Protein AF-A0A0Q4NGW1-F1 (afdb_monomer)

Radius of gyration: 42.62 Å; Cα contacts (8 Å, |Δi|>4): 500; chains: 1; bounding box: 103×57×122 Å

Sequence (487 aa):
MAIAASIDNIRHERLSLEKHLNLHQDRQALEAEFAAFYRRNGVEDVTPEMIEKAVAAYKKDRFTYKGWSGGNFSRSLASAYLWLRPQWKKLSLMAASGVLGVMVLSIGATKLSGVLDSMGRESAAASIQQDVENFDQSLAKLGKDITERQQWLNTLTKKGASTALLLHQQLAAVSDQLTVLIQLRDEISAWGKTGMVVDKALVEKDPVAAQAAWEAKTHTHVAAFSKELAAARSEMAKRVAVVESLKSTSEQLAQVRASALYASYANEPDVAFKLSRAEMDFSQGRVEEARVGVEQLNQLLQGRQNAKQLIANVQALQNQVEPIFKDAEGKARLNKLMAQAQLAAQQGNKDSYTRITDQVSALADYVATPLHMEITTSSAGKSGIEREYHENGQSASTPGPKRWYLVVRAVDATGKARAMDITNIETKKVERVSLWAQEVSKKGYNAVKKDKIADGILDNTNVGDKPSGFYEFNYTMPMLNGTLTRW

Nearest PDB structures (foldseek):
  6a94-assembly2_B  TM=1.719E-01  e=8.493E-01  Homo sapiens
  7sqc-assembly1_1J  TM=2.015E-01  e=2.459E+00  Chlamydomonas reinhardtii
  4nc3-assembly1_A  TM=1.625E-01  e=9.647E+00  Homo sapiens

Solvent-accessible surface area (backbone atoms only — not comparable to full-atom values): 26855 Å² total; per-residue (Å²): 129,74,65,63,59,53,55,50,50,54,49,50,53,49,51,57,51,47,67,76,67,42,76,66,60,60,47,56,53,51,48,52,52,51,55,54,51,39,59,73,69,74,48,84,85,74,50,74,68,56,53,50,52,50,56,50,53,63,55,55,69,74,72,63,86,74,82,86,84,75,59,75,69,54,56,51,52,52,52,59,54,65,69,68,50,87,90,47,63,75,57,50,63,40,56,65,32,70,37,50,30,58,51,56,50,55,66,53,50,62,70,72,55,84,81,69,83,92,64,57,59,66,52,42,56,49,48,53,52,50,48,52,51,48,48,52,56,30,51,51,49,54,53,49,56,52,51,54,51,51,50,53,53,52,56,50,66,71,68,63,68,62,80,46,71,66,56,47,54,48,51,49,55,43,52,54,49,49,50,53,52,52,51,52,52,50,51,52,52,60,43,45,76,62,64,69,60,73,61,64,71,44,39,76,74,40,30,66,63,36,46,55,55,48,48,63,63,38,50,61,54,48,54,50,51,29,52,52,50,32,52,53,50,52,53,45,51,53,47,50,50,52,50,51,48,48,51,52,43,52,52,49,54,51,50,47,68,72,28,71,63,41,67,74,42,52,86,39,69,66,51,43,47,35,49,52,48,18,51,51,29,43,78,67,69,38,49,67,60,13,44,53,28,49,52,53,40,52,52,49,49,51,44,51,53,48,12,53,51,38,41,54,50,48,53,52,50,46,70,66,49,55,81,45,47,74,38,69,68,38,42,53,53,50,52,54,44,51,53,51,27,42,53,23,13,70,67,46,37,59,70,59,23,51,58,36,49,53,51,50,52,55,50,49,52,55,19,52,45,41,32,44,28,31,50,49,77,57,94,89,58,73,44,59,45,82,44,70,48,71,60,94,87,60,56,93,87,54,91,45,63,72,47,32,26,37,25,30,30,38,20,37,94,86,66,50,64,46,69,40,83,44,55,18,63,89,77,71,45,74,43,79,38,44,54,34,29,42,23,33,45,68,68,60,49,50,53,55,52,52,43,32,68,73,79,71,48,71,90,76,39,73,45,26,40,20,54,62,17,27,63,63,68,52,58,77,55,76,75,47,97,46,30,35,73,73,134

pLDDT: mean 75.53, std 20.95, range [30.91, 98.38]

Foldseek 3Di:
DVVVVVVVVVVVVVVVVVVVVCPPVVLVVQLVVVVVVCVVVPNPPDDSVNSVVVVVVVVVVVPDDDDDDDDPVVVVVVVVVVLPDDPCVVVCLLCLLVQLSVLLVLLVVVVVPPPDDDVQLVVLVVSLVVSLVSNVVSLVVLVVVLVVLVVVLVVCVVVVVPPQPVLVVLSVVLVVLSVVSVVLSVVSVVCSVPLSDFDPVCSVVPSVVSSVVSCVSCVVVSSVSSNSNSVSVVVSVVSVVLSVLLSVLVVLLVPCCPDPLCVVCVPPPVLVVLSVQLVVCSSVSVSVSNSVSSVVSVVVSVLVVLLVVQLVVLVVLCVVQVVQADDDVLNVVLVVLSVQLNVCSNRSPVVSNVVSSVVNVVSSVLQQFKKFKFQDLPPVDDQKDWDFDDDPPDDPPDTHDIWIWGKMFIATPVRDTAWDFDQAPVPRHTDTGRIKTWTADPVVRVVQVVCCVVPNDRPDGTQFIRDGNYPDTDGPHDTDPHMHPDD

Secondary structure (DSSP, 8-state):
-HHHHHHHHHHHHHHHHHHTT-TTHHHHHHHHHHHHHHHHTT-----HHHHHHHHHHHHHGGG--PPP---HHHHHHHHHHHTT-TT-HHHHHHHTTTTHHHHHHHHHHTTT-TT--SSHHHHHHHHHHHHHHHHHHHHHHHHHHHHHHHHHHHHHHHTT-TTSHHHHHHHHHHHHHHHHHHHHHHHHHHHHHHHS---HHHHHH-HHHHHHHHHHHHHHHHHHHHHHHHHHHHHHHHHHHHHHHHHHHHHHHHHHHTSHHHHHHTTSHHHHHHHHHHHHHHHTT-HHHHHHHHHHHHHHHHHHHHHHHHHHHHHHHHHHHGGG--SHHHHHHHHHHHHHHHHHHHTT-HHHHHHHHHHHHHHHHHHHS-EEEEE---TTS-SEEEEE-PPTT--TTSPPPEEEEEEEEEE-TTSPBPPEEEE-TTT--EEEES-EEEEE-HHHHHHHHHHHHHHSS-S--EEEEE-TT-SS-EESS-EEEEEES--

Structure (mmCIF, N/CA/C/O backbone):
data_AF-A0A0Q4NGW1-F1
#
_entry.id   AF-A0A0Q4NGW1-F1
#
loop_
_atom_site.group_PDB
_atom_site.id
_atom_site.type_symbol
_atom_site.label_atom_id
_atom_site.label_alt_id
_atom_site.label_comp_id
_atom_site.label_asym_id
_atom_site.label_entity_id
_atom_site.label_seq_id
_atom_site.pdbx_PDB_ins_code
_atom_site.Cartn_x
_atom_site.Cartn_y
_atom_site.Cartn_z
_atom_site.occupancy
_atom_site.B_iso_or_equiv
_atom_site.auth_seq_id
_atom_site.auth_comp_id
_atom_site.auth_asym_id
_atom_site.auth_atom_id
_atom_site.pdbx_PDB_model_num
ATOM 1 N N . MET A 1 1 ? 47.479 -20.960 -23.044 1.00 39.00 1 MET A N 1
ATOM 2 C CA . MET A 1 1 ? 46.729 -20.227 -21.996 1.00 39.00 1 MET A CA 1
ATOM 3 C C . MET A 1 1 ? 45.266 -19.911 -22.351 1.00 39.00 1 MET A C 1
ATOM 5 O O . MET A 1 1 ? 44.581 -19.363 -21.506 1.00 39.00 1 MET A O 1
ATOM 9 N N . ALA A 1 2 ? 44.733 -20.300 -23.521 1.00 38.03 2 ALA A N 1
ATOM 10 C CA . ALA A 1 2 ? 43.331 -20.025 -23.889 1.00 38.03 2 ALA A CA 1
ATOM 11 C C . ALA A 1 2 ? 42.331 -21.162 -23.560 1.00 38.03 2 ALA A C 1
ATOM 13 O O . ALA A 1 2 ? 41.126 -20.952 -23.607 1.00 38.03 2 ALA A O 1
ATOM 14 N N . ILE A 1 3 ? 42.811 -22.357 -23.187 1.00 32.62 3 ILE A N 1
ATOM 15 C CA . ILE A 1 3 ? 41.951 -23.516 -22.864 1.00 32.62 3 ILE A CA 1
ATOM 16 C C . ILE A 1 3 ? 41.502 -23.499 -21.387 1.00 32.62 3 ILE A C 1
ATOM 18 O O . ILE A 1 3 ? 40.375 -23.873 -21.084 1.00 32.62 3 ILE A O 1
ATOM 22 N N . ALA A 1 4 ? 42.324 -22.972 -20.470 1.00 32.12 4 ALA A N 1
ATOM 23 C CA . ALA A 1 4 ? 41.979 -22.853 -19.047 1.00 32.12 4 ALA A CA 1
ATOM 24 C C . ALA A 1 4 ? 40.839 -21.845 -18.789 1.00 32.12 4 ALA A C 1
ATOM 26 O O . ALA A 1 4 ? 39.944 -22.124 -18.002 1.00 32.12 4 ALA A O 1
ATOM 27 N N . ALA A 1 5 ? 40.806 -20.729 -19.529 1.00 37.59 5 ALA A N 1
ATOM 28 C CA . ALA A 1 5 ? 39.756 -19.714 -19.406 1.00 37.59 5 ALA A CA 1
ATOM 29 C C . ALA A 1 5 ? 38.381 -20.198 -19.910 1.00 37.59 5 ALA A C 1
ATOM 31 O O . ALA A 1 5 ? 37.349 -19.785 -19.390 1.00 37.59 5 ALA A O 1
ATOM 32 N N . SER A 1 6 ? 38.348 -21.110 -20.890 1.00 32.78 6 SER A N 1
ATOM 33 C CA . SER A 1 6 ? 37.098 -21.710 -21.379 1.00 32.78 6 SER A CA 1
ATOM 34 C C . SER A 1 6 ? 36.562 -22.782 -20.419 1.00 32.78 6 SER A C 1
ATOM 36 O O . SER A 1 6 ? 35.352 -22.877 -20.222 1.00 32.78 6 SER A O 1
ATOM 38 N N . ILE A 1 7 ? 37.452 -23.521 -19.744 1.00 35.75 7 ILE A N 1
ATOM 39 C CA . ILE A 1 7 ? 37.088 -24.466 -18.676 1.00 35.75 7 ILE A CA 1
ATOM 40 C C . ILE A 1 7 ? 36.581 -23.724 -17.430 1.00 35.75 7 ILE A C 1
ATOM 42 O O . ILE A 1 7 ? 35.609 -24.174 -16.826 1.00 35.75 7 ILE A O 1
ATOM 46 N N . ASP A 1 8 ? 37.165 -22.573 -17.082 1.00 37.97 8 ASP A N 1
ATOM 47 C CA . ASP A 1 8 ? 36.680 -21.740 -15.974 1.00 37.97 8 ASP A CA 1
ATOM 48 C C . ASP A 1 8 ? 35.343 -21.061 -16.283 1.00 37.97 8 ASP A C 1
ATOM 50 O O . ASP A 1 8 ? 34.493 -20.988 -15.399 1.00 37.97 8 ASP A O 1
ATOM 54 N N . ASN A 1 9 ? 35.091 -20.663 -17.534 1.00 38.16 9 ASN A N 1
ATOM 55 C CA . ASN A 1 9 ? 33.798 -20.096 -17.923 1.00 38.16 9 ASN A CA 1
ATOM 56 C C . ASN A 1 9 ? 32.679 -21.159 -17.914 1.00 38.16 9 ASN A C 1
ATOM 58 O O . ASN A 1 9 ? 31.588 -20.905 -17.412 1.00 38.16 9 ASN A O 1
ATOM 62 N N . ILE A 1 10 ? 32.974 -22.394 -18.347 1.00 41.75 10 ILE A N 1
ATOM 63 C CA . ILE A 1 10 ? 32.038 -23.531 -18.243 1.00 41.75 10 ILE A CA 1
ATOM 64 C C . ILE A 1 10 ? 31.855 -23.972 -16.777 1.00 41.75 10 ILE A C 1
ATOM 66 O O . ILE A 1 10 ? 30.760 -24.384 -16.391 1.00 41.75 10 ILE A O 1
ATOM 70 N N . ARG A 1 11 ? 32.881 -23.845 -15.920 1.00 38.53 11 ARG A N 1
ATOM 71 C CA . ARG A 1 11 ? 32.742 -24.010 -14.460 1.00 38.53 11 ARG A CA 1
ATOM 72 C C . ARG A 1 11 ? 31.853 -22.933 -13.849 1.00 38.53 11 ARG A C 1
ATOM 74 O O . ARG A 1 11 ? 31.047 -23.259 -12.985 1.00 38.53 11 ARG A O 1
ATOM 81 N N . HIS A 1 12 ? 31.973 -21.682 -14.289 1.00 37.69 12 HIS A N 1
ATOM 82 C CA . HIS A 1 12 ? 31.173 -20.568 -13.784 1.00 37.69 12 HIS A CA 1
ATOM 83 C C . HIS A 1 12 ? 29.710 -20.637 -14.235 1.00 37.69 12 HIS A C 1
ATOM 85 O O . HIS A 1 12 ? 28.816 -20.383 -13.430 1.00 37.69 12 HIS A O 1
ATOM 91 N N . GLU A 1 13 ? 29.449 -21.066 -15.471 1.00 35.00 13 GLU A N 1
ATOM 92 C CA . GLU A 1 13 ? 28.089 -21.331 -15.954 1.00 35.00 13 GLU A CA 1
ATOM 93 C C . GLU A 1 13 ? 27.463 -22.561 -15.282 1.00 35.00 13 GLU A C 1
ATOM 95 O O . GLU A 1 13 ? 26.278 -22.542 -14.954 1.00 35.00 13 GLU A O 1
ATOM 100 N N . ARG A 1 14 ? 28.241 -23.611 -14.976 1.00 33.22 14 ARG A N 1
ATOM 101 C CA . ARG A 1 14 ? 27.742 -24.736 -14.163 1.00 33.22 14 ARG A CA 1
ATOM 102 C C . ARG A 1 14 ? 27.484 -24.344 -12.708 1.00 33.22 14 ARG A C 1
ATOM 104 O O . ARG A 1 14 ? 26.469 -24.762 -12.166 1.00 33.22 14 ARG A O 1
ATOM 111 N N . LEU A 1 15 ? 28.324 -23.495 -12.113 1.00 39.19 15 LEU A N 1
ATOM 112 C CA . LEU A 1 15 ? 28.117 -22.950 -10.766 1.00 39.19 15 LEU A CA 1
ATOM 113 C C . LEU A 1 15 ? 26.891 -22.029 -10.695 1.00 39.19 15 LEU A C 1
ATOM 115 O O . LEU A 1 15 ? 26.202 -22.030 -9.680 1.00 39.19 15 LEU A O 1
ATOM 119 N N . SER A 1 16 ? 26.580 -21.266 -11.751 1.00 41.72 16 SER A N 1
ATOM 120 C CA . SER A 1 16 ? 25.384 -20.411 -11.795 1.00 41.72 16 SER A CA 1
ATOM 121 C C . SER A 1 16 ? 24.097 -21.200 -12.072 1.00 41.72 16 SER A C 1
ATOM 123 O O . SER A 1 16 ? 23.050 -20.841 -11.528 1.00 41.72 16 SER A O 1
ATOM 125 N N . LEU A 1 17 ? 24.170 -22.308 -12.823 1.00 35.16 17 LEU A N 1
ATOM 126 C CA . LEU A 1 17 ? 23.065 -23.260 -12.984 1.00 35.16 17 LEU A CA 1
ATOM 127 C C . LEU A 1 17 ? 22.823 -24.109 -11.723 1.00 35.16 17 LEU A C 1
ATOM 129 O O . LEU A 1 17 ? 21.667 -24.296 -11.347 1.00 35.16 17 LEU A O 1
ATOM 133 N N . GLU A 1 18 ? 23.865 -24.557 -11.014 1.00 36.88 18 GLU A N 1
ATOM 134 C CA . GLU A 1 18 ? 23.723 -25.255 -9.721 1.00 36.88 18 GLU A CA 1
ATOM 135 C C . GLU A 1 18 ? 23.136 -24.347 -8.634 1.00 36.88 18 GLU A C 1
ATOM 137 O O . GLU A 1 18 ? 22.300 -24.796 -7.846 1.00 36.88 18 GLU A O 1
ATOM 142 N N . LYS A 1 19 ? 23.482 -23.050 -8.644 1.00 41.78 19 LYS A N 1
ATOM 143 C CA . LYS A 1 19 ? 22.931 -22.047 -7.715 1.00 41.78 19 LYS A CA 1
ATOM 144 C C . LYS A 1 19 ? 21.416 -21.863 -7.851 1.00 41.78 19 LYS A C 1
ATOM 146 O O . LYS A 1 19 ? 20.764 -21.474 -6.894 1.00 41.78 19 LYS A O 1
ATOM 151 N N . HIS A 1 20 ? 20.844 -22.185 -9.013 1.00 41.91 20 HIS A N 1
ATOM 152 C CA . HIS A 1 20 ? 19.397 -22.129 -9.250 1.00 41.91 20 HIS A CA 1
ATOM 153 C C . HIS A 1 20 ? 18.702 -23.501 -9.151 1.00 41.91 20 HIS A C 1
ATOM 155 O O . HIS A 1 20 ? 17.474 -23.558 -9.220 1.00 41.91 20 HIS A O 1
ATOM 161 N N . LEU A 1 21 ? 19.453 -24.594 -8.957 1.00 41.47 21 LEU A N 1
ATOM 162 C CA . LEU A 1 21 ? 18.926 -25.963 -8.842 1.00 41.47 21 LEU A CA 1
ATOM 163 C C . LEU A 1 21 ? 18.981 -26.533 -7.412 1.00 41.47 21 LEU A C 1
ATOM 165 O O . LEU A 1 21 ? 18.240 -27.468 -7.118 1.00 41.47 21 LEU A O 1
ATOM 169 N N . ASN A 1 22 ? 19.757 -25.946 -6.491 1.00 43.91 22 ASN A N 1
ATOM 170 C CA . ASN A 1 22 ? 19.836 -26.385 -5.090 1.00 43.91 22 ASN A CA 1
ATOM 171 C C . ASN A 1 22 ? 19.101 -25.446 -4.113 1.00 43.91 22 ASN A C 1
ATOM 173 O O . ASN A 1 22 ? 19.693 -24.747 -3.292 1.00 43.91 22 ASN A O 1
ATOM 177 N N . LEU A 1 23 ? 17.765 -25.519 -4.141 1.00 49.34 23 LEU A N 1
ATOM 178 C CA . LEU A 1 23 ? 16.832 -24.815 -3.238 1.00 49.34 23 LEU A CA 1
ATOM 179 C C . LEU A 1 23 ? 17.104 -25.011 -1.729 1.00 49.34 23 LEU A C 1
ATOM 181 O O . LEU A 1 23 ? 16.589 -24.235 -0.919 1.00 49.34 23 LEU A O 1
ATOM 185 N N . HIS A 1 24 ? 17.879 -26.033 -1.350 1.00 48.62 24 HIS A N 1
ATOM 186 C CA . HIS A 1 24 ? 18.231 -26.343 0.038 1.00 48.62 24 HIS A CA 1
ATOM 187 C C . HIS A 1 24 ? 19.458 -25.575 0.564 1.00 48.62 24 HIS A C 1
ATOM 189 O O . HIS A 1 24 ? 19.474 -25.242 1.747 1.00 48.62 24 HIS A O 1
ATOM 195 N N . GLN A 1 25 ? 20.448 -25.240 -0.276 1.00 48.62 25 GLN A N 1
ATOM 196 C CA . GLN A 1 25 ? 21.650 -24.510 0.169 1.00 48.62 25 GLN A CA 1
ATOM 197 C C . GLN A 1 25 ? 21.391 -23.006 0.347 1.00 48.62 25 GLN A C 1
ATOM 199 O O . GLN A 1 25 ? 21.829 -22.426 1.339 1.00 48.62 25 GLN A O 1
ATOM 204 N N . ASP A 1 26 ? 20.585 -22.395 -0.529 1.00 54.66 26 ASP A N 1
ATOM 205 C CA . ASP A 1 26 ? 20.158 -20.992 -0.387 1.00 54.66 26 ASP A CA 1
ATOM 206 C C . ASP A 1 26 ? 19.350 -20.753 0.896 1.00 54.66 26 ASP A C 1
ATOM 208 O O . ASP A 1 26 ? 19.409 -19.679 1.490 1.00 54.66 26 ASP A O 1
ATOM 212 N N . ARG A 1 27 ? 18.606 -21.772 1.347 1.00 54.44 27 ARG A N 1
ATOM 213 C CA . ARG A 1 27 ? 17.819 -21.718 2.582 1.00 54.44 27 ARG A CA 1
ATOM 214 C C . ARG A 1 27 ? 18.721 -21.597 3.810 1.00 54.44 27 ARG A C 1
ATOM 216 O O . ARG A 1 27 ? 18.495 -20.714 4.627 1.00 54.44 27 ARG A O 1
ATOM 223 N N . GLN A 1 28 ? 19.758 -22.428 3.901 1.00 55.78 28 GLN A N 1
ATOM 224 C CA . GLN A 1 28 ? 20.692 -22.411 5.031 1.00 55.78 28 GLN A CA 1
ATOM 225 C C . GLN A 1 28 ? 21.517 -21.117 5.073 1.00 55.78 28 GLN A C 1
ATOM 227 O O . GLN A 1 28 ? 21.776 -20.589 6.153 1.00 55.78 28 GLN A O 1
ATOM 232 N N . ALA A 1 29 ? 21.880 -20.569 3.907 1.00 57.59 29 ALA A N 1
ATOM 233 C CA . ALA A 1 29 ? 22.572 -19.285 3.812 1.00 57.59 29 ALA A CA 1
ATOM 234 C C . ALA A 1 29 ? 21.686 -18.112 4.274 1.00 57.59 29 ALA A C 1
ATOM 236 O O . ALA A 1 29 ? 22.135 -17.294 5.078 1.00 57.59 29 ALA A O 1
ATOM 237 N N . LEU A 1 30 ? 20.418 -18.063 3.837 1.00 54.16 30 LEU A N 1
ATOM 238 C CA . LEU A 1 30 ? 19.466 -17.038 4.285 1.00 54.16 30 LEU A CA 1
ATOM 239 C C . LEU A 1 30 ? 19.159 -17.158 5.783 1.00 54.16 30 LEU A C 1
ATOM 241 O O . LEU A 1 30 ? 19.108 -16.148 6.478 1.00 54.16 30 LEU A O 1
ATOM 245 N N . GLU A 1 31 ? 18.968 -18.378 6.292 1.00 56.88 31 GLU A N 1
ATOM 246 C CA . GLU A 1 31 ? 18.707 -18.636 7.713 1.00 56.88 31 GLU A CA 1
ATOM 247 C C . GLU A 1 31 ? 19.892 -18.199 8.589 1.00 56.88 31 GLU A C 1
ATOM 249 O O . GLU A 1 31 ? 19.687 -17.556 9.620 1.00 56.88 31 GLU A O 1
ATOM 254 N N . ALA A 1 32 ? 21.130 -18.468 8.157 1.00 63.28 32 ALA A N 1
ATOM 255 C CA . ALA A 1 32 ? 22.340 -18.039 8.857 1.00 63.28 32 ALA A CA 1
ATOM 256 C C . ALA A 1 32 ? 22.505 -16.508 8.863 1.00 63.28 32 ALA A C 1
ATOM 258 O O . ALA A 1 32 ? 22.883 -15.930 9.886 1.00 63.28 32 ALA A O 1
ATOM 259 N N . GLU A 1 33 ? 22.188 -15.842 7.749 1.00 57.88 33 GLU A N 1
ATOM 260 C CA . GLU A 1 33 ? 22.259 -14.384 7.623 1.00 57.88 33 GLU A CA 1
ATOM 261 C C . GLU A 1 33 ? 21.174 -13.685 8.463 1.00 57.88 33 GLU A C 1
ATOM 263 O O . GLU A 1 33 ? 21.474 -12.742 9.202 1.00 57.88 33 GLU A O 1
ATOM 268 N N . PHE A 1 34 ? 19.942 -14.210 8.453 1.00 54.19 34 PHE A N 1
ATOM 269 C CA . PHE A 1 34 ? 18.843 -13.751 9.309 1.00 54.19 34 PHE A CA 1
ATOM 270 C C . PHE A 1 34 ? 19.156 -13.964 10.799 1.00 54.19 34 PHE A C 1
ATOM 272 O O . PHE A 1 34 ? 18.999 -13.042 11.601 1.00 54.19 34 PHE A O 1
ATOM 279 N N . ALA A 1 35 ? 19.671 -15.134 11.185 1.00 62.84 35 ALA A N 1
ATOM 280 C CA . ALA A 1 35 ? 20.056 -15.420 12.569 1.00 62.84 35 ALA A CA 1
ATOM 281 C C . ALA A 1 35 ? 21.221 -14.539 13.055 1.00 62.84 35 ALA A C 1
ATOM 283 O O . ALA A 1 35 ? 21.300 -14.194 14.235 1.00 62.84 35 ALA A O 1
ATOM 284 N N . ALA A 1 36 ? 22.151 -14.168 12.171 1.00 58.44 36 ALA A N 1
ATOM 285 C CA . ALA A 1 36 ? 23.217 -13.218 12.489 1.00 58.44 36 ALA A CA 1
ATOM 286 C C . ALA A 1 36 ? 22.693 -11.776 12.608 1.00 58.44 36 ALA A C 1
ATOM 288 O O . ALA A 1 36 ? 23.189 -11.008 13.431 1.00 58.44 36 ALA A O 1
ATOM 289 N N . PHE A 1 37 ? 21.683 -11.404 11.818 1.00 59.19 37 PHE A N 1
ATOM 290 C CA . PHE A 1 37 ? 21.046 -10.089 11.870 1.00 59.19 37 PHE A CA 1
ATOM 291 C C . PHE A 1 37 ? 20.295 -9.854 13.189 1.00 59.19 37 PHE A C 1
ATOM 293 O O . PHE A 1 37 ? 20.543 -8.848 13.847 1.00 59.19 37 PHE A O 1
ATOM 300 N N . TYR A 1 38 ? 19.445 -10.787 13.628 1.00 55.91 38 TYR A N 1
ATOM 301 C CA . TYR A 1 38 ? 18.664 -10.606 14.862 1.00 55.91 38 TYR A CA 1
ATOM 302 C C . TYR A 1 38 ? 19.508 -10.688 16.142 1.00 55.91 38 TYR A C 1
ATOM 304 O O . TYR A 1 38 ? 19.290 -9.891 17.054 1.00 55.91 38 TYR A O 1
ATOM 312 N N . ARG A 1 39 ? 20.548 -11.539 16.168 1.00 60.00 39 ARG A N 1
ATOM 313 C CA . ARG A 1 39 ? 21.526 -11.576 17.274 1.00 60.00 39 ARG A CA 1
ATOM 314 C C . ARG A 1 39 ? 22.303 -10.267 17.422 1.00 60.00 39 ARG A C 1
ATOM 316 O O . ARG A 1 39 ? 22.573 -9.845 18.539 1.00 60.00 39 ARG A O 1
ATOM 323 N N . ARG A 1 40 ? 22.638 -9.596 16.312 1.00 53.25 40 ARG A N 1
ATOM 324 C CA . ARG A 1 40 ? 23.292 -8.273 16.347 1.00 53.25 40 ARG A CA 1
ATOM 325 C C . ARG A 1 40 ? 22.371 -7.151 16.828 1.00 53.25 40 ARG A C 1
ATOM 327 O O . ARG A 1 40 ? 22.872 -6.147 17.316 1.00 53.25 40 ARG A O 1
ATOM 334 N N . ASN A 1 41 ? 21.058 -7.326 16.707 1.00 46.06 41 ASN A N 1
ATOM 335 C CA . ASN A 1 41 ? 20.057 -6.320 17.065 1.00 46.06 41 ASN A CA 1
ATOM 336 C C . ASN A 1 41 ? 19.427 -6.551 18.452 1.00 46.06 41 ASN A C 1
ATOM 338 O O . ASN A 1 41 ? 18.402 -5.950 18.757 1.00 46.06 41 ASN A O 1
ATOM 342 N N . GLY A 1 42 ? 20.027 -7.406 19.290 1.00 41.44 42 GLY A N 1
ATOM 343 C CA . GLY A 1 42 ? 19.631 -7.579 20.694 1.00 41.44 42 GLY A CA 1
ATOM 344 C C . GLY A 1 42 ? 18.300 -8.305 20.913 1.00 41.44 42 GLY A C 1
ATOM 345 O O . GLY A 1 42 ? 17.715 -8.178 21.983 1.00 41.44 42 GLY A O 1
ATOM 346 N N . VAL A 1 43 ? 17.806 -9.048 19.917 1.00 46.00 43 VAL A N 1
ATOM 347 C CA . VAL A 1 43 ? 16.600 -9.880 20.042 1.00 46.00 43 VAL A CA 1
ATOM 348 C C . VAL A 1 43 ? 17.042 -11.328 20.257 1.00 46.00 43 VAL A C 1
ATOM 350 O O . VAL A 1 43 ? 17.426 -12.006 19.304 1.00 46.00 43 VAL A O 1
ATOM 353 N N . GLU A 1 44 ? 17.025 -11.797 21.506 1.00 52.72 44 GLU A N 1
ATOM 354 C CA . GLU A 1 44 ? 17.480 -13.152 21.871 1.00 52.72 44 GLU A CA 1
ATOM 355 C C . GLU A 1 44 ? 16.391 -14.234 21.707 1.00 52.72 44 GLU A C 1
ATOM 357 O O . GLU A 1 44 ? 16.709 -15.418 21.628 1.00 52.72 44 GLU A O 1
ATOM 362 N N . ASP A 1 45 ? 15.124 -13.844 21.520 1.00 53.91 45 ASP A N 1
ATOM 363 C CA . ASP A 1 45 ? 13.966 -14.760 21.484 1.00 53.91 45 ASP A CA 1
ATOM 364 C C . ASP A 1 45 ? 13.643 -15.343 20.088 1.00 53.91 45 ASP A C 1
ATOM 366 O O . ASP A 1 45 ? 12.535 -15.826 19.831 1.00 53.91 45 ASP A O 1
ATOM 370 N N . VAL A 1 46 ? 14.587 -15.301 19.142 1.00 55.44 46 VAL A N 1
ATOM 371 C CA . VAL A 1 46 ? 14.362 -15.817 17.780 1.00 55.44 46 VAL A CA 1
ATOM 372 C C . VAL A 1 46 ? 14.675 -17.312 17.720 1.00 55.44 46 VAL A C 1
ATOM 374 O O . VAL A 1 46 ? 15.821 -17.726 17.552 1.00 55.44 46 VAL A O 1
ATOM 377 N N . THR A 1 47 ? 13.635 -18.140 17.826 1.00 64.62 47 THR A N 1
ATOM 378 C CA . THR A 1 47 ? 13.764 -19.597 17.663 1.00 64.62 47 THR A CA 1
ATOM 379 C C . THR A 1 47 ? 13.964 -19.989 16.186 1.00 64.62 47 THR A C 1
ATOM 381 O O . THR A 1 47 ? 13.438 -19.313 15.294 1.00 64.62 47 THR A O 1
ATOM 384 N N . PRO A 1 48 ? 14.675 -21.097 15.883 1.00 61.41 48 PRO A N 1
ATOM 385 C CA . PRO A 1 48 ? 14.895 -21.566 14.506 1.00 61.41 48 PRO A CA 1
ATOM 386 C C . PRO A 1 48 ? 13.601 -21.751 13.690 1.00 61.41 48 PRO A C 1
ATOM 388 O O . PRO A 1 48 ? 13.565 -21.458 12.496 1.00 61.41 48 PRO A O 1
ATOM 391 N N . GLU A 1 49 ? 12.508 -22.146 14.347 1.00 61.47 49 GLU A N 1
ATOM 392 C CA . GLU A 1 49 ? 11.188 -22.330 13.726 1.00 61.47 49 GLU A CA 1
ATOM 393 C C . GLU A 1 49 ? 10.545 -21.010 13.255 1.00 61.47 49 GLU A C 1
ATOM 395 O O . GLU A 1 49 ? 9.793 -20.994 12.275 1.00 61.47 49 GLU A O 1
ATOM 400 N N . MET A 1 50 ? 10.834 -19.879 13.915 1.00 53.09 50 MET A N 1
ATOM 401 C CA . MET A 1 50 ? 10.352 -18.560 13.477 1.00 53.09 50 MET A CA 1
ATOM 402 C C . MET A 1 50 ? 11.053 -18.103 12.196 1.00 53.09 50 MET A C 1
ATOM 404 O O . MET A 1 50 ? 10.410 -17.526 11.317 1.00 53.09 50 MET A O 1
ATOM 408 N N . ILE A 1 51 ? 12.351 -18.399 12.068 1.00 56.88 51 ILE A N 1
ATOM 409 C CA . ILE A 1 51 ? 13.145 -18.085 10.872 1.00 56.88 51 ILE A CA 1
ATOM 410 C C . ILE A 1 51 ? 12.642 -18.917 9.687 1.00 56.88 51 ILE A C 1
ATOM 412 O O . ILE A 1 51 ? 12.410 -18.371 8.609 1.00 56.88 51 ILE A O 1
ATOM 416 N N . GLU A 1 52 ? 12.357 -20.205 9.901 1.00 60.78 52 GLU A N 1
ATOM 417 C CA . GLU A 1 52 ? 11.753 -21.068 8.882 1.00 60.78 52 GLU A CA 1
ATOM 418 C C . GLU A 1 52 ? 10.392 -20.533 8.404 1.00 60.78 52 GLU A C 1
ATOM 420 O O . GLU A 1 52 ? 10.156 -20.427 7.196 1.00 60.78 52 GLU A O 1
ATOM 425 N N . LYS A 1 53 ? 9.506 -20.129 9.327 1.00 53.16 53 LYS A N 1
ATOM 426 C CA . LYS A 1 53 ? 8.200 -19.546 8.972 1.00 53.16 53 LYS A CA 1
ATOM 427 C C . LYS A 1 53 ? 8.333 -18.219 8.222 1.00 53.16 53 LYS A C 1
ATOM 429 O O . LYS A 1 53 ? 7.569 -17.988 7.284 1.00 53.16 53 LYS A O 1
ATOM 434 N N . ALA A 1 54 ? 9.298 -17.373 8.583 1.00 49.88 54 ALA A N 1
ATOM 435 C CA . ALA A 1 54 ? 9.559 -16.107 7.898 1.00 49.88 54 ALA A CA 1
ATOM 436 C C . ALA A 1 54 ? 10.089 -16.320 6.468 1.00 49.88 54 ALA A C 1
ATOM 438 O O . ALA A 1 54 ? 9.596 -15.698 5.525 1.00 49.88 54 ALA A O 1
ATOM 439 N N . VAL A 1 55 ? 11.026 -17.255 6.280 1.00 54.44 55 VAL A N 1
ATOM 440 C CA . VAL A 1 55 ? 11.564 -17.623 4.957 1.00 54.44 55 VAL A CA 1
ATOM 441 C C . VAL A 1 55 ? 10.489 -18.292 4.088 1.00 54.44 55 VAL A C 1
ATOM 443 O O . VAL A 1 55 ? 10.406 -18.031 2.883 1.00 54.44 55 VAL A O 1
ATOM 446 N N . ALA A 1 56 ? 9.613 -19.107 4.683 1.00 56.94 56 ALA A N 1
ATOM 447 C CA . ALA A 1 56 ? 8.476 -19.711 3.991 1.00 56.94 56 ALA A CA 1
ATOM 448 C C . ALA A 1 56 ? 7.419 -18.671 3.572 1.00 56.94 56 ALA A C 1
ATOM 450 O O . ALA A 1 56 ? 6.922 -18.727 2.444 1.00 56.94 56 ALA A O 1
ATOM 451 N N . ALA A 1 57 ? 7.108 -17.694 4.432 1.00 49.44 57 ALA A N 1
ATOM 452 C CA . ALA A 1 57 ? 6.204 -16.587 4.110 1.00 49.44 57 ALA A CA 1
ATOM 453 C C . ALA A 1 57 ? 6.766 -15.707 2.980 1.00 49.44 57 ALA A C 1
ATOM 455 O O . ALA A 1 57 ? 6.055 -15.412 2.020 1.00 49.44 57 ALA A O 1
ATOM 456 N N . TYR A 1 58 ? 8.067 -15.401 3.028 1.00 47.25 58 TYR A N 1
ATOM 457 C CA . TYR A 1 58 ? 8.783 -14.677 1.974 1.00 47.25 58 TYR A CA 1
ATOM 458 C C . TYR A 1 58 ? 8.733 -15.398 0.613 1.00 47.25 58 TYR A C 1
ATOM 460 O O . TYR A 1 58 ? 8.602 -14.761 -0.431 1.00 47.25 58 TYR A O 1
ATOM 468 N N . LYS A 1 59 ? 8.781 -16.739 0.594 1.00 45.78 59 LYS A N 1
ATOM 469 C CA . LYS A 1 59 ? 8.623 -17.527 -0.644 1.00 45.78 59 LYS A CA 1
ATOM 470 C C . LYS A 1 59 ? 7.180 -17.565 -1.160 1.00 45.78 59 LYS A C 1
ATOM 472 O O . LYS A 1 59 ? 6.987 -17.617 -2.374 1.00 45.78 59 LYS A O 1
ATOM 477 N N . LYS A 1 60 ? 6.176 -17.539 -0.278 1.00 40.84 60 LYS A N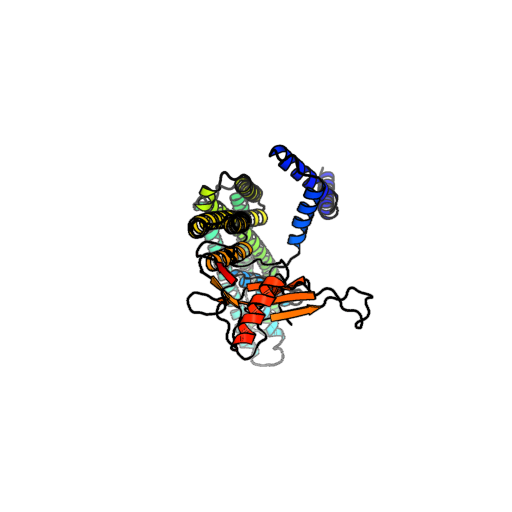 1
ATOM 478 C CA . LYS A 1 60 ? 4.753 -17.658 -0.647 1.00 40.84 60 LYS A CA 1
ATOM 479 C C . LYS A 1 60 ? 4.246 -16.445 -1.437 1.00 40.84 60 LYS A C 1
ATOM 481 O O . LYS A 1 60 ? 3.508 -16.625 -2.403 1.00 40.84 60 LYS A O 1
ATOM 486 N N . ASP A 1 61 ? 4.722 -15.242 -1.117 1.00 38.19 61 ASP A N 1
ATOM 487 C CA . ASP A 1 61 ? 4.366 -14.013 -1.847 1.00 38.19 61 ASP A CA 1
ATOM 488 C C . ASP A 1 61 ? 4.980 -13.924 -3.256 1.00 38.19 61 ASP A C 1
ATOM 490 O O . ASP A 1 61 ? 4.551 -13.107 -4.071 1.00 38.19 61 ASP A O 1
ATOM 494 N N . ARG A 1 62 ? 5.932 -14.805 -3.593 1.00 38.66 62 ARG A N 1
ATOM 495 C CA . ARG A 1 62 ? 6.602 -14.829 -4.903 1.00 38.66 62 ARG A CA 1
ATOM 496 C C . ARG A 1 62 ? 5.770 -15.484 -6.017 1.00 38.66 62 ARG A C 1
ATOM 498 O O . ARG A 1 62 ? 6.143 -15.362 -7.180 1.00 38.66 62 ARG A O 1
ATOM 505 N N . PHE A 1 63 ? 4.660 -16.155 -5.685 1.00 34.41 63 PHE A N 1
ATOM 506 C CA . PHE A 1 63 ? 3.839 -16.911 -6.648 1.00 34.41 63 PHE A CA 1
ATOM 507 C C . PHE A 1 63 ? 2.386 -16.433 -6.781 1.00 34.41 63 PHE A C 1
ATOM 509 O O . PHE A 1 63 ? 1.613 -17.035 -7.526 1.00 34.41 63 PHE A O 1
ATOM 516 N N . THR A 1 64 ? 2.000 -15.340 -6.120 1.00 32.09 64 THR A N 1
ATOM 517 C CA . THR A 1 64 ? 0.635 -14.804 -6.235 1.00 32.09 64 THR A CA 1
ATOM 518 C C . THR A 1 64 ? 0.591 -13.678 -7.264 1.00 32.09 64 THR A C 1
ATOM 520 O O . THR A 1 64 ? 1.062 -12.569 -7.022 1.00 32.09 64 THR A O 1
ATOM 523 N N . TYR A 1 65 ? 0.012 -13.965 -8.431 1.00 33.75 65 TYR A N 1
ATOM 524 C CA . TYR A 1 65 ? -0.216 -12.984 -9.491 1.00 33.75 65 TYR A CA 1
ATOM 525 C C . TYR A 1 65 ? -1.246 -11.940 -9.032 1.00 33.75 65 TYR A C 1
ATOM 527 O O . TYR A 1 65 ? -2.450 -12.200 -9.027 1.00 33.75 65 TYR A O 1
ATOM 535 N N . LYS A 1 66 ? -0.786 -10.747 -8.637 1.00 33.72 66 LYS A N 1
ATOM 536 C CA . LYS A 1 66 ? -1.658 -9.573 -8.494 1.00 33.72 66 LYS A CA 1
ATOM 537 C C . LYS A 1 66 ? -1.895 -8.983 -9.885 1.00 33.72 66 LYS A C 1
ATOM 539 O O . LYS A 1 66 ? -0.945 -8.611 -10.570 1.00 33.72 66 LYS A O 1
ATOM 544 N N . GLY A 1 67 ? -3.161 -8.954 -10.304 1.00 30.91 67 GLY A N 1
ATOM 545 C CA . GLY A 1 67 ? -3.590 -8.467 -11.615 1.00 30.91 67 GLY A CA 1
ATOM 546 C C . GLY A 1 67 ? -3.085 -7.057 -11.939 1.00 30.91 67 GLY A C 1
ATOM 547 O O . GLY A 1 67 ? -2.912 -6.212 -11.064 1.00 30.91 67 GLY A O 1
ATOM 548 N N . TRP A 1 68 ? -2.823 -6.835 -13.223 1.00 31.28 68 TRP A N 1
ATOM 549 C CA . TRP A 1 68 ? -2.121 -5.674 -13.765 1.00 31.28 68 TRP A CA 1
ATOM 550 C C . TRP A 1 68 ? -3.004 -4.418 -13.866 1.00 31.28 68 TRP A C 1
ATOM 552 O O . TRP A 1 68 ? -4.080 -4.462 -14.458 1.00 31.28 68 TRP A O 1
ATOM 562 N N . SER A 1 69 ? -2.507 -3.277 -13.371 1.00 39.59 69 SER A N 1
ATOM 563 C CA . SER A 1 69 ? -3.110 -1.940 -13.534 1.00 39.59 69 SER A CA 1
ATOM 564 C C . SER A 1 69 ? -2.133 -0.933 -14.174 1.00 39.59 69 SER A C 1
ATOM 566 O O . SER A 1 69 ? -1.929 0.168 -13.663 1.00 39.59 69 SER A O 1
ATOM 568 N N . GLY A 1 70 ? -1.456 -1.321 -15.261 1.00 35.56 70 GLY A N 1
ATOM 569 C CA . GLY A 1 70 ? -0.451 -0.481 -15.928 1.00 35.56 70 GLY A CA 1
ATOM 570 C C . GLY A 1 70 ? -1.034 0.593 -16.854 1.00 35.56 70 GLY A C 1
ATOM 571 O O . GLY A 1 70 ? -1.967 0.337 -17.614 1.00 35.56 70 GLY A O 1
ATOM 572 N N . GLY A 1 71 ? -0.438 1.790 -16.814 1.00 40.53 71 GLY A N 1
ATOM 573 C CA . GLY A 1 71 ? -0.735 2.913 -17.709 1.00 40.53 71 GLY A CA 1
ATOM 574 C C . GLY A 1 71 ? -0.269 2.706 -19.161 1.00 40.53 71 GLY A C 1
ATOM 575 O O . GLY A 1 71 ? 0.321 1.689 -19.526 1.00 40.53 71 GLY A O 1
ATOM 576 N N . ASN A 1 72 ? -0.528 3.702 -20.015 1.00 36.16 72 ASN A N 1
ATOM 577 C CA . ASN A 1 72 ? -0.435 3.614 -21.484 1.00 36.16 72 ASN A CA 1
ATOM 578 C C . ASN A 1 72 ? 0.930 3.146 -22.041 1.00 36.16 72 ASN A C 1
ATOM 580 O O . ASN A 1 72 ? 0.973 2.500 -23.087 1.00 36.16 72 ASN A O 1
ATOM 584 N N . PHE A 1 73 ? 2.037 3.394 -21.335 1.00 38.69 73 PHE A N 1
ATOM 585 C CA . PHE A 1 73 ? 3.379 2.936 -21.725 1.00 38.69 73 PHE A CA 1
ATOM 586 C C . PHE A 1 73 ? 3.542 1.408 -21.623 1.00 38.69 73 PHE A C 1
ATOM 588 O O . PHE A 1 73 ? 4.183 0.771 -22.456 1.00 38.69 73 PHE A O 1
ATOM 595 N N . SER A 1 74 ? 2.871 0.783 -20.658 1.00 40.97 74 SER A N 1
ATOM 596 C CA . SER A 1 74 ? 2.873 -0.667 -20.469 1.00 40.97 74 SER A CA 1
ATOM 597 C C . SER A 1 74 ? 2.039 -1.381 -21.547 1.00 40.97 74 SER A C 1
ATOM 599 O O . SER A 1 74 ? 2.369 -2.497 -21.941 1.00 40.97 74 SER A O 1
ATOM 601 N N . ARG A 1 75 ? 1.004 -0.720 -22.093 1.00 42.09 75 ARG A N 1
ATOM 602 C CA . ARG A 1 75 ? 0.272 -1.185 -23.291 1.00 42.09 75 ARG A CA 1
ATOM 603 C C . ARG A 1 75 ? 1.122 -1.096 -24.565 1.00 42.09 75 ARG A C 1
ATOM 605 O O . ARG A 1 75 ? 0.995 -1.959 -25.430 1.00 42.09 75 ARG A O 1
ATOM 612 N N . SER A 1 76 ? 2.018 -0.112 -24.656 1.00 40.97 76 SER A N 1
ATOM 613 C CA . SER A 1 76 ? 3.006 0.014 -25.742 1.00 40.97 76 SER A CA 1
ATOM 614 C C . SER A 1 76 ? 4.066 -1.102 -25.693 1.00 40.97 76 SER A C 1
ATOM 616 O O . SER A 1 76 ? 4.322 -1.772 -26.691 1.00 40.97 76 SER A O 1
ATOM 618 N N . LEU A 1 77 ? 4.597 -1.421 -24.507 1.00 43.03 77 LEU A N 1
ATOM 619 C CA . LEU A 1 77 ? 5.510 -2.561 -24.337 1.00 43.03 77 LEU A CA 1
ATOM 620 C C . LEU A 1 77 ? 4.821 -3.917 -24.554 1.00 43.03 77 LEU A C 1
ATOM 622 O O . LEU A 1 77 ? 5.402 -4.813 -25.162 1.00 43.03 77 LEU A O 1
ATOM 626 N N . ALA A 1 78 ? 3.570 -4.068 -24.110 1.00 38.25 78 ALA A N 1
ATOM 627 C CA . ALA A 1 78 ? 2.790 -5.278 -24.353 1.00 38.25 78 ALA A CA 1
ATOM 628 C C . ALA A 1 78 ? 2.467 -5.471 -25.847 1.00 38.25 78 ALA A C 1
ATOM 630 O O . ALA A 1 78 ? 2.476 -6.601 -26.330 1.00 38.25 78 ALA A O 1
ATOM 631 N N . SER A 1 79 ? 2.246 -4.391 -26.604 1.00 42.25 79 SER A N 1
ATOM 632 C CA . SER A 1 79 ? 2.064 -4.456 -28.063 1.00 42.25 79 SER A CA 1
ATOM 633 C C . SER A 1 79 ? 3.375 -4.729 -28.810 1.00 42.25 79 SER A C 1
ATOM 635 O O . SER A 1 79 ? 3.368 -5.517 -29.754 1.00 42.25 79 SER A O 1
ATOM 637 N N . ALA A 1 80 ? 4.511 -4.209 -28.333 1.00 43.38 80 ALA A N 1
ATOM 638 C CA . ALA A 1 80 ? 5.840 -4.576 -28.834 1.00 43.38 80 ALA A CA 1
ATOM 639 C C . ALA A 1 80 ? 6.201 -6.049 -28.543 1.00 43.38 80 ALA A C 1
ATOM 641 O O . ALA A 1 80 ? 6.825 -6.714 -29.367 1.00 43.38 80 ALA A O 1
ATOM 642 N N . TYR A 1 81 ? 5.761 -6.589 -27.402 1.00 40.53 81 TYR A N 1
ATOM 643 C CA . TYR A 1 81 ? 5.967 -7.989 -27.018 1.00 40.53 81 TYR A CA 1
ATOM 644 C C . TYR A 1 81 ? 5.046 -8.965 -27.773 1.00 40.53 81 TYR A C 1
ATOM 646 O O . TYR A 1 81 ? 5.487 -10.032 -28.201 1.00 40.53 81 TYR A O 1
ATOM 654 N N . LEU A 1 82 ? 3.783 -8.597 -28.023 1.00 40.41 82 LEU A N 1
ATOM 655 C CA . LEU A 1 82 ? 2.860 -9.387 -28.855 1.00 40.41 82 LEU A CA 1
ATOM 656 C C . LEU A 1 82 ? 3.322 -9.495 -30.319 1.00 40.41 82 LEU A C 1
ATOM 658 O O . LEU A 1 82 ? 2.996 -10.470 -30.997 1.00 40.41 82 LEU A O 1
ATOM 662 N N . TRP A 1 83 ? 4.146 -8.551 -30.781 1.00 38.25 83 TRP A N 1
ATOM 663 C CA . TRP A 1 83 ? 4.777 -8.564 -32.103 1.00 38.25 83 TRP A CA 1
ATOM 664 C C . TRP A 1 83 ? 5.842 -9.671 -32.277 1.00 38.25 83 TRP A C 1
ATOM 666 O O . TRP A 1 83 ? 6.224 -10.001 -33.398 1.00 38.25 83 TRP A O 1
ATOM 676 N N . LEU A 1 84 ? 6.297 -10.302 -31.185 1.00 39.41 84 LEU A N 1
ATOM 677 C CA . LEU A 1 84 ? 7.394 -11.284 -31.158 1.00 39.41 84 LEU A CA 1
ATOM 678 C C . LEU A 1 84 ? 6.935 -12.765 -31.127 1.00 39.41 84 LEU A C 1
ATOM 680 O O . LEU A 1 84 ? 7.741 -13.661 -30.863 1.00 39.41 84 LEU A O 1
ATOM 684 N N . ARG A 1 85 ? 5.661 -13.075 -31.425 1.00 36.47 85 ARG A N 1
ATOM 685 C CA . ARG A 1 85 ? 5.134 -14.463 -31.439 1.00 36.47 85 ARG A CA 1
ATOM 686 C C . ARG A 1 85 ? 5.612 -15.282 -32.667 1.00 36.47 85 ARG A C 1
ATOM 688 O O . ARG A 1 85 ? 5.723 -14.752 -33.773 1.00 36.47 85 ARG A O 1
ATOM 695 N N . PRO A 1 86 ? 5.844 -16.608 -32.540 1.00 34.72 86 PRO A N 1
ATOM 696 C CA . PRO A 1 86 ? 6.740 -17.345 -33.436 1.00 34.72 86 PRO A CA 1
ATOM 697 C C . PRO A 1 86 ? 6.156 -17.761 -34.798 1.00 34.72 86 PRO A C 1
ATOM 699 O O . PRO A 1 86 ? 6.907 -18.293 -35.610 1.00 34.72 86 PRO A O 1
ATOM 702 N N . GLN A 1 87 ? 4.879 -17.490 -35.094 1.00 37.00 87 GLN A N 1
ATOM 703 C CA . GLN A 1 87 ? 4.280 -17.796 -36.407 1.00 37.00 87 GLN A CA 1
ATOM 704 C C . GLN A 1 87 ? 4.235 -16.602 -37.378 1.00 37.00 87 GLN A C 1
ATOM 706 O O . GLN A 1 87 ? 3.865 -16.769 -38.533 1.00 37.00 87 GLN A O 1
ATOM 711 N N . TRP A 1 88 ? 4.697 -15.420 -36.949 1.00 35.31 88 TRP A N 1
ATOM 712 C CA . TRP A 1 88 ? 4.754 -14.198 -37.770 1.00 35.31 88 TRP A CA 1
ATOM 713 C C . TRP A 1 88 ? 6.189 -13.782 -38.139 1.00 35.31 88 TRP A C 1
ATOM 715 O O . TRP A 1 88 ? 6.413 -12.710 -38.701 1.00 35.31 88 TRP A O 1
ATOM 725 N N . LYS A 1 89 ? 7.171 -14.664 -37.894 1.00 34.47 89 LYS A N 1
ATOM 726 C CA . LYS A 1 89 ? 8.608 -14.426 -38.132 1.00 34.47 89 LYS A CA 1
ATOM 727 C C . LYS A 1 89 ? 8.960 -14.048 -39.581 1.00 34.47 89 LYS A C 1
ATOM 729 O O . LYS A 1 89 ? 10.019 -13.476 -39.799 1.00 34.47 89 LYS A O 1
ATOM 734 N N . LYS A 1 90 ? 8.093 -14.331 -40.563 1.00 34.19 90 LYS A N 1
ATOM 735 C CA . LYS A 1 90 ? 8.296 -13.924 -41.966 1.00 34.19 90 LYS A CA 1
ATOM 736 C C . LYS A 1 90 ? 7.837 -12.484 -42.253 1.00 34.19 90 LYS A C 1
ATOM 738 O O . LYS A 1 90 ? 8.446 -11.831 -43.088 1.00 34.19 90 LYS A O 1
ATOM 743 N N . LEU A 1 91 ? 6.835 -11.966 -41.530 1.00 31.83 91 LEU A N 1
ATOM 744 C CA . LEU A 1 91 ? 6.334 -10.593 -41.703 1.00 31.83 91 LEU A CA 1
ATOM 745 C C . LEU A 1 91 ? 7.108 -9.563 -40.857 1.00 31.83 91 LEU A C 1
ATOM 747 O O . LEU A 1 91 ? 7.319 -8.438 -41.305 1.00 31.83 91 LEU A O 1
ATOM 751 N N . SER A 1 92 ? 7.574 -9.925 -39.653 1.00 33.19 92 SER A N 1
ATOM 752 C CA . SER A 1 92 ? 8.293 -8.981 -38.775 1.00 33.19 92 SER A CA 1
ATOM 753 C C . SER A 1 92 ? 9.713 -8.654 -39.257 1.00 33.19 92 SER A C 1
ATOM 755 O O . SER A 1 92 ? 10.162 -7.519 -39.109 1.00 33.19 92 SER A O 1
ATOM 757 N N . LEU A 1 93 ? 10.391 -9.600 -39.921 1.00 36.47 93 LEU A N 1
ATOM 758 C CA . LEU A 1 93 ? 11.681 -9.371 -40.592 1.00 36.47 93 LEU A CA 1
ATOM 759 C C . LEU A 1 93 ? 11.567 -8.349 -41.742 1.00 36.47 93 LEU A C 1
ATOM 761 O O . LEU A 1 93 ? 12.492 -7.572 -41.967 1.00 36.47 93 LEU A O 1
ATOM 765 N N . MET A 1 94 ? 10.415 -8.294 -42.419 1.00 35.88 94 MET A N 1
ATOM 766 C CA . MET A 1 94 ? 10.155 -7.363 -43.525 1.00 35.88 94 MET A CA 1
ATOM 767 C C . MET A 1 94 ? 9.754 -5.961 -43.040 1.00 35.88 94 MET A C 1
ATOM 769 O O . MET A 1 94 ? 10.197 -4.969 -43.611 1.00 35.88 94 MET A O 1
ATOM 773 N N . ALA A 1 95 ? 9.011 -5.854 -41.936 1.00 34.62 95 ALA A N 1
ATOM 774 C CA . ALA A 1 95 ? 8.606 -4.570 -41.356 1.00 34.62 95 ALA A CA 1
ATOM 775 C C . ALA A 1 95 ? 9.695 -3.896 -40.488 1.00 34.62 95 ALA A C 1
ATOM 777 O O . ALA A 1 95 ? 9.778 -2.670 -40.467 1.00 34.62 95 ALA A O 1
ATOM 778 N N . ALA A 1 96 ? 10.579 -4.658 -39.823 1.00 38.88 96 ALA A N 1
ATOM 779 C CA . ALA A 1 96 ? 11.676 -4.103 -39.011 1.00 38.88 96 ALA A CA 1
ATOM 780 C C . ALA A 1 96 ? 12.757 -3.384 -39.845 1.00 38.88 96 ALA A C 1
ATOM 782 O O . ALA A 1 96 ? 13.474 -2.520 -39.334 1.00 38.88 96 ALA A O 1
ATOM 783 N N . SER A 1 97 ? 12.866 -3.710 -41.137 1.00 45.59 97 SER A N 1
ATOM 784 C CA . SER A 1 97 ? 13.737 -2.985 -42.064 1.00 45.59 97 SER A CA 1
ATOM 785 C C . SER A 1 97 ? 13.101 -1.682 -42.564 1.00 45.59 97 SER A C 1
ATOM 787 O O . SER A 1 97 ? 13.850 -0.777 -42.910 1.00 45.59 97 SER A O 1
ATOM 789 N N . GLY A 1 98 ? 11.761 -1.557 -42.548 1.00 43.41 98 GLY A N 1
ATOM 790 C CA . GLY A 1 98 ? 10.924 -0.351 -42.735 1.00 43.41 98 GLY A CA 1
ATOM 791 C C . GLY A 1 98 ? 11.076 0.459 -44.033 1.00 43.41 98 GLY A C 1
ATOM 792 O O . GLY A 1 98 ? 10.262 1.330 -44.307 1.00 43.41 98 GLY A O 1
ATOM 793 N N . VAL A 1 99 ? 12.141 0.211 -44.786 1.00 46.91 99 VAL A N 1
ATOM 794 C CA . VAL A 1 99 ? 12.788 1.143 -45.716 1.00 46.91 99 VAL A CA 1
ATOM 795 C C . VAL A 1 99 ? 13.259 0.324 -46.927 1.00 46.91 99 VAL A C 1
ATOM 797 O O . VAL A 1 99 ? 12.697 0.436 -48.008 1.00 46.91 99 VAL A O 1
ATOM 800 N N . LEU A 1 100 ? 14.132 -0.667 -46.710 1.00 50.31 100 LEU A N 1
ATOM 801 C CA . LEU A 1 100 ? 14.489 -1.663 -47.736 1.00 50.31 100 LEU A CA 1
ATOM 802 C C . LEU A 1 100 ? 13.438 -2.782 -47.885 1.00 50.31 100 LEU A C 1
ATOM 804 O O . LEU A 1 100 ? 13.335 -3.402 -48.937 1.00 50.31 100 LEU A O 1
ATOM 808 N N . GLY A 1 101 ? 12.618 -3.029 -46.858 1.00 46.06 101 GLY A N 1
ATOM 809 C CA . GLY A 1 101 ? 11.555 -4.039 -46.902 1.00 46.06 101 GLY A CA 1
ATOM 810 C C . GLY A 1 101 ? 10.405 -3.696 -47.852 1.00 46.06 101 GLY A C 1
ATOM 811 O O . GLY A 1 101 ? 9.811 -4.604 -48.421 1.00 46.06 101 GLY A O 1
ATOM 812 N N . VAL A 1 102 ? 10.127 -2.404 -48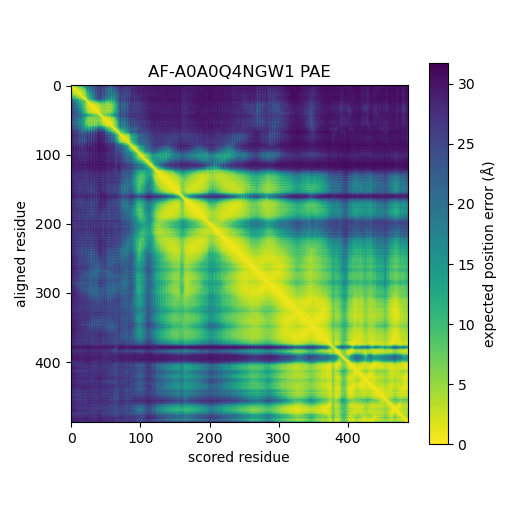.073 1.00 49.22 102 VAL A N 1
ATOM 813 C CA . VAL A 1 102 ? 9.130 -1.938 -49.059 1.00 49.22 102 VAL A CA 1
ATOM 814 C C . VAL A 1 102 ? 9.595 -2.259 -50.482 1.00 49.22 102 VAL A C 1
ATOM 816 O O . VAL A 1 102 ? 8.801 -2.724 -51.290 1.00 49.22 102 VAL A O 1
ATOM 819 N N . MET A 1 103 ? 10.895 -2.115 -50.747 1.00 48.41 103 MET A N 1
ATOM 820 C CA . MET A 1 103 ? 11.519 -2.448 -52.028 1.00 48.41 103 MET A CA 1
ATOM 821 C C . MET A 1 103 ? 11.557 -3.964 -52.298 1.00 48.41 103 MET A C 1
ATOM 823 O O . MET A 1 103 ? 11.332 -4.419 -53.412 1.00 48.41 103 MET A O 1
ATOM 827 N N . VAL A 1 104 ? 11.779 -4.787 -51.266 1.00 49.62 104 VAL A N 1
ATOM 828 C CA . VAL A 1 104 ? 11.677 -6.255 -51.401 1.00 49.62 104 VAL A CA 1
ATOM 829 C C . VAL A 1 104 ? 10.234 -6.687 -51.711 1.00 49.62 104 VAL A C 1
ATOM 831 O O . VAL A 1 104 ? 10.025 -7.663 -52.431 1.00 49.62 104 VAL A O 1
ATOM 834 N N . LEU A 1 105 ? 9.232 -5.963 -51.197 1.00 43.28 105 LEU A N 1
ATOM 835 C CA . LEU A 1 105 ? 7.815 -6.222 -51.473 1.00 43.28 105 LEU A CA 1
ATOM 836 C C . LEU A 1 105 ? 7.391 -5.775 -52.881 1.00 43.28 105 LEU A C 1
ATOM 838 O O . LEU A 1 105 ? 6.613 -6.494 -53.507 1.00 43.28 105 LEU A O 1
ATOM 842 N N . SER A 1 106 ? 7.905 -4.653 -53.402 1.00 46.53 106 SER A N 1
ATOM 843 C CA . SER A 1 106 ? 7.629 -4.210 -54.779 1.00 46.53 106 SER A CA 1
ATOM 844 C C . SER A 1 106 ? 8.228 -5.166 -55.815 1.00 46.53 106 SER A C 1
ATOM 846 O O . SER A 1 106 ? 7.503 -5.620 -56.699 1.00 46.53 106 SER A O 1
ATOM 848 N N . ILE A 1 107 ? 9.478 -5.600 -55.616 1.00 48.03 107 ILE A N 1
ATOM 849 C CA . ILE A 1 107 ? 10.145 -6.633 -56.436 1.00 48.03 107 ILE A CA 1
ATOM 850 C C . ILE A 1 107 ? 9.417 -7.996 -56.353 1.00 48.03 107 ILE A C 1
ATOM 852 O O . ILE A 1 107 ? 9.441 -8.801 -57.282 1.00 48.03 107 ILE A O 1
ATOM 856 N N . GLY A 1 108 ? 8.750 -8.297 -55.233 1.00 37.97 108 GLY A N 1
ATOM 857 C CA . GLY A 1 108 ? 7.947 -9.515 -55.077 1.00 37.97 108 GLY A CA 1
ATOM 858 C C . GLY A 1 108 ? 6.580 -9.462 -55.775 1.00 37.97 108 GLY A C 1
ATOM 859 O O . GLY A 1 108 ? 6.088 -10.492 -56.238 1.00 37.97 108 GLY A O 1
ATOM 860 N N . ALA A 1 109 ? 5.966 -8.279 -55.862 1.00 37.72 109 ALA A N 1
ATOM 861 C CA . ALA A 1 109 ? 4.641 -8.078 -56.451 1.00 37.72 109 ALA A CA 1
ATOM 862 C C . ALA A 1 109 ? 4.652 -8.148 -57.990 1.00 37.72 109 ALA A C 1
ATOM 864 O O . ALA A 1 109 ? 3.693 -8.645 -58.581 1.00 37.72 109 ALA A O 1
ATOM 865 N N . THR A 1 110 ? 5.751 -7.742 -58.635 1.00 45.56 110 THR A N 1
ATOM 866 C CA . THR A 1 110 ? 5.940 -7.801 -60.099 1.00 45.56 110 THR A CA 1
ATOM 867 C C . THR A 1 110 ? 6.002 -9.233 -60.637 1.00 45.56 110 THR A C 1
ATOM 869 O O . THR A 1 110 ? 5.591 -9.491 -61.768 1.00 45.56 110 THR A O 1
ATOM 872 N N . LYS A 1 111 ? 6.409 -10.208 -59.812 1.00 42.47 111 LYS A N 1
ATOM 873 C CA . LYS A 1 111 ? 6.337 -11.639 -60.162 1.00 42.47 111 LYS A CA 1
ATOM 874 C C . LYS A 1 111 ? 4.916 -12.208 -60.143 1.00 42.47 111 LYS A C 1
ATOM 876 O O . LYS A 1 111 ? 4.672 -13.225 -60.788 1.00 42.47 111 LYS A O 1
ATOM 881 N N . LEU A 1 112 ? 3.983 -11.581 -59.420 1.00 31.67 112 LEU A N 1
ATOM 882 C CA . LEU A 1 112 ? 2.589 -12.031 -59.326 1.00 31.67 112 LEU A CA 1
ATOM 883 C C . LEU A 1 112 ? 1.715 -11.496 -60.479 1.00 31.67 112 LEU A C 1
ATOM 885 O O . LEU A 1 112 ? 0.645 -12.039 -60.733 1.00 31.67 112 LEU A O 1
ATOM 889 N N . SER A 1 113 ? 2.161 -10.455 -61.190 1.00 37.28 113 SER A N 1
ATOM 890 C CA . SER A 1 113 ? 1.404 -9.780 -62.255 1.00 37.28 113 SER A CA 1
ATOM 891 C C . SER A 1 113 ? 1.713 -10.269 -63.674 1.00 37.28 113 SER A C 1
ATOM 893 O O . SER A 1 113 ? 1.291 -9.630 -64.635 1.00 37.28 113 SER A O 1
ATOM 895 N N . GLY A 1 114 ? 2.409 -11.400 -63.836 1.00 43.25 114 GLY A N 1
ATOM 896 C CA . GLY A 1 114 ? 2.764 -11.994 -65.136 1.00 43.25 114 GLY A CA 1
ATOM 897 C C . GLY A 1 114 ? 1.589 -12.496 -65.998 1.00 43.25 114 GLY A C 1
ATOM 898 O O . GLY A 1 114 ? 1.773 -13.431 -66.766 1.00 43.25 114 GLY A O 1
ATOM 899 N N . VAL A 1 115 ? 0.384 -11.929 -65.860 1.00 37.81 115 VAL A N 1
ATOM 900 C CA . VAL A 1 115 ? -0.852 -12.375 -66.536 1.00 37.81 115 VAL A CA 1
ATOM 901 C C . VAL A 1 115 ? -1.538 -11.272 -67.368 1.00 37.81 115 VAL A C 1
ATOM 903 O O . VAL A 1 115 ? -2.516 -11.565 -68.044 1.00 37.81 115 VAL A O 1
ATOM 906 N N . LEU A 1 116 ? -1.042 -10.028 -67.428 1.00 35.06 116 LEU A N 1
ATOM 907 C CA . LEU A 1 116 ? -1.639 -8.992 -68.295 1.00 35.06 116 LEU A CA 1
ATOM 908 C C . LEU A 1 116 ? -0.593 -8.296 -69.171 1.00 35.06 116 LEU A C 1
ATOM 910 O O . LEU A 1 116 ? 0.168 -7.436 -68.734 1.00 35.06 116 LEU A O 1
ATOM 914 N N . ASP A 1 117 ? -0.576 -8.742 -70.423 1.00 52.50 117 ASP A N 1
ATOM 915 C CA . ASP A 1 117 ? 0.334 -8.357 -71.493 1.00 52.50 117 ASP A CA 1
ATOM 916 C C . ASP A 1 117 ? -0.052 -7.001 -72.134 1.00 52.50 117 ASP A C 1
ATOM 918 O O . ASP A 1 117 ? -1.187 -6.540 -72.027 1.00 52.50 117 ASP A O 1
ATOM 922 N N . SER A 1 118 ? 0.919 -6.379 -72.811 1.00 44.00 118 SER A N 1
ATOM 923 C CA . SER A 1 118 ? 0.868 -5.154 -73.643 1.00 44.00 118 SER A CA 1
ATOM 924 C C . SER A 1 118 ? 0.852 -3.743 -73.017 1.00 44.00 118 SER A C 1
ATOM 926 O O . SER A 1 118 ? 0.970 -2.781 -73.774 1.00 44.00 118 SER A O 1
ATOM 928 N N . MET A 1 119 ? 0.837 -3.566 -71.689 1.00 43.19 119 MET A N 1
ATOM 929 C CA . MET A 1 119 ? 1.154 -2.264 -71.035 1.00 43.19 119 MET A CA 1
ATOM 930 C C . MET A 1 119 ? 2.572 -2.213 -70.417 1.00 43.19 119 MET A C 1
ATOM 932 O O . MET A 1 119 ? 2.986 -1.202 -69.854 1.00 43.19 119 MET A O 1
ATOM 936 N N . GLY A 1 120 ? 3.343 -3.300 -70.555 1.00 49.91 120 GLY A N 1
ATOM 937 C CA . GLY A 1 120 ? 4.540 -3.598 -69.757 1.00 49.91 120 GLY A CA 1
ATOM 938 C C . GLY A 1 120 ? 5.780 -2.710 -69.948 1.00 49.91 120 GLY A C 1
ATOM 939 O O . GLY A 1 120 ? 6.685 -2.769 -69.122 1.00 49.91 120 GLY A O 1
ATOM 940 N N . ARG A 1 121 ? 5.867 -1.893 -71.010 1.00 48.28 121 ARG A N 1
ATOM 941 C CA . ARG A 1 121 ? 7.089 -1.107 -71.302 1.00 48.28 121 ARG A CA 1
ATOM 942 C C . ARG A 1 121 ? 7.169 0.186 -70.494 1.00 48.28 121 ARG A C 1
ATOM 944 O O . ARG A 1 121 ? 8.213 0.479 -69.920 1.00 48.28 121 ARG A O 1
ATOM 951 N N . GLU A 1 122 ? 6.064 0.928 -70.419 1.00 49.66 122 GLU A N 1
ATOM 952 C CA . GLU A 1 122 ? 5.979 2.140 -69.593 1.00 49.66 122 GLU A CA 1
ATOM 953 C C . GLU A 1 122 ? 5.929 1.787 -68.102 1.00 49.66 122 GLU A C 1
ATOM 955 O O . GLU A 1 122 ? 6.544 2.475 -67.290 1.00 49.66 122 GLU A O 1
ATOM 960 N N . SER A 1 123 ? 5.281 0.674 -67.737 1.00 57.84 123 SER A N 1
ATOM 961 C CA . SER A 1 123 ? 5.160 0.260 -66.337 1.00 57.84 123 SER A CA 1
ATOM 962 C C . SER A 1 123 ? 6.472 -0.248 -65.730 1.00 57.84 123 SER A C 1
ATOM 964 O O . SER A 1 123 ? 6.720 0.035 -64.564 1.00 57.84 123 SER A O 1
ATOM 966 N N . ALA A 1 124 ? 7.314 -0.967 -66.488 1.00 56.59 124 ALA A N 1
ATOM 967 C CA . ALA A 1 124 ? 8.574 -1.529 -65.981 1.00 56.59 124 ALA A CA 1
ATOM 968 C C . ALA A 1 124 ? 9.657 -0.457 -65.758 1.00 56.59 124 ALA A C 1
ATOM 970 O O . ALA A 1 124 ? 10.351 -0.456 -64.743 1.00 56.59 124 ALA A O 1
ATOM 971 N N . ALA A 1 125 ? 9.789 0.502 -66.680 1.00 59.81 125 ALA A N 1
ATOM 972 C CA . ALA A 1 125 ? 10.709 1.625 -66.497 1.00 59.81 125 ALA A CA 1
ATOM 973 C C . ALA A 1 125 ? 10.252 2.541 -65.345 1.00 59.81 125 ALA A C 1
ATOM 975 O O . ALA A 1 125 ? 11.070 2.945 -64.516 1.00 59.81 125 ALA A O 1
ATOM 976 N N . ALA A 1 126 ? 8.942 2.806 -65.250 1.00 65.06 126 ALA A N 1
ATOM 977 C CA . ALA A 1 126 ? 8.360 3.576 -64.155 1.00 65.06 126 ALA A CA 1
ATOM 978 C C . ALA A 1 126 ? 8.504 2.869 -62.797 1.00 65.06 126 ALA A C 1
ATOM 980 O O . ALA A 1 126 ? 8.802 3.531 -61.805 1.00 65.06 126 ALA A O 1
ATOM 981 N N . SER A 1 127 ? 8.355 1.540 -62.733 1.00 65.69 127 SER A N 1
ATOM 982 C CA . SER A 1 127 ? 8.522 0.788 -61.482 1.00 65.69 127 SER A CA 1
ATOM 983 C C . SER A 1 127 ? 9.967 0.796 -60.992 1.00 65.69 127 SER A C 1
ATOM 985 O O . SER A 1 127 ? 10.200 1.025 -59.809 1.00 65.69 127 SER A O 1
ATOM 987 N N . ILE A 1 128 ? 10.947 0.635 -61.891 1.00 64.62 128 ILE A N 1
ATOM 988 C CA . ILE A 1 128 ? 12.368 0.720 -61.524 1.00 64.62 128 ILE A CA 1
ATOM 989 C C . ILE A 1 128 ? 12.704 2.132 -61.023 1.00 64.62 128 ILE A C 1
ATOM 991 O O . ILE A 1 128 ? 13.388 2.281 -60.012 1.00 64.62 128 ILE A O 1
ATOM 995 N N . GLN A 1 129 ? 12.207 3.178 -61.692 1.00 69.12 129 GLN A N 1
ATOM 996 C CA . GLN A 1 129 ? 12.430 4.560 -61.261 1.00 69.12 129 GLN A CA 1
ATOM 997 C C . GLN A 1 129 ? 11.789 4.848 -59.895 1.00 69.12 129 GLN A C 1
ATOM 999 O O . GLN A 1 129 ? 12.427 5.466 -59.043 1.00 69.12 129 GLN A O 1
ATOM 1004 N N . GLN A 1 130 ? 10.577 4.339 -59.659 1.00 70.38 130 GLN A N 1
ATOM 1005 C CA . GLN A 1 130 ? 9.905 4.426 -58.365 1.00 70.38 130 GLN A CA 1
ATOM 1006 C C . GLN A 1 130 ? 10.688 3.695 -57.266 1.00 70.38 130 GLN A C 1
ATOM 1008 O O . GLN A 1 130 ? 10.804 4.207 -56.156 1.00 70.38 130 GLN A O 1
ATOM 1013 N N . ASP A 1 131 ? 11.249 2.518 -57.549 1.00 66.06 131 ASP A N 1
ATOM 1014 C CA . ASP A 1 131 ? 12.054 1.780 -56.576 1.00 66.06 131 ASP A CA 1
ATOM 1015 C C . ASP A 1 131 ? 13.378 2.497 -56.259 1.00 66.06 131 ASP A C 1
ATOM 1017 O O . ASP A 1 131 ? 13.794 2.529 -55.098 1.00 66.06 131 ASP A O 1
ATOM 1021 N N . VAL A 1 132 ? 14.020 3.127 -57.251 1.00 69.62 132 VAL A N 1
ATOM 1022 C CA . VAL A 1 132 ? 15.203 3.984 -57.039 1.00 69.62 132 VAL A CA 1
ATOM 1023 C C . VAL A 1 132 ? 14.865 5.174 -56.142 1.00 69.62 132 VAL A C 1
ATOM 1025 O O . VAL A 1 132 ? 15.571 5.424 -55.166 1.00 69.62 132 VAL A O 1
ATOM 1028 N N . GLU A 1 133 ? 13.753 5.859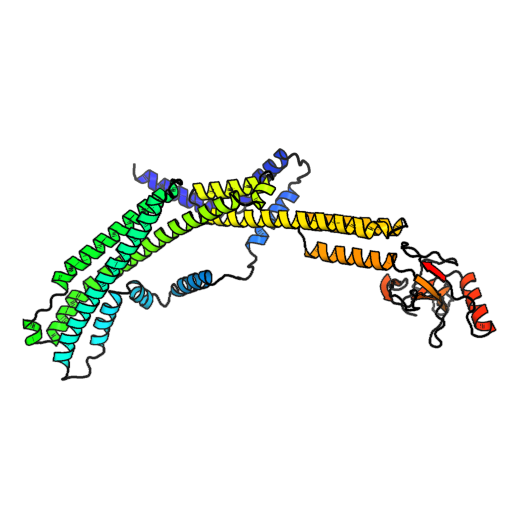 -56.401 1.00 71.50 133 GLU A N 1
ATOM 1029 C CA . GLU A 1 133 ? 13.311 6.973 -55.562 1.00 71.50 133 GLU A CA 1
ATOM 1030 C C . GLU A 1 133 ? 12.973 6.513 -54.134 1.00 71.50 133 GLU A C 1
ATOM 1032 O O . GLU A 1 133 ? 13.404 7.123 -53.150 1.00 71.50 133 GLU A O 1
ATOM 1037 N N . ASN A 1 134 ? 12.269 5.386 -54.000 1.00 71.62 134 ASN A N 1
ATOM 1038 C CA . ASN A 1 134 ? 11.946 4.786 -52.708 1.00 71.62 134 ASN A CA 1
ATOM 1039 C C . ASN A 1 134 ? 13.211 4.431 -51.912 1.00 71.62 134 ASN A C 1
ATOM 1041 O O . ASN A 1 134 ? 13.207 4.563 -50.686 1.00 71.62 134 ASN A O 1
ATOM 1045 N N . PHE A 1 135 ? 14.283 3.993 -52.580 1.00 70.00 135 PHE A N 1
ATOM 1046 C CA . PHE A 1 135 ? 15.585 3.699 -51.974 1.00 70.00 135 PHE A CA 1
ATOM 1047 C C . PHE A 1 135 ? 16.314 4.960 -51.491 1.00 70.00 135 PHE A C 1
ATOM 1049 O O . PHE A 1 135 ? 16.848 4.970 -50.378 1.00 70.00 135 PHE A O 1
ATOM 1056 N N . ASP A 1 136 ? 16.284 6.043 -52.265 1.00 72.69 136 ASP A N 1
ATOM 1057 C CA . ASP A 1 136 ? 16.900 7.314 -51.871 1.00 72.69 136 ASP A CA 1
ATOM 1058 C C . ASP A 1 136 ? 16.171 7.953 -50.678 1.00 72.69 136 ASP A C 1
ATOM 1060 O O . ASP A 1 136 ? 16.802 8.342 -49.688 1.00 72.69 136 ASP A O 1
ATOM 1064 N N . GLN A 1 137 ? 14.833 7.985 -50.705 1.00 74.25 137 GLN A N 1
ATOM 1065 C CA . GLN A 1 137 ? 14.010 8.441 -49.572 1.00 74.25 137 GLN A CA 1
ATOM 1066 C C . GLN A 1 137 ? 14.293 7.616 -48.308 1.00 74.25 137 GLN A C 1
ATOM 1068 O O . GLN A 1 137 ? 14.398 8.125 -47.186 1.00 74.25 137 GLN A O 1
ATOM 1073 N N . SER A 1 138 ? 14.453 6.316 -48.511 1.00 71.50 138 SER A N 1
ATOM 1074 C CA . SER A 1 138 ? 14.794 5.334 -47.502 1.00 71.50 138 SER A CA 1
ATOM 1075 C C . SER A 1 138 ? 16.148 5.599 -46.830 1.00 71.50 138 SER A C 1
ATOM 1077 O O . SER A 1 138 ? 16.245 5.625 -45.594 1.00 71.50 138 SER A O 1
ATOM 1079 N N . LEU A 1 139 ? 17.190 5.851 -47.623 1.00 72.50 139 LEU A N 1
ATOM 1080 C CA . LEU A 1 139 ? 18.512 6.224 -47.121 1.00 72.50 139 LEU A CA 1
ATOM 1081 C C . LEU A 1 139 ? 18.495 7.570 -46.393 1.00 72.50 139 LEU A C 1
ATOM 1083 O O . LEU A 1 139 ? 19.116 7.700 -45.334 1.00 72.50 139 LEU A O 1
ATOM 1087 N N . ALA A 1 140 ? 17.751 8.552 -46.906 1.00 74.38 140 ALA A N 1
ATOM 1088 C CA . ALA A 1 140 ? 17.597 9.852 -46.258 1.00 74.38 140 ALA A CA 1
ATOM 1089 C C . ALA A 1 140 ? 16.966 9.720 -44.861 1.00 74.38 140 ALA A C 1
ATOM 1091 O O . ALA A 1 140 ? 17.448 10.322 -43.897 1.00 74.38 140 ALA A O 1
ATOM 1092 N N . LYS A 1 141 ? 15.938 8.871 -44.718 1.00 77.06 141 LYS A N 1
ATOM 1093 C CA . LYS A 1 141 ? 15.311 8.576 -43.422 1.00 77.06 141 LYS A CA 1
ATOM 1094 C C . LYS A 1 141 ? 16.287 7.917 -42.446 1.00 77.06 141 LYS A C 1
ATOM 1096 O O . LYS A 1 141 ? 16.366 8.340 -41.296 1.00 77.06 141 LYS A O 1
ATOM 1101 N N . LEU A 1 142 ? 17.073 6.937 -42.904 1.00 74.50 142 LEU A N 1
ATOM 1102 C CA . LEU A 1 142 ? 18.125 6.326 -42.083 1.00 74.50 142 LEU A CA 1
ATOM 1103 C C . LEU A 1 142 ? 19.159 7.366 -41.618 1.00 74.50 142 LEU A C 1
ATOM 1105 O O . LEU A 1 142 ? 19.539 7.376 -40.448 1.00 74.50 142 LEU A O 1
ATOM 1109 N N . GLY A 1 143 ? 19.585 8.263 -42.512 1.00 74.38 143 GLY A N 1
ATOM 1110 C CA . GLY A 1 143 ? 20.493 9.360 -42.176 1.00 74.38 143 GLY A CA 1
ATOM 1111 C C . GLY A 1 143 ? 19.920 10.303 -41.115 1.00 74.38 143 GLY A C 1
ATOM 1112 O O . GLY A 1 143 ? 20.629 10.677 -40.180 1.00 74.38 143 GLY A O 1
ATOM 1113 N N . LYS A 1 144 ? 18.629 10.640 -41.212 1.00 81.44 144 LYS A N 1
ATOM 1114 C CA . LYS A 1 144 ? 17.928 11.456 -40.212 1.00 81.44 144 LYS A CA 1
ATOM 1115 C C . LYS A 1 144 ? 17.881 10.770 -38.843 1.00 81.44 144 LYS A C 1
ATOM 1117 O O . LYS A 1 144 ? 18.280 11.391 -37.860 1.00 81.44 144 LYS A O 1
ATOM 1122 N N . ASP A 1 145 ? 17.486 9.495 -38.788 1.00 76.12 145 ASP A N 1
ATOM 1123 C CA . ASP A 1 145 ? 17.431 8.715 -37.541 1.00 76.12 145 ASP A CA 1
ATOM 1124 C C . ASP A 1 145 ? 18.802 8.677 -36.837 1.00 76.12 145 ASP A C 1
ATOM 1126 O O . ASP A 1 145 ? 18.892 8.805 -35.614 1.00 76.12 145 ASP A O 1
ATOM 1130 N N . ILE A 1 146 ? 19.885 8.499 -37.605 1.00 79.38 146 ILE A N 1
ATOM 1131 C CA . ILE A 1 146 ? 21.264 8.504 -37.092 1.00 79.38 146 ILE A CA 1
ATOM 1132 C C . ILE A 1 146 ? 21.615 9.875 -36.500 1.00 79.38 146 ILE A C 1
ATOM 1134 O O . ILE A 1 146 ? 22.142 9.943 -35.389 1.00 79.38 146 ILE A O 1
ATOM 1138 N N . THR A 1 147 ? 21.292 10.966 -37.200 1.00 82.81 147 THR A N 1
ATOM 1139 C CA . THR A 1 147 ? 21.549 12.334 -36.723 1.00 82.81 147 THR A CA 1
ATOM 1140 C C . THR A 1 147 ? 20.785 12.649 -35.438 1.00 82.81 147 THR A C 1
ATOM 1142 O O . THR A 1 147 ? 21.373 13.181 -34.497 1.00 82.81 147 THR A O 1
ATOM 1145 N N . GLU A 1 148 ? 19.502 12.293 -35.354 1.00 83.75 148 GLU A N 1
ATOM 1146 C CA . GLU A 1 148 ? 18.694 12.482 -34.140 1.00 83.75 148 GLU A CA 1
ATOM 1147 C C . GLU A 1 148 ? 19.295 11.723 -32.946 1.00 83.75 148 GLU A C 1
ATOM 1149 O O . GLU A 1 148 ? 19.419 12.265 -31.846 1.00 83.75 148 GLU A O 1
ATOM 1154 N N . ARG A 1 149 ? 19.758 10.487 -33.169 1.00 81.56 149 ARG A N 1
ATOM 1155 C CA . ARG A 1 149 ? 20.418 9.669 -32.136 1.00 81.56 149 ARG A CA 1
ATOM 1156 C C . ARG A 1 149 ? 21.770 10.238 -31.712 1.00 81.56 149 ARG A C 1
ATOM 1158 O O . ARG A 1 149 ? 22.082 10.231 -30.521 1.00 81.56 149 ARG A O 1
ATOM 1165 N N . GLN A 1 150 ? 22.547 10.781 -32.648 1.00 84.75 150 GLN A N 1
ATOM 1166 C CA . GLN A 1 150 ? 23.795 11.483 -32.340 1.00 84.75 150 GLN A CA 1
ATOM 1167 C C . GLN A 1 150 ? 23.534 12.723 -31.476 1.00 84.75 150 GLN A C 1
ATOM 1169 O O . GLN A 1 150 ? 24.252 12.978 -30.508 1.00 84.75 150 GLN A O 1
ATOM 1174 N N . GLN A 1 151 ? 22.494 13.495 -31.802 1.00 85.38 151 GLN A N 1
ATOM 1175 C CA . GLN A 1 151 ? 22.092 14.655 -31.010 1.00 85.38 151 GLN A CA 1
ATOM 1176 C C . GLN A 1 151 ? 21.667 14.240 -29.600 1.00 85.38 151 GLN A C 1
ATOM 1178 O O . GLN A 1 151 ? 22.159 14.821 -28.633 1.00 85.38 151 GLN A O 1
ATOM 1183 N N . TRP A 1 152 ? 20.829 13.208 -29.470 1.00 83.94 152 TRP A N 1
ATOM 1184 C CA . TRP A 1 152 ? 20.431 12.641 -28.178 1.00 83.94 152 TRP A CA 1
ATOM 1185 C C . TRP A 1 152 ? 21.649 12.257 -27.326 1.00 83.94 152 TRP A C 1
ATOM 1187 O O . TRP A 1 152 ? 21.760 12.716 -26.187 1.00 83.94 152 TRP A O 1
ATOM 1197 N N . LEU A 1 153 ? 22.617 11.533 -27.897 1.00 82.06 153 LEU A N 1
ATOM 1198 C CA . LEU A 1 153 ? 23.853 11.148 -27.209 1.00 82.06 153 LEU A CA 1
ATOM 1199 C C . LEU A 1 153 ? 24.634 12.381 -26.720 1.00 82.06 153 LEU A C 1
ATOM 1201 O O . LEU A 1 153 ? 25.031 12.450 -25.556 1.00 82.06 153 LEU A O 1
ATOM 1205 N N . ASN A 1 154 ? 24.772 13.397 -27.575 1.00 81.69 154 ASN A N 1
ATOM 1206 C CA . ASN A 1 154 ? 25.443 14.654 -27.238 1.00 81.69 154 ASN A CA 1
ATOM 1207 C C . ASN A 1 154 ? 24.738 15.425 -26.108 1.00 81.69 154 ASN A C 1
ATOM 1209 O O . ASN A 1 154 ? 25.395 16.121 -25.331 1.00 81.69 154 ASN A O 1
ATOM 1213 N N . THR A 1 155 ? 23.407 15.337 -25.995 1.00 81.69 155 THR A N 1
ATOM 1214 C CA . THR A 1 155 ? 22.691 15.987 -24.884 1.00 81.69 155 THR A CA 1
ATOM 1215 C C . THR A 1 155 ? 22.992 15.335 -23.536 1.00 81.69 155 THR A C 1
ATOM 1217 O O . THR A 1 155 ? 23.080 16.036 -22.526 1.00 81.69 155 THR A O 1
ATOM 1220 N N . LEU A 1 156 ? 23.187 14.014 -23.518 1.00 73.00 156 LEU A N 1
ATOM 1221 C CA . LEU A 1 156 ? 23.468 13.252 -22.304 1.00 73.00 156 LEU A CA 1
ATOM 1222 C C . LEU A 1 156 ? 24.911 13.449 -21.828 1.00 73.00 156 LEU A C 1
ATOM 1224 O O . LEU A 1 156 ? 25.145 13.550 -20.625 1.00 73.00 156 LEU A O 1
ATOM 1228 N N . THR A 1 157 ? 25.865 13.581 -22.751 1.00 69.19 157 THR A N 1
ATOM 1229 C CA . THR A 1 157 ? 27.279 13.809 -22.415 1.00 69.19 157 THR A CA 1
ATOM 1230 C C . THR A 1 157 ? 27.555 15.239 -21.940 1.00 69.19 157 THR A C 1
ATOM 1232 O O . THR A 1 157 ? 28.348 15.432 -21.023 1.00 69.19 157 THR A O 1
ATOM 1235 N N . LYS A 1 158 ? 26.871 16.254 -22.492 1.00 64.56 158 LYS A N 1
ATOM 1236 C CA . LYS A 1 158 ? 27.067 17.670 -22.110 1.00 64.56 158 LYS A CA 1
ATOM 1237 C C . LYS A 1 158 ? 26.484 18.054 -20.748 1.00 64.56 158 LYS A C 1
ATOM 1239 O O . LYS A 1 158 ? 27.000 18.963 -20.110 1.00 64.56 158 LYS A O 1
ATOM 1244 N N . LYS A 1 159 ? 25.404 17.406 -20.298 1.00 56.94 159 LYS A N 1
ATOM 1245 C CA . LYS A 1 159 ? 24.684 17.785 -19.063 1.00 56.94 159 LYS A CA 1
ATOM 1246 C C . LYS A 1 159 ? 25.331 17.294 -17.761 1.00 56.94 159 LYS A C 1
ATOM 1248 O O . LYS A 1 159 ? 24.697 17.375 -16.716 1.00 56.94 159 LYS A O 1
ATOM 1253 N N . GLY A 1 160 ? 26.554 16.761 -17.796 1.00 49.34 160 GLY A N 1
ATOM 1254 C CA . GLY A 1 160 ? 27.193 16.212 -16.595 1.00 49.34 160 GLY A CA 1
ATOM 1255 C C . GLY A 1 160 ? 26.426 15.031 -15.985 1.00 49.34 160 GLY A C 1
ATOM 1256 O O . GLY A 1 160 ? 26.653 14.691 -14.830 1.00 49.34 160 GLY A O 1
ATOM 1257 N N . ALA A 1 161 ? 25.539 14.381 -16.756 1.00 48.28 161 ALA A N 1
ATOM 1258 C CA . ALA A 1 161 ? 24.798 13.190 -16.326 1.00 48.28 161 ALA A CA 1
ATOM 1259 C C . ALA A 1 161 ? 25.735 12.005 -16.002 1.00 48.28 161 ALA A C 1
ATOM 1261 O O . ALA A 1 161 ? 25.335 11.026 -15.380 1.00 48.28 161 ALA A O 1
ATOM 1262 N N . SER A 1 162 ? 27.001 12.102 -16.413 1.00 46.72 162 SER A N 1
ATOM 1263 C CA . SER A 1 162 ? 28.069 11.123 -16.252 1.00 46.72 162 SER A CA 1
ATOM 1264 C C . SER A 1 162 ? 28.862 11.292 -14.949 1.00 46.72 162 SER A C 1
ATOM 1266 O O . SER A 1 162 ? 30.084 11.414 -14.987 1.00 46.72 162 SER A O 1
ATOM 1268 N N . THR A 1 163 ? 28.206 11.292 -13.791 1.00 46.41 163 THR A N 1
ATOM 1269 C CA . THR A 1 163 ? 28.905 11.043 -12.511 1.00 46.41 163 THR A CA 1
ATOM 1270 C C . THR A 1 163 ? 28.930 9.558 -12.146 1.00 46.41 163 THR A C 1
ATOM 1272 O O . THR A 1 163 ? 29.771 9.134 -11.359 1.00 46.41 163 THR A O 1
ATOM 1275 N N . ALA A 1 164 ? 28.086 8.730 -12.771 1.00 57.44 164 ALA A N 1
ATOM 1276 C CA . ALA A 1 164 ? 28.143 7.278 -12.639 1.00 57.44 164 ALA A CA 1
ATOM 1277 C C . ALA A 1 164 ? 29.014 6.662 -13.749 1.00 57.44 164 ALA A C 1
ATOM 1279 O O . ALA A 1 164 ? 28.660 6.723 -14.929 1.00 57.44 164 ALA A O 1
ATOM 1280 N N . LEU A 1 165 ? 30.122 6.017 -13.365 1.00 65.62 165 LEU A N 1
ATOM 1281 C CA . LEU A 1 165 ? 31.034 5.268 -14.249 1.00 65.62 165 LEU A CA 1
ATOM 1282 C C . LEU A 1 165 ? 30.286 4.335 -15.226 1.00 65.62 165 LEU A C 1
ATOM 1284 O O . LEU A 1 165 ? 30.618 4.260 -16.408 1.00 65.62 165 LEU A O 1
ATOM 1288 N N . LEU A 1 166 ? 29.219 3.689 -14.744 1.00 69.38 166 LEU A N 1
ATOM 1289 C CA . LEU A 1 166 ? 28.340 2.824 -15.534 1.00 69.38 166 LEU A CA 1
ATOM 1290 C C . LEU A 1 166 ? 27.643 3.548 -16.686 1.00 69.38 166 LEU A C 1
ATOM 1292 O O . LEU A 1 166 ? 27.589 3.020 -17.794 1.00 69.38 166 LEU A O 1
ATOM 1296 N N . LEU A 1 167 ? 27.122 4.756 -16.455 1.00 72.25 167 LEU A N 1
ATOM 1297 C CA . LEU A 1 167 ? 26.439 5.505 -17.508 1.00 72.25 167 LEU A CA 1
ATOM 1298 C C . LEU A 1 167 ? 27.431 5.902 -18.604 1.00 72.25 167 LEU A C 1
ATOM 1300 O O . LEU A 1 167 ? 27.109 5.804 -19.783 1.00 72.25 167 LEU A O 1
ATOM 1304 N N . HIS A 1 168 ? 28.658 6.271 -18.229 1.00 74.00 168 HIS A N 1
ATOM 1305 C CA . HIS A 1 168 ? 29.710 6.582 -19.194 1.00 74.00 168 HIS A CA 1
ATOM 1306 C C . HIS A 1 168 ? 30.052 5.378 -20.088 1.00 74.00 168 HIS A C 1
ATOM 1308 O O . HIS A 1 168 ? 30.090 5.515 -21.310 1.00 74.00 168 HIS A O 1
ATOM 1314 N N . GLN A 1 169 ? 30.210 4.185 -19.501 1.00 81.31 169 GLN A N 1
ATOM 1315 C CA . GLN A 1 169 ? 30.477 2.956 -20.256 1.00 81.31 169 GLN A CA 1
ATOM 1316 C C . GLN A 1 169 ? 29.345 2.617 -21.239 1.00 81.31 169 GLN A C 1
ATOM 1318 O O . GLN A 1 169 ? 29.603 2.246 -22.383 1.00 81.31 169 GLN A O 1
ATOM 1323 N N . GLN A 1 170 ? 28.085 2.766 -20.820 1.00 83.94 170 GLN A N 1
ATOM 1324 C CA . GLN A 1 170 ? 26.940 2.481 -21.690 1.00 83.94 170 GLN A CA 1
ATOM 1325 C C . GLN A 1 170 ? 26.780 3.525 -22.804 1.00 83.94 170 GLN A C 1
ATOM 1327 O O . GLN A 1 170 ? 26.449 3.164 -23.931 1.00 83.94 170 GLN A O 1
ATOM 1332 N N . LEU A 1 171 ? 27.075 4.802 -22.533 1.00 83.94 171 LEU A N 1
ATOM 1333 C CA . LEU A 1 171 ? 27.088 5.852 -23.558 1.00 83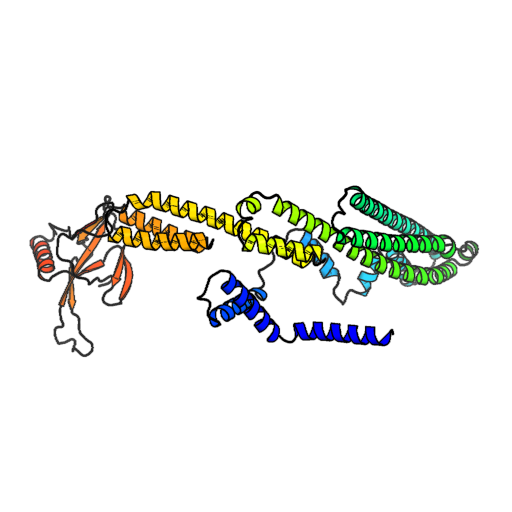.94 171 LEU A CA 1
ATOM 1334 C C . LEU A 1 171 ? 28.177 5.604 -24.613 1.00 83.94 171 LEU A C 1
ATOM 1336 O O . LEU A 1 171 ? 27.912 5.789 -25.801 1.00 83.94 171 LEU A O 1
ATOM 1340 N N . ALA A 1 172 ? 29.361 5.129 -24.210 1.00 86.44 172 ALA A N 1
ATOM 1341 C CA . ALA A 1 172 ? 30.413 4.725 -25.146 1.00 86.44 172 ALA A CA 1
ATOM 1342 C C . ALA A 1 172 ? 29.948 3.566 -26.042 1.00 86.44 172 ALA A C 1
ATOM 1344 O O . ALA A 1 172 ? 30.034 3.652 -27.262 1.00 86.44 172 ALA A O 1
ATOM 1345 N N . ALA A 1 173 ? 29.324 2.543 -25.457 1.00 88.00 173 ALA A N 1
ATOM 1346 C CA . ALA A 1 173 ? 28.806 1.411 -26.218 1.00 88.00 173 ALA A CA 1
ATOM 1347 C C . ALA A 1 173 ? 27.683 1.803 -27.204 1.00 88.00 173 ALA A C 1
ATOM 1349 O O . ALA A 1 173 ? 27.530 1.191 -28.263 1.00 88.00 173 ALA A O 1
ATOM 1350 N N . VAL A 1 174 ? 26.888 2.827 -26.876 1.00 86.94 174 VAL A N 1
ATOM 1351 C CA . VAL A 1 174 ? 25.924 3.423 -27.813 1.00 86.94 174 VAL A CA 1
ATOM 1352 C C . VAL A 1 174 ? 26.637 4.176 -28.942 1.00 86.94 174 VAL A C 1
ATOM 1354 O O . VAL A 1 174 ? 26.232 4.051 -30.096 1.00 86.94 174 VAL A O 1
ATOM 1357 N N . SER A 1 175 ? 27.700 4.922 -28.632 1.00 89.75 175 SER A N 1
ATOM 1358 C CA . SER A 1 175 ? 28.533 5.607 -29.629 1.00 89.75 175 SER A CA 1
ATOM 1359 C C . SER A 1 175 ? 29.157 4.628 -30.631 1.00 89.75 175 SER A C 1
ATOM 1361 O O . SER A 1 175 ? 29.117 4.864 -31.841 1.00 89.75 175 SER A O 1
ATOM 1363 N N . ASP A 1 176 ? 29.674 3.497 -30.150 1.00 92.06 176 ASP A N 1
ATOM 1364 C CA . ASP A 1 176 ? 30.252 2.449 -30.997 1.00 92.06 176 ASP A CA 1
ATOM 1365 C C . ASP A 1 176 ? 29.193 1.858 -31.938 1.00 92.06 176 ASP A C 1
ATOM 1367 O O . ASP A 1 176 ? 29.398 1.763 -33.149 1.00 92.06 176 ASP A O 1
ATOM 1371 N N . GLN A 1 177 ? 28.005 1.541 -31.412 1.00 91.62 177 GLN A N 1
ATOM 1372 C CA . GLN A 1 177 ? 26.903 1.012 -32.220 1.00 91.62 177 GLN A CA 1
ATOM 1373 C C . GLN A 1 177 ? 26.382 2.031 -33.247 1.00 91.62 177 GLN A C 1
ATOM 1375 O O . GLN A 1 177 ? 25.952 1.659 -34.342 1.00 91.62 177 GLN A O 1
ATOM 1380 N N . LEU A 1 178 ? 26.418 3.321 -32.912 1.00 89.38 178 LEU A N 1
ATOM 1381 C CA . LEU A 1 178 ? 26.069 4.391 -33.839 1.00 89.38 178 LEU A CA 1
ATOM 1382 C C . LEU A 1 178 ? 27.090 4.491 -34.979 1.00 89.38 178 LEU A C 1
ATOM 1384 O O . LEU A 1 178 ? 26.695 4.693 -36.125 1.00 89.38 178 LEU A O 1
ATOM 1388 N N . THR A 1 179 ? 28.372 4.253 -34.692 1.00 93.12 179 THR A N 1
ATOM 1389 C CA . THR A 1 179 ? 29.433 4.171 -35.707 1.00 93.12 179 THR A CA 1
ATOM 1390 C C . THR A 1 179 ? 29.185 3.019 -36.684 1.00 93.12 179 THR A C 1
ATOM 1392 O O . THR A 1 179 ? 29.289 3.221 -37.891 1.00 93.12 179 THR A O 1
ATOM 1395 N N . VAL A 1 180 ? 28.747 1.851 -36.196 1.00 92.69 180 VAL A N 1
ATOM 1396 C CA . VAL A 1 180 ? 28.340 0.721 -37.057 1.00 92.69 180 VAL A CA 1
ATOM 1397 C C . VAL A 1 180 ? 27.173 1.104 -37.976 1.00 92.69 180 VAL A C 1
ATOM 1399 O O . VAL A 1 180 ? 27.188 0.796 -39.164 1.00 92.69 180 VAL A O 1
ATOM 1402 N N . LEU A 1 181 ? 26.163 1.815 -37.459 1.00 87.75 181 LEU A N 1
ATOM 1403 C CA . LEU A 1 181 ? 25.028 2.279 -38.272 1.00 87.75 181 LEU A CA 1
ATOM 1404 C C . LEU A 1 181 ? 25.438 3.314 -39.332 1.00 87.75 181 LEU A C 1
ATOM 1406 O O . LEU A 1 181 ? 24.887 3.305 -40.431 1.00 87.75 181 LEU A O 1
ATOM 1410 N N . ILE A 1 182 ? 26.387 4.196 -39.009 1.00 89.25 182 ILE A N 1
ATOM 1411 C CA . ILE A 1 182 ? 26.973 5.174 -39.939 1.00 89.25 182 ILE A CA 1
ATOM 1412 C C . ILE A 1 182 ? 27.719 4.447 -41.061 1.00 89.25 182 ILE A C 1
ATOM 1414 O O . ILE A 1 182 ? 27.455 4.729 -42.227 1.00 89.25 182 ILE A O 1
ATOM 1418 N N . GLN A 1 183 ? 28.583 3.486 -40.721 1.00 93.62 183 GLN A N 1
ATOM 1419 C CA . GLN A 1 183 ? 29.324 2.686 -41.700 1.00 93.62 183 GLN A CA 1
ATOM 1420 C C . GLN A 1 183 ? 28.376 1.933 -42.635 1.00 93.62 183 GLN A C 1
ATOM 1422 O O . GLN A 1 183 ? 28.489 2.063 -43.849 1.00 93.62 183 GLN A O 1
ATOM 1427 N N . LEU A 1 184 ? 27.369 1.247 -42.085 1.00 89.06 184 LEU A N 1
ATOM 1428 C CA . LEU A 1 184 ? 26.394 0.51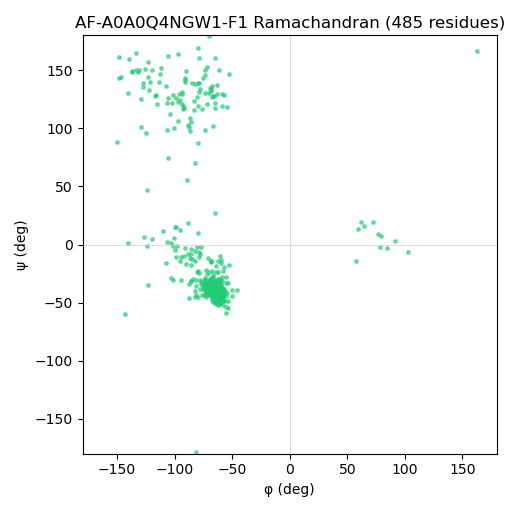0 -42.887 1.00 89.06 184 LEU A CA 1
ATOM 1429 C C . LEU A 1 184 ? 25.583 1.437 -43.808 1.00 89.06 184 LEU A C 1
ATOM 1431 O O . LEU A 1 184 ? 25.346 1.113 -44.968 1.00 89.06 184 LEU A O 1
ATOM 1435 N N . ARG A 1 185 ? 25.176 2.620 -43.327 1.00 89.50 185 ARG A N 1
ATOM 1436 C CA . ARG A 1 185 ? 24.536 3.646 -44.171 1.00 89.50 185 ARG A CA 1
ATOM 1437 C C . ARG A 1 185 ? 25.452 4.052 -45.330 1.00 89.50 185 ARG A C 1
ATOM 1439 O O . ARG A 1 185 ? 24.971 4.189 -46.455 1.00 89.50 185 ARG A O 1
ATOM 1446 N N . ASP A 1 186 ? 26.735 4.271 -45.058 1.00 91.12 186 ASP A N 1
ATOM 1447 C CA . ASP A 1 186 ? 27.706 4.712 -46.061 1.00 91.12 186 ASP A CA 1
ATOM 1448 C C . ASP A 1 186 ? 27.987 3.620 -47.098 1.00 91.12 186 ASP A C 1
ATOM 1450 O O . ASP A 1 186 ? 28.039 3.920 -48.290 1.00 91.12 186 ASP A O 1
ATOM 1454 N N . GLU A 1 187 ? 28.056 2.356 -46.678 1.00 91.81 187 GLU A N 1
ATOM 1455 C CA . GLU A 1 187 ? 28.150 1.193 -47.565 1.00 91.81 187 GLU A CA 1
ATOM 1456 C C . GLU A 1 187 ? 26.911 1.049 -48.457 1.00 91.81 187 GLU A C 1
ATOM 1458 O O . GLU A 1 187 ? 27.045 0.895 -49.673 1.00 91.81 187 GLU A O 1
ATOM 1463 N N . ILE A 1 188 ? 25.704 1.177 -47.889 1.00 87.00 188 ILE A N 1
ATOM 1464 C CA . ILE A 1 188 ? 24.452 1.134 -48.660 1.00 87.00 188 ILE A CA 1
ATOM 1465 C C . ILE A 1 188 ? 24.404 2.288 -49.669 1.00 87.00 188 ILE A C 1
ATOM 1467 O O . ILE A 1 188 ? 24.014 2.084 -50.816 1.00 87.00 188 ILE A O 1
ATOM 1471 N N . SER A 1 189 ? 24.827 3.493 -49.275 1.00 86.81 189 SER A N 1
ATOM 1472 C CA . SER A 1 189 ? 24.896 4.663 -50.160 1.00 86.81 189 SER A CA 1
ATOM 1473 C C . SER A 1 189 ? 25.917 4.473 -51.288 1.00 86.81 189 SER A C 1
ATOM 1475 O O . SER A 1 189 ? 25.623 4.747 -52.454 1.00 86.81 189 SER A O 1
ATOM 1477 N N . ALA A 1 190 ? 27.109 3.959 -50.970 1.00 91.00 190 ALA A N 1
ATOM 1478 C CA . ALA A 1 190 ? 28.154 3.677 -51.948 1.00 91.00 190 ALA A CA 1
ATOM 1479 C C . ALA A 1 190 ? 27.718 2.601 -52.952 1.00 91.00 190 ALA A C 1
ATOM 1481 O O . ALA A 1 190 ? 27.876 2.788 -54.162 1.00 91.00 190 ALA A O 1
ATOM 1482 N N . TRP A 1 191 ? 27.111 1.514 -52.467 1.00 90.31 191 TRP A N 1
ATOM 1483 C CA . TRP A 1 191 ? 26.519 0.499 -53.329 1.00 90.31 191 TRP A CA 1
ATOM 1484 C C . TRP A 1 191 ? 25.377 1.085 -54.156 1.00 90.31 191 TRP A C 1
ATOM 1486 O O . TRP A 1 191 ? 25.366 0.891 -55.364 1.00 90.31 191 TRP A O 1
ATOM 1496 N N . GLY A 1 192 ? 24.476 1.872 -53.566 1.00 83.31 192 GLY A N 1
ATOM 1497 C CA . GLY A 1 192 ? 23.350 2.506 -54.255 1.00 83.31 192 GLY A CA 1
ATOM 1498 C C . GLY A 1 192 ? 23.765 3.252 -55.525 1.00 83.31 192 GLY A C 1
ATOM 1499 O O . GLY A 1 192 ? 23.188 3.028 -56.583 1.00 83.31 192 GLY A O 1
ATOM 1500 N N . LYS A 1 193 ? 24.858 4.023 -55.476 1.00 86.19 193 LYS A N 1
ATOM 1501 C CA . LYS A 1 193 ? 25.389 4.777 -56.633 1.00 86.19 193 LYS A CA 1
ATOM 1502 C C . LYS A 1 193 ? 25.740 3.924 -57.859 1.00 86.19 193 LYS A C 1
ATOM 1504 O O . LYS A 1 193 ? 25.814 4.461 -58.958 1.00 86.19 193 LYS A O 1
ATOM 1509 N N . THR A 1 194 ? 25.998 2.627 -57.689 1.00 85.00 194 THR A N 1
ATOM 1510 C CA . THR A 1 194 ? 26.470 1.721 -58.759 1.00 85.00 194 THR A CA 1
ATOM 1511 C C . THR A 1 194 ? 25.552 0.510 -58.966 1.00 85.00 194 THR A C 1
ATOM 1513 O O . THR A 1 194 ? 25.342 0.033 -60.085 1.00 85.00 194 THR A O 1
ATOM 1516 N N . GLY A 1 195 ? 24.970 0.010 -57.883 1.00 80.19 195 GLY A N 1
ATOM 1517 C CA . GLY A 1 195 ? 24.042 -1.107 -57.808 1.00 80.19 195 GLY A CA 1
ATOM 1518 C C . GLY A 1 195 ? 22.675 -0.771 -58.386 1.00 80.19 195 GLY A C 1
ATOM 1519 O O . GLY A 1 195 ? 22.139 -1.585 -59.135 1.00 80.19 195 GLY A O 1
ATOM 1520 N N . MET A 1 196 ? 22.185 0.446 -58.125 1.00 74.88 196 MET A N 1
ATOM 1521 C CA . MET A 1 196 ? 20.857 0.920 -58.534 1.00 74.88 196 MET A CA 1
ATOM 1522 C C . MET A 1 196 ? 20.808 1.508 -59.947 1.00 74.88 196 MET A C 1
ATOM 1524 O O . MET A 1 196 ? 19.733 1.859 -60.430 1.00 74.88 196 MET A O 1
ATOM 1528 N N . VAL A 1 197 ? 21.955 1.610 -60.624 1.00 78.62 197 VAL A N 1
ATOM 1529 C CA . VAL A 1 197 ? 22.036 2.138 -61.990 1.00 78.62 197 VAL A CA 1
ATOM 1530 C C . VAL A 1 197 ? 21.313 1.204 -62.955 1.00 78.62 197 VAL A C 1
ATOM 1532 O O . VAL A 1 197 ? 21.586 0.003 -63.006 1.00 78.62 197 VAL A O 1
ATOM 1535 N N . VAL A 1 198 ? 20.415 1.791 -63.740 1.00 75.94 198 VAL A N 1
ATOM 1536 C CA . VAL A 1 198 ? 19.624 1.112 -64.765 1.00 75.94 198 VAL A CA 1
ATOM 1537 C C . VAL A 1 198 ? 20.333 1.224 -66.112 1.00 75.94 198 VAL A C 1
ATOM 1539 O O . VAL A 1 198 ? 20.731 2.321 -66.514 1.00 75.94 198 VAL A O 1
ATOM 1542 N N . ASP A 1 199 ? 20.477 0.109 -66.828 1.00 80.38 199 ASP A N 1
ATOM 1543 C CA . ASP A 1 199 ? 20.992 0.118 -68.199 1.00 80.38 199 ASP A CA 1
ATOM 1544 C C . ASP A 1 199 ? 19.924 0.679 -69.148 1.00 80.38 199 ASP A C 1
ATOM 1546 O O . ASP A 1 199 ? 18.996 -0.016 -69.560 1.00 80.38 199 ASP A O 1
ATOM 1550 N N . LYS A 1 200 ? 20.056 1.964 -69.487 1.00 78.69 200 LYS A N 1
ATOM 1551 C CA . LYS A 1 200 ? 19.102 2.680 -70.345 1.00 78.69 200 LYS A CA 1
ATOM 1552 C C . LYS A 1 200 ? 18.992 2.070 -71.744 1.00 78.69 200 LYS A C 1
ATOM 1554 O O . LYS A 1 200 ? 17.905 2.070 -72.310 1.00 78.69 200 LYS A O 1
ATOM 1559 N N . ALA A 1 201 ? 20.087 1.528 -72.280 1.00 79.62 201 ALA A N 1
ATOM 1560 C CA . ALA A 1 201 ? 20.093 0.914 -73.604 1.00 79.62 201 ALA A CA 1
ATOM 1561 C C . ALA A 1 201 ? 19.390 -0.450 -73.590 1.00 79.62 201 ALA A C 1
ATOM 1563 O O . ALA A 1 201 ? 18.743 -0.817 -74.571 1.00 79.62 201 ALA A O 1
ATOM 1564 N N . LEU A 1 202 ? 19.499 -1.194 -72.484 1.00 75.00 202 LEU A N 1
ATOM 1565 C CA . LEU A 1 202 ? 18.759 -2.440 -72.292 1.00 75.00 202 LEU A CA 1
ATOM 1566 C C . LEU A 1 202 ? 17.269 -2.180 -72.040 1.00 75.00 202 LEU A C 1
ATOM 1568 O O . LEU A 1 202 ? 16.439 -2.891 -72.593 1.00 75.00 202 LEU A O 1
ATOM 1572 N N . VAL A 1 203 ? 16.925 -1.132 -71.283 1.00 73.25 203 VAL A N 1
ATOM 1573 C CA . VAL A 1 203 ? 15.529 -0.723 -71.043 1.00 73.25 203 VAL A CA 1
ATOM 1574 C C . VAL A 1 203 ? 14.817 -0.321 -72.334 1.00 73.25 203 VAL A C 1
ATOM 1576 O O . VAL A 1 203 ? 13.659 -0.672 -72.515 1.00 73.25 203 VAL A O 1
ATOM 1579 N N . GLU A 1 204 ? 15.488 0.378 -73.251 1.00 75.44 204 GLU A N 1
ATOM 1580 C CA . GLU A 1 204 ? 14.894 0.781 -74.533 1.00 75.44 204 GLU A CA 1
ATOM 1581 C C . GLU A 1 204 ? 14.674 -0.411 -75.486 1.00 75.44 204 GLU A C 1
ATOM 1583 O O . GLU A 1 204 ? 13.727 -0.415 -76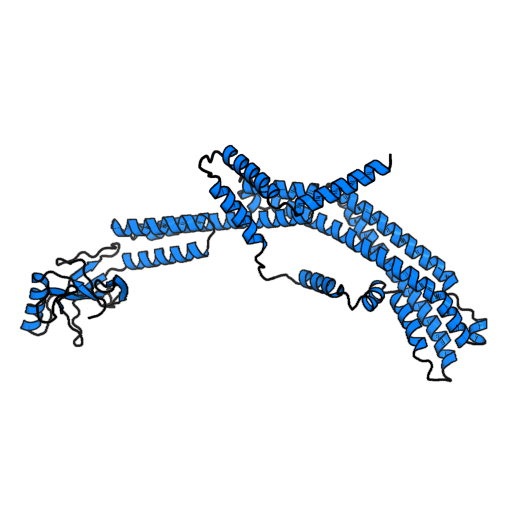.274 1.00 75.44 204 GLU A O 1
ATOM 1588 N N . LYS A 1 205 ? 15.524 -1.445 -75.392 1.00 79.50 205 LYS A N 1
ATOM 1589 C CA . LYS A 1 205 ? 15.481 -2.641 -76.251 1.00 79.50 205 LYS A CA 1
ATOM 1590 C C . LYS A 1 205 ? 14.555 -3.743 -75.731 1.00 79.50 205 LYS A C 1
ATOM 1592 O O . LYS A 1 205 ? 13.800 -4.307 -76.517 1.00 79.50 205 LYS A O 1
ATOM 1597 N N . ASP A 1 206 ? 14.635 -4.066 -74.441 1.00 78.81 206 ASP A N 1
ATOM 1598 C CA . ASP A 1 206 ? 13.850 -5.113 -73.775 1.00 78.81 206 ASP A CA 1
ATOM 1599 C C . ASP A 1 206 ? 13.611 -4.749 -72.289 1.00 78.81 206 ASP A C 1
ATOM 1601 O O . ASP A 1 206 ? 14.393 -5.128 -71.408 1.00 78.81 206 ASP A O 1
ATOM 1605 N N . PRO A 1 207 ? 12.528 -4.005 -71.987 1.00 67.88 207 PRO A N 1
ATOM 1606 C CA . PRO A 1 207 ? 12.214 -3.544 -70.633 1.00 67.88 207 PRO A CA 1
ATOM 1607 C C . PRO A 1 207 ? 12.023 -4.673 -69.613 1.00 67.88 207 PRO A C 1
ATOM 1609 O O . PRO A 1 207 ? 12.356 -4.505 -68.442 1.00 67.88 207 PRO A O 1
ATOM 1612 N N . VAL A 1 208 ? 11.498 -5.826 -70.044 1.00 70.31 208 VAL A N 1
ATOM 1613 C CA . VAL A 1 208 ? 11.197 -6.959 -69.154 1.00 70.31 208 VAL A CA 1
ATOM 1614 C C . VAL A 1 208 ? 12.487 -7.682 -68.777 1.00 70.31 208 VAL A C 1
ATOM 1616 O O . VAL A 1 208 ? 12.711 -7.977 -67.600 1.00 70.31 208 VAL A O 1
ATOM 1619 N N . ALA A 1 209 ? 13.380 -7.909 -69.745 1.00 75.81 209 ALA A N 1
ATOM 1620 C CA . ALA A 1 209 ? 14.705 -8.453 -69.462 1.00 75.81 209 ALA A CA 1
ATOM 1621 C C . ALA A 1 209 ? 15.555 -7.483 -68.624 1.00 75.81 209 ALA A C 1
ATOM 1623 O O . ALA A 1 209 ? 16.254 -7.919 -67.705 1.00 75.81 209 ALA A O 1
ATOM 1624 N N . ALA A 1 210 ? 15.457 -6.174 -68.886 1.00 71.69 210 ALA A N 1
ATOM 1625 C CA . ALA A 1 210 ? 16.119 -5.142 -68.090 1.00 71.69 210 ALA A CA 1
ATOM 1626 C C . ALA A 1 210 ? 15.645 -5.155 -66.628 1.00 71.69 210 ALA A C 1
ATOM 1628 O O . ALA A 1 210 ? 16.471 -5.108 -65.715 1.00 71.69 210 ALA A O 1
ATOM 1629 N N . GLN A 1 211 ? 14.333 -5.281 -66.404 1.00 71.06 211 GLN A N 1
ATOM 1630 C CA . GLN A 1 211 ? 13.752 -5.395 -65.070 1.00 71.06 211 GLN A CA 1
ATOM 1631 C C . GLN A 1 211 ? 14.231 -6.657 -64.349 1.00 71.06 211 GLN A C 1
ATOM 1633 O O . GLN A 1 211 ? 14.728 -6.559 -63.233 1.00 71.06 211 GLN A O 1
ATOM 1638 N N . ALA A 1 212 ? 14.159 -7.831 -64.981 1.00 72.81 212 ALA A N 1
ATOM 1639 C CA . ALA A 1 212 ? 14.591 -9.083 -64.357 1.00 72.81 212 ALA A CA 1
ATOM 1640 C C . ALA A 1 212 ? 16.093 -9.080 -64.006 1.00 72.81 212 ALA A C 1
ATOM 1642 O O . ALA A 1 212 ? 16.488 -9.562 -62.940 1.00 72.81 212 ALA A O 1
ATOM 1643 N N . ALA A 1 213 ? 16.936 -8.510 -64.874 1.00 77.94 213 ALA A N 1
ATOM 1644 C CA . ALA A 1 213 ? 18.368 -8.360 -64.622 1.00 77.94 213 ALA A CA 1
ATOM 1645 C C . ALA A 1 213 ? 18.655 -7.371 -63.480 1.00 77.94 213 ALA A C 1
ATOM 1647 O O . ALA A 1 213 ? 19.510 -7.634 -62.628 1.00 77.94 213 ALA A O 1
ATOM 1648 N N . TRP A 1 214 ? 17.920 -6.255 -63.435 1.00 77.00 214 TRP A N 1
ATOM 1649 C CA . TRP A 1 214 ? 18.010 -5.277 -62.355 1.00 77.00 214 TRP A CA 1
ATOM 1650 C C . TRP A 1 214 ? 17.555 -5.883 -61.021 1.00 77.00 214 TRP A C 1
ATOM 1652 O O . TRP A 1 214 ? 18.316 -5.838 -60.058 1.00 77.00 214 TRP A O 1
ATOM 1662 N N . GLU A 1 215 ? 16.398 -6.551 -60.978 1.00 72.94 215 GLU A N 1
ATOM 1663 C CA . GLU A 1 215 ? 15.872 -7.241 -59.792 1.00 72.94 215 GLU A CA 1
ATOM 1664 C C . GLU A 1 215 ? 16.849 -8.305 -59.270 1.00 72.94 215 GLU A C 1
ATOM 1666 O O . GLU A 1 215 ? 17.101 -8.383 -58.068 1.00 72.94 215 GLU A O 1
ATOM 1671 N N . ALA A 1 216 ? 17.454 -9.109 -60.151 1.00 77.56 216 ALA A N 1
ATOM 1672 C CA . ALA A 1 216 ? 18.430 -10.123 -59.748 1.00 77.56 216 ALA A CA 1
ATOM 1673 C C . ALA A 1 216 ? 19.680 -9.506 -59.087 1.00 77.56 216 ALA A C 1
ATOM 1675 O O . ALA A 1 216 ? 20.194 -10.038 -58.095 1.00 77.56 216 ALA A O 1
ATOM 1676 N N . LYS A 1 217 ? 20.149 -8.364 -59.608 1.00 79.38 217 LYS A N 1
ATOM 1677 C CA . LYS A 1 217 ? 21.293 -7.614 -59.071 1.00 79.38 217 LYS A CA 1
ATOM 1678 C C . LYS A 1 217 ? 20.953 -6.926 -57.744 1.00 79.38 217 LYS A C 1
ATOM 1680 O O . LYS A 1 217 ? 21.766 -6.964 -56.814 1.00 79.38 217 LYS A O 1
ATOM 1685 N N . THR A 1 218 ? 19.779 -6.302 -57.638 1.00 75.06 218 THR A N 1
ATOM 1686 C CA . THR A 1 218 ? 19.389 -5.488 -56.478 1.00 75.06 218 THR A CA 1
ATOM 1687 C C . THR A 1 218 ? 18.872 -6.326 -55.318 1.00 75.06 218 THR A C 1
ATOM 1689 O O . THR A 1 218 ? 19.307 -6.112 -54.187 1.00 75.06 218 THR A O 1
ATOM 1692 N N . HIS A 1 219 ? 18.027 -7.328 -55.573 1.00 74.25 219 HIS A N 1
ATOM 1693 C CA . HIS A 1 219 ? 17.340 -8.095 -54.532 1.00 74.25 219 HIS A CA 1
ATOM 1694 C C . HIS A 1 219 ? 18.307 -8.724 -53.520 1.00 74.25 219 HIS A C 1
ATOM 1696 O O . HIS A 1 219 ? 18.092 -8.627 -52.315 1.00 74.25 219 HIS A O 1
ATOM 1702 N N . THR A 1 220 ? 19.401 -9.332 -53.985 1.00 77.25 220 THR A N 1
ATOM 1703 C CA . THR A 1 220 ? 20.373 -10.007 -53.105 1.00 77.25 220 THR A CA 1
ATOM 1704 C C . THR A 1 220 ? 21.060 -9.029 -52.147 1.00 77.25 220 THR A C 1
ATOM 1706 O O . THR A 1 220 ? 21.169 -9.305 -50.952 1.00 77.25 220 THR A O 1
ATOM 1709 N N . HIS A 1 221 ? 21.474 -7.865 -52.649 1.00 79.69 221 HIS A N 1
ATOM 1710 C CA . HIS A 1 221 ? 22.152 -6.840 -51.853 1.00 79.69 221 HIS A CA 1
ATOM 1711 C C . HIS A 1 221 ? 21.181 -6.133 -50.906 1.00 79.69 221 HIS A C 1
ATOM 1713 O O . HIS A 1 221 ? 21.461 -5.999 -49.719 1.00 79.69 221 HIS A O 1
ATOM 1719 N N . VAL A 1 222 ? 20.002 -5.751 -51.403 1.00 75.31 222 VAL A N 1
ATOM 1720 C CA . VAL A 1 222 ? 18.937 -5.127 -50.606 1.00 75.31 222 VAL A CA 1
ATOM 1721 C C . VAL A 1 222 ? 18.503 -6.057 -49.468 1.00 75.31 222 VAL A C 1
ATOM 1723 O O . VAL A 1 222 ? 18.369 -5.617 -48.324 1.00 75.31 222 VAL A O 1
ATOM 1726 N N . ALA A 1 223 ? 18.356 -7.358 -49.737 1.00 74.88 223 ALA A N 1
ATOM 1727 C CA . ALA A 1 223 ? 18.056 -8.359 -48.717 1.00 74.88 223 ALA A CA 1
ATOM 1728 C C . ALA A 1 223 ? 19.176 -8.483 -47.667 1.00 74.88 223 ALA A C 1
ATOM 1730 O O . ALA A 1 223 ? 18.878 -8.512 -46.472 1.00 74.88 223 ALA A O 1
ATOM 1731 N N . ALA A 1 224 ? 20.449 -8.503 -48.075 1.00 80.69 224 ALA A N 1
ATOM 1732 C CA . ALA A 1 224 ? 21.579 -8.541 -47.144 1.00 80.69 224 ALA A CA 1
ATOM 1733 C C . ALA A 1 224 ? 21.633 -7.285 -46.253 1.00 80.69 224 ALA A C 1
ATOM 1735 O O . ALA A 1 224 ? 21.586 -7.400 -45.025 1.00 80.69 224 ALA A O 1
ATOM 1736 N N . PHE A 1 225 ? 21.594 -6.094 -46.856 1.00 82.00 225 PHE A N 1
ATOM 1737 C CA . PHE A 1 225 ? 21.604 -4.822 -46.132 1.00 82.00 225 PHE A CA 1
ATOM 1738 C C . PHE A 1 225 ? 20.410 -4.673 -45.193 1.00 82.00 225 PHE A C 1
ATOM 1740 O O . PHE A 1 225 ? 20.560 -4.215 -44.064 1.00 82.00 225 PHE A O 1
ATOM 1747 N N . SER A 1 226 ? 19.214 -5.092 -45.617 1.00 75.06 226 SER A N 1
ATOM 1748 C CA . SER A 1 226 ? 18.025 -5.041 -44.760 1.00 75.06 226 SER A CA 1
ATOM 1749 C C . SER A 1 226 ? 18.175 -5.899 -43.500 1.00 75.06 226 SER A C 1
ATOM 1751 O O . SER A 1 226 ? 17.771 -5.468 -42.417 1.00 75.06 226 SER A O 1
ATOM 1753 N N . LYS A 1 227 ? 18.793 -7.081 -43.616 1.00 82.50 227 LYS A N 1
ATOM 1754 C CA . LYS A 1 227 ? 19.057 -7.983 -42.491 1.00 82.50 227 LYS A CA 1
ATOM 1755 C C . LYS A 1 227 ? 20.075 -7.381 -41.524 1.00 82.50 227 LYS A C 1
ATOM 1757 O O . LYS A 1 227 ? 19.836 -7.381 -40.315 1.00 82.50 227 LYS A O 1
ATOM 1762 N N . GLU A 1 228 ? 21.182 -6.859 -42.042 1.00 85.38 228 GLU A N 1
ATOM 1763 C CA . GLU A 1 228 ? 22.230 -6.222 -41.237 1.00 85.38 228 GLU A CA 1
ATOM 1764 C C . GLU A 1 228 ? 21.717 -4.960 -40.543 1.00 85.38 228 GLU A C 1
ATOM 1766 O O . GLU A 1 228 ? 21.911 -4.785 -39.338 1.00 85.38 228 GLU A O 1
ATOM 1771 N N . LEU A 1 229 ? 20.953 -4.134 -41.260 1.00 81.06 229 LEU A N 1
ATOM 1772 C CA . LEU A 1 229 ? 20.355 -2.922 -40.716 1.00 81.06 229 LEU A CA 1
ATOM 1773 C C . LEU A 1 229 ? 19.334 -3.241 -39.621 1.00 81.06 229 LEU A C 1
ATOM 1775 O O . LEU A 1 229 ? 19.303 -2.562 -38.594 1.00 81.06 229 LEU A O 1
ATOM 1779 N N . ALA A 1 230 ? 18.514 -4.280 -39.803 1.00 79.19 230 ALA A N 1
ATOM 1780 C CA . ALA A 1 230 ? 17.577 -4.732 -38.778 1.00 79.19 230 ALA A CA 1
ATOM 1781 C C . ALA A 1 230 ? 18.310 -5.201 -37.509 1.00 79.19 230 ALA A C 1
ATOM 1783 O O . ALA A 1 230 ? 17.912 -4.831 -36.400 1.00 79.19 230 ALA A O 1
ATOM 1784 N N . ALA A 1 231 ? 19.403 -5.957 -37.655 1.00 82.94 231 ALA A N 1
ATOM 1785 C CA . ALA A 1 231 ? 20.223 -6.400 -36.530 1.00 82.94 231 ALA A CA 1
ATOM 1786 C C . ALA A 1 231 ? 20.879 -5.215 -35.801 1.00 82.94 231 ALA A C 1
ATOM 1788 O O . ALA A 1 231 ? 20.743 -5.089 -34.582 1.00 82.94 231 ALA A O 1
ATOM 1789 N N . ALA A 1 232 ? 21.510 -4.299 -36.542 1.00 82.38 232 ALA A N 1
ATOM 1790 C CA . ALA A 1 232 ? 22.171 -3.125 -35.979 1.00 82.38 232 ALA A CA 1
ATOM 1791 C C . ALA A 1 232 ? 21.185 -2.172 -35.280 1.00 82.38 232 ALA A C 1
ATOM 1793 O O . ALA A 1 232 ? 21.483 -1.646 -34.205 1.00 82.38 232 ALA A O 1
ATOM 1794 N N . ARG A 1 233 ? 19.984 -1.979 -35.845 1.00 80.50 233 ARG A N 1
ATOM 1795 C CA . ARG A 1 233 ? 18.906 -1.192 -35.221 1.00 80.50 233 ARG A CA 1
ATOM 1796 C C . ARG A 1 233 ? 18.365 -1.854 -33.959 1.00 80.50 233 ARG A C 1
ATOM 1798 O O . ARG A 1 233 ? 18.132 -1.151 -32.977 1.00 80.50 233 ARG A O 1
ATOM 1805 N N . SER A 1 234 ? 18.172 -3.174 -33.976 1.00 82.38 234 SER A N 1
ATOM 1806 C CA . SER A 1 234 ? 17.732 -3.924 -32.797 1.00 82.38 234 SER A CA 1
ATOM 1807 C C . SER A 1 234 ? 18.745 -3.810 -31.661 1.00 82.38 234 SER A C 1
ATOM 1809 O O . SER A 1 234 ? 18.361 -3.537 -30.526 1.00 82.38 234 SER A O 1
ATOM 1811 N N . GLU A 1 235 ? 20.034 -3.951 -31.962 1.00 85.12 235 GLU A N 1
ATOM 1812 C CA . GLU A 1 235 ? 21.089 -3.830 -30.959 1.00 85.12 235 GLU A CA 1
ATOM 1813 C C . GLU A 1 235 ? 21.190 -2.404 -30.404 1.00 85.12 235 GLU A C 1
ATOM 1815 O O . GLU A 1 235 ? 21.246 -2.207 -29.191 1.00 85.12 235 GLU A O 1
ATOM 1820 N N . MET A 1 236 ? 21.091 -1.394 -31.271 1.00 82.25 236 MET A N 1
ATOM 1821 C CA . MET A 1 236 ? 21.020 0.004 -30.848 1.00 82.25 236 MET A CA 1
ATOM 1822 C C . MET A 1 236 ? 19.823 0.264 -29.922 1.00 82.25 236 MET A C 1
ATOM 1824 O O . MET A 1 236 ? 19.971 0.939 -28.907 1.00 82.25 236 MET A O 1
ATOM 1828 N N . ALA A 1 237 ? 18.647 -0.295 -30.228 1.00 80.62 237 ALA A N 1
ATOM 1829 C CA . ALA A 1 237 ? 17.462 -0.147 -29.384 1.00 80.62 237 ALA A CA 1
ATOM 1830 C C . ALA A 1 237 ? 17.675 -0.728 -27.976 1.00 80.62 237 ALA A C 1
ATOM 1832 O O . ALA A 1 237 ? 17.304 -0.089 -26.994 1.00 80.62 237 ALA A O 1
ATOM 1833 N N . LYS A 1 238 ? 18.328 -1.894 -27.859 1.00 83.06 238 LYS A N 1
ATOM 1834 C CA . LYS A 1 238 ? 18.668 -2.479 -26.550 1.00 83.06 238 LYS A CA 1
ATOM 1835 C C . LYS A 1 238 ? 19.601 -1.570 -25.752 1.00 83.06 238 LYS A C 1
ATOM 1837 O O . LYS A 1 238 ? 19.359 -1.333 -24.574 1.00 83.06 238 LYS A O 1
ATOM 1842 N N . ARG A 1 239 ? 20.652 -1.039 -26.387 1.00 83.19 239 ARG A N 1
ATOM 1843 C CA . ARG A 1 239 ? 21.637 -0.172 -25.717 1.00 83.19 239 ARG A CA 1
ATOM 1844 C C . ARG A 1 239 ? 21.022 1.146 -25.251 1.00 83.19 239 ARG A C 1
ATOM 1846 O O . ARG A 1 239 ? 21.270 1.571 -24.126 1.00 83.19 239 ARG A O 1
ATOM 1853 N N . VAL A 1 240 ? 20.176 1.756 -26.083 1.00 82.19 240 VAL A N 1
ATOM 1854 C CA . VAL A 1 240 ? 19.418 2.961 -25.712 1.00 82.19 240 VAL A CA 1
ATOM 1855 C C . VAL A 1 240 ? 18.505 2.680 -24.518 1.00 82.19 240 VAL A C 1
ATOM 1857 O O . VAL A 1 240 ? 18.538 3.439 -23.554 1.00 82.19 240 VAL A O 1
ATOM 1860 N N . ALA A 1 241 ? 17.776 1.559 -24.522 1.00 82.00 241 ALA A N 1
ATOM 1861 C CA . ALA A 1 241 ? 16.909 1.182 -23.406 1.00 82.00 241 ALA A CA 1
ATOM 1862 C C . ALA A 1 241 ? 17.685 1.029 -22.082 1.00 82.00 241 ALA A C 1
ATOM 1864 O O . ALA A 1 241 ? 17.216 1.476 -21.036 1.00 82.00 241 ALA A O 1
ATOM 1865 N N . VAL A 1 242 ? 18.900 0.465 -22.118 1.00 82.62 242 VAL A N 1
ATOM 1866 C CA . VAL A 1 242 ? 19.774 0.382 -20.934 1.00 82.62 242 VAL A CA 1
ATOM 1867 C C . VAL A 1 242 ? 20.137 1.780 -20.422 1.00 82.62 242 VAL A C 1
ATOM 1869 O O . VAL A 1 242 ? 19.972 2.051 -19.234 1.00 82.62 242 VAL A O 1
ATOM 1872 N N . VAL A 1 243 ? 20.569 2.694 -21.296 1.00 82.44 243 VAL A N 1
ATOM 1873 C CA . VAL A 1 243 ? 20.902 4.081 -20.914 1.00 82.44 243 VAL A CA 1
ATOM 1874 C C . VAL A 1 243 ? 19.694 4.816 -20.325 1.00 82.44 243 VAL A C 1
ATOM 1876 O O . VAL A 1 243 ? 19.817 5.476 -19.292 1.00 82.44 243 VAL A O 1
ATOM 1879 N N . GLU A 1 244 ? 18.520 4.687 -20.941 1.00 82.81 244 GLU A N 1
ATOM 1880 C CA . GLU A 1 244 ? 17.284 5.305 -20.452 1.00 82.81 244 GLU A CA 1
ATOM 1881 C C . GLU A 1 244 ? 16.866 4.749 -19.088 1.00 82.81 244 GLU A C 1
ATOM 1883 O O . GLU A 1 244 ? 16.516 5.520 -18.193 1.00 82.81 244 GLU A O 1
ATOM 1888 N N . SER A 1 245 ? 16.971 3.431 -18.896 1.00 83.31 245 SER A N 1
ATOM 1889 C CA . SER A 1 245 ? 16.681 2.790 -17.610 1.00 83.31 245 SER A CA 1
ATOM 1890 C C . SER A 1 245 ? 17.643 3.248 -16.509 1.00 83.31 245 SER A C 1
ATOM 1892 O O . SER A 1 245 ? 17.200 3.593 -15.416 1.00 83.31 245 SER A O 1
ATOM 1894 N N . LEU A 1 246 ? 18.946 3.350 -16.801 1.00 81.94 246 LEU A N 1
ATOM 1895 C CA . LEU A 1 246 ? 19.951 3.860 -15.864 1.00 81.94 246 LEU A CA 1
ATOM 1896 C C . LEU A 1 246 ? 19.655 5.302 -15.459 1.00 81.94 246 LEU A C 1
ATOM 1898 O O . LEU A 1 246 ? 19.686 5.635 -14.274 1.00 81.94 246 LEU A O 1
ATOM 1902 N N . LYS A 1 247 ? 19.345 6.151 -16.439 1.00 82.38 247 LYS A N 1
ATOM 1903 C CA . LYS A 1 247 ? 18.984 7.546 -16.196 1.00 82.38 247 LYS A CA 1
ATOM 1904 C C . LYS A 1 247 ? 17.739 7.641 -15.311 1.00 82.38 247 LYS A C 1
ATOM 1906 O O . LYS A 1 247 ? 17.782 8.307 -14.282 1.00 82.38 247 LYS A O 1
ATOM 1911 N N . SER A 1 248 ? 16.667 6.937 -15.674 1.00 85.00 248 SER A N 1
ATOM 1912 C CA . SER A 1 248 ? 15.415 6.925 -14.912 1.00 85.00 248 SER A CA 1
ATOM 1913 C C . SER A 1 248 ? 15.631 6.455 -13.473 1.00 85.00 248 SER A C 1
ATOM 1915 O O . SER A 1 248 ? 15.162 7.099 -12.540 1.00 85.00 248 SER A O 1
ATOM 1917 N N . THR A 1 249 ? 16.344 5.347 -13.261 1.00 85.56 249 THR A N 1
ATOM 1918 C CA . THR A 1 249 ? 16.596 4.823 -11.909 1.00 85.56 249 THR A CA 1
ATOM 1919 C C . THR A 1 249 ? 17.467 5.774 -11.086 1.00 85.56 249 THR A C 1
ATOM 1921 O O . THR A 1 249 ? 17.214 5.964 -9.898 1.00 85.56 249 THR A O 1
ATOM 1924 N N . SER A 1 250 ? 18.454 6.428 -11.709 1.00 85.06 250 SER A N 1
ATOM 1925 C CA . SER A 1 250 ? 19.258 7.469 -11.059 1.00 85.06 250 SER A CA 1
ATOM 1926 C C . SER A 1 250 ? 18.406 8.658 -10.608 1.00 85.06 250 SER A C 1
ATOM 1928 O O . SER A 1 250 ? 18.535 9.102 -9.467 1.00 85.06 250 SER A O 1
ATOM 1930 N N . GLU A 1 251 ? 17.517 9.146 -11.476 1.00 87.25 251 GLU A N 1
ATOM 1931 C CA . GLU A 1 251 ? 16.590 10.238 -11.163 1.00 87.25 251 GLU A CA 1
ATOM 1932 C C . GLU A 1 251 ? 15.638 9.845 -10.028 1.00 87.25 251 GLU A C 1
ATOM 1934 O O . GLU A 1 251 ? 15.437 10.626 -9.099 1.00 87.25 251 GLU A O 1
ATOM 1939 N N . GLN A 1 252 ? 15.117 8.615 -10.042 1.00 89.38 252 GLN A N 1
ATOM 1940 C CA . GLN A 1 252 ? 14.264 8.099 -8.970 1.00 89.38 252 GLN A CA 1
ATOM 1941 C C . GLN A 1 252 ? 15.009 8.010 -7.632 1.00 89.38 252 GLN A C 1
ATOM 1943 O O . GLN A 1 252 ? 14.484 8.463 -6.618 1.00 89.38 252 GLN A O 1
ATOM 1948 N N . LEU A 1 253 ? 16.241 7.488 -7.606 1.00 88.94 253 LEU A N 1
ATOM 1949 C CA . LEU A 1 253 ? 17.073 7.458 -6.394 1.00 88.94 253 LEU A CA 1
ATOM 1950 C C . LEU A 1 253 ? 17.315 8.867 -5.837 1.00 88.94 253 LEU A C 1
ATOM 1952 O O . LEU A 1 253 ? 17.181 9.093 -4.632 1.00 88.94 253 LEU A O 1
ATOM 1956 N N . ALA A 1 254 ? 17.635 9.826 -6.709 1.00 88.50 254 ALA A N 1
ATOM 1957 C CA . ALA A 1 254 ? 17.818 11.220 -6.319 1.00 88.50 254 ALA A CA 1
ATOM 1958 C C . ALA A 1 254 ? 16.521 11.835 -5.770 1.00 88.50 254 ALA A C 1
ATOM 1960 O O . ALA A 1 254 ? 16.545 12.503 -4.736 1.00 88.50 254 ALA A O 1
ATOM 1961 N N . GLN A 1 255 ? 15.384 11.567 -6.417 1.00 91.25 255 GLN A N 1
ATOM 1962 C CA . GLN A 1 255 ? 14.074 12.046 -5.985 1.00 91.25 255 GLN A CA 1
ATOM 1963 C C . GLN A 1 255 ? 13.685 11.486 -4.613 1.00 91.25 255 GLN A C 1
ATOM 1965 O O . GLN A 1 255 ? 13.204 12.238 -3.765 1.00 91.25 255 GLN A O 1
ATOM 1970 N N . VAL A 1 256 ? 13.915 10.191 -4.366 1.00 92.69 256 VAL A N 1
ATOM 1971 C CA . VAL A 1 256 ? 13.633 9.580 -3.061 1.00 92.69 256 VAL A CA 1
ATOM 1972 C C . VAL A 1 256 ? 14.503 10.204 -1.977 1.00 92.69 256 VAL A C 1
ATOM 1974 O O . VAL A 1 256 ? 13.962 10.634 -0.961 1.00 92.69 256 VAL A O 1
ATOM 1977 N N . ARG A 1 257 ? 15.815 10.348 -2.208 1.00 90.12 257 ARG A N 1
ATOM 1978 C CA . ARG A 1 257 ? 16.731 11.012 -1.262 1.00 90.12 257 ARG A CA 1
ATOM 1979 C C . ARG A 1 257 ? 16.327 12.454 -0.951 1.00 90.12 257 ARG A C 1
ATOM 1981 O O . ARG A 1 257 ? 16.457 12.889 0.187 1.00 90.12 257 ARG A O 1
ATOM 1988 N N . ALA A 1 258 ? 15.835 13.187 -1.948 1.00 93.38 258 ALA A N 1
ATOM 1989 C CA . ALA A 1 258 ? 15.378 14.565 -1.786 1.00 93.38 258 ALA A CA 1
ATOM 1990 C C . ALA A 1 258 ? 13.979 14.680 -1.148 1.00 93.38 258 ALA A C 1
ATOM 1992 O O . ALA A 1 258 ? 13.526 15.787 -0.853 1.00 93.38 258 ALA A O 1
ATOM 1993 N N . SER A 1 259 ? 13.263 13.569 -0.956 1.00 95.00 259 SER A N 1
ATOM 1994 C CA . SER A 1 259 ? 11.889 13.602 -0.459 1.00 95.00 259 SER A CA 1
ATOM 1995 C C . SER A 1 259 ? 11.815 13.895 1.043 1.00 95.00 259 SER A C 1
ATOM 1997 O O . SER A 1 259 ? 12.598 13.387 1.848 1.00 95.00 259 SER A O 1
ATOM 1999 N N . ALA A 1 260 ? 10.791 14.656 1.445 1.00 94.94 260 ALA A N 1
ATOM 2000 C CA . ALA A 1 260 ? 10.501 14.912 2.858 1.00 94.94 260 ALA A CA 1
ATOM 2001 C C . ALA A 1 260 ? 10.170 13.621 3.632 1.00 94.94 260 ALA A C 1
ATOM 2003 O O . ALA A 1 260 ? 10.442 13.518 4.829 1.00 94.94 260 ALA A O 1
ATOM 2004 N N . LEU A 1 261 ? 9.599 12.625 2.943 1.00 93.00 261 LEU A N 1
ATOM 2005 C CA . LEU A 1 261 ? 9.312 11.315 3.523 1.00 93.00 261 LEU A CA 1
ATOM 2006 C C . LEU A 1 261 ? 10.594 10.580 3.878 1.00 93.00 261 LEU A C 1
ATOM 2008 O O . LEU A 1 261 ? 10.732 10.145 5.015 1.00 93.00 261 LEU A O 1
ATOM 2012 N N . TYR A 1 262 ? 11.552 10.503 2.956 1.00 95.00 262 TYR A N 1
ATOM 2013 C CA . TYR A 1 262 ? 12.846 9.911 3.266 1.00 95.00 262 TYR A CA 1
ATOM 2014 C C . TYR A 1 262 ? 13.527 10.653 4.418 1.00 95.00 262 TYR A C 1
ATOM 2016 O O . TYR A 1 262 ? 13.913 10.016 5.391 1.00 95.00 262 TYR A O 1
ATOM 2024 N N . ALA A 1 263 ? 13.580 11.989 4.384 1.00 95.75 263 ALA A N 1
ATOM 2025 C CA . ALA A 1 263 ? 14.157 12.782 5.473 1.00 95.75 263 ALA A CA 1
ATOM 2026 C C . ALA A 1 263 ? 13.514 12.494 6.847 1.00 95.75 263 ALA A C 1
ATOM 2028 O O . ALA A 1 263 ? 14.205 12.511 7.862 1.00 95.75 263 ALA A O 1
ATOM 2029 N N . SER A 1 264 ? 12.214 12.183 6.884 1.00 94.50 264 SER A N 1
ATOM 2030 C CA . SER A 1 264 ? 11.493 11.851 8.122 1.00 94.50 264 SER A CA 1
ATOM 2031 C C . SER A 1 264 ? 11.858 10.481 8.703 1.00 94.50 264 SER A C 1
ATOM 2033 O O . SER A 1 264 ? 11.692 10.279 9.904 1.00 94.50 264 SER A O 1
ATOM 2035 N N . TYR A 1 265 ? 12.329 9.549 7.869 1.00 94.62 265 TYR A N 1
ATOM 2036 C CA . TYR A 1 265 ? 12.540 8.141 8.233 1.00 94.62 265 TYR A CA 1
ATOM 2037 C C . TYR A 1 265 ? 13.958 7.629 7.928 1.00 94.62 265 TYR A C 1
ATOM 2039 O O . TYR A 1 265 ? 14.232 6.446 8.088 1.00 94.62 265 TYR A O 1
ATOM 2047 N N . ALA A 1 266 ? 14.882 8.499 7.513 1.00 91.88 266 ALA A N 1
ATOM 2048 C CA . ALA A 1 266 ? 16.227 8.125 7.064 1.00 91.88 266 ALA A CA 1
ATOM 2049 C C . ALA A 1 266 ? 17.052 7.377 8.125 1.00 91.88 266 ALA A C 1
ATOM 2051 O O . ALA A 1 266 ? 17.912 6.572 7.781 1.00 91.88 266 ALA A O 1
ATOM 2052 N N . ASN A 1 267 ? 16.778 7.634 9.407 1.00 91.75 267 ASN A N 1
ATOM 2053 C CA . ASN A 1 267 ? 17.469 6.997 10.528 1.00 91.75 267 ASN A CA 1
ATOM 2054 C C . ASN A 1 267 ? 16.902 5.610 10.879 1.00 91.75 267 ASN A C 1
ATOM 2056 O O . ASN A 1 267 ? 17.454 4.936 11.748 1.00 91.75 267 ASN A O 1
ATOM 2060 N N . GLU A 1 268 ? 15.805 5.175 10.249 1.00 91.19 268 GLU A N 1
ATOM 2061 C CA . GLU A 1 268 ? 15.269 3.834 10.470 1.00 91.19 268 GLU A CA 1
ATOM 2062 C C . GLU A 1 268 ? 16.160 2.780 9.774 1.00 91.19 268 GLU A C 1
ATOM 2064 O O . GLU A 1 268 ? 16.474 2.928 8.586 1.00 91.19 268 GLU A O 1
ATOM 2069 N N . PRO A 1 269 ? 16.581 1.704 10.472 1.00 91.50 269 PRO A N 1
ATOM 2070 C CA . PRO A 1 269 ? 17.541 0.737 9.930 1.00 91.50 269 PRO A CA 1
ATOM 2071 C C . PRO A 1 269 ? 17.104 0.072 8.619 1.00 91.50 269 PRO A C 1
ATOM 2073 O O . PRO A 1 269 ? 17.920 -0.176 7.735 1.00 91.50 269 PRO A O 1
ATOM 2076 N N . ASP A 1 270 ? 15.816 -0.222 8.477 1.00 90.19 270 ASP A N 1
ATOM 2077 C CA . ASP A 1 270 ? 15.216 -0.842 7.298 1.00 90.19 270 ASP A CA 1
ATOM 2078 C C . ASP A 1 270 ? 15.116 0.120 6.106 1.00 90.19 270 ASP A C 1
ATOM 2080 O O . ASP A 1 270 ? 15.355 -0.294 4.967 1.00 90.19 270 ASP A O 1
ATOM 2084 N N . VAL A 1 271 ? 14.833 1.401 6.357 1.00 93.44 271 VAL A N 1
ATOM 2085 C CA . VAL A 1 271 ? 14.870 2.467 5.343 1.00 93.44 271 VAL A CA 1
ATOM 2086 C C . VAL A 1 271 ? 16.298 2.651 4.825 1.00 93.44 271 VAL A C 1
ATOM 2088 O O . VAL A 1 271 ? 16.527 2.571 3.613 1.00 93.44 271 VAL A O 1
ATOM 2091 N N . ALA A 1 272 ? 17.268 2.810 5.731 1.00 90.62 272 ALA A N 1
ATOM 2092 C CA . ALA A 1 272 ? 18.683 2.950 5.390 1.00 90.62 272 ALA A CA 1
ATOM 2093 C C . ALA A 1 272 ? 19.210 1.724 4.624 1.00 90.62 272 ALA A C 1
ATOM 2095 O O . ALA A 1 272 ? 19.909 1.864 3.613 1.00 90.62 272 ALA A O 1
ATOM 2096 N N . PHE A 1 273 ? 18.826 0.518 5.052 1.00 91.62 273 PHE A N 1
ATOM 2097 C CA . PHE A 1 273 ? 19.197 -0.727 4.385 1.00 91.62 273 PHE A CA 1
ATOM 2098 C C . PHE A 1 273 ? 18.632 -0.809 2.963 1.00 91.62 273 PHE A C 1
ATOM 2100 O O . PHE A 1 273 ? 19.375 -1.107 2.026 1.00 91.62 273 PHE A O 1
ATOM 2107 N N . LYS A 1 274 ? 17.335 -0.523 2.769 1.00 91.75 274 LYS A N 1
ATOM 2108 C CA . LYS A 1 274 ? 16.706 -0.584 1.438 1.00 91.75 274 LYS A CA 1
ATOM 2109 C C . LYS A 1 274 ? 17.315 0.418 0.464 1.00 91.75 274 LYS A C 1
ATOM 2111 O O . LYS A 1 274 ? 17.562 0.053 -0.685 1.00 91.75 274 LYS A O 1
ATOM 2116 N N . LEU A 1 275 ? 17.589 1.641 0.921 1.00 92.25 275 LEU A N 1
ATOM 2117 C CA . LEU A 1 275 ? 18.281 2.635 0.105 1.00 92.25 275 LEU A CA 1
ATOM 2118 C C . LEU A 1 275 ? 19.684 2.151 -0.280 1.00 92.25 275 LEU A C 1
ATOM 2120 O O . LEU A 1 275 ? 20.006 2.096 -1.466 1.00 92.25 275 LEU A O 1
ATOM 2124 N N . SER A 1 276 ? 20.480 1.720 0.703 1.00 88.12 276 SER A N 1
ATOM 2125 C CA . SER A 1 276 ? 21.840 1.215 0.465 1.00 88.12 276 SER A CA 1
ATOM 2126 C C . SER A 1 276 ? 21.846 0.049 -0.523 1.00 88.12 276 SER A C 1
ATOM 2128 O O . SER A 1 276 ? 22.706 -0.033 -1.400 1.00 88.12 276 SER A O 1
ATOM 2130 N N . ARG A 1 277 ? 20.856 -0.849 -0.426 1.00 91.19 277 ARG A N 1
ATOM 2131 C CA . ARG A 1 277 ? 20.719 -1.978 -1.346 1.00 91.19 277 ARG A CA 1
ATOM 2132 C C . ARG A 1 277 ? 20.422 -1.518 -2.772 1.00 91.19 277 ARG A C 1
ATOM 2134 O O . ARG A 1 277 ? 21.093 -1.979 -3.692 1.00 91.19 277 ARG A O 1
ATOM 2141 N N . ALA A 1 278 ? 19.466 -0.607 -2.946 1.00 89.75 278 ALA A N 1
ATOM 2142 C CA . ALA A 1 278 ? 19.111 -0.067 -4.255 1.00 89.75 278 ALA A CA 1
ATOM 2143 C C . ALA A 1 278 ? 20.296 0.662 -4.915 1.00 89.75 278 ALA A C 1
ATOM 2145 O O . ALA A 1 278 ? 20.545 0.496 -6.107 1.00 89.75 278 ALA A O 1
ATOM 2146 N N . GLU A 1 279 ? 21.074 1.410 -4.134 1.00 87.56 279 GLU A N 1
ATOM 2147 C CA . GLU A 1 279 ? 22.283 2.097 -4.599 1.00 87.56 279 GLU A CA 1
ATOM 2148 C C . GLU A 1 279 ? 23.410 1.128 -4.962 1.00 87.56 279 GLU A C 1
ATOM 2150 O O . GLU A 1 279 ? 24.108 1.320 -5.961 1.00 87.56 279 GLU A O 1
ATOM 2155 N N . MET A 1 280 ? 23.573 0.052 -4.192 1.00 85.38 280 MET A N 1
ATOM 2156 C CA . MET A 1 280 ? 24.529 -1.001 -4.515 1.00 85.38 280 MET A CA 1
ATOM 2157 C C . MET A 1 280 ? 24.139 -1.724 -5.810 1.00 85.38 280 MET A C 1
ATOM 2159 O O . MET A 1 280 ? 24.988 -1.921 -6.675 1.00 85.38 280 MET A O 1
ATOM 2163 N N . ASP A 1 281 ? 22.868 -2.100 -5.976 1.00 88.12 281 ASP A N 1
ATOM 2164 C CA . ASP A 1 281 ? 22.383 -2.724 -7.211 1.00 88.12 281 ASP A CA 1
ATOM 2165 C C . ASP A 1 281 ? 22.574 -1.771 -8.410 1.00 88.12 281 ASP A C 1
ATOM 2167 O O . ASP A 1 281 ? 23.098 -2.177 -9.451 1.00 88.12 281 ASP A O 1
ATOM 2171 N N . PHE A 1 282 ? 22.288 -0.476 -8.229 1.00 86.81 282 PHE A N 1
ATOM 2172 C CA . PHE A 1 282 ? 22.498 0.546 -9.255 1.00 86.81 282 PHE A CA 1
ATOM 2173 C C . PHE A 1 282 ? 23.977 0.692 -9.636 1.00 86.81 282 PHE A C 1
ATOM 2175 O O . PHE A 1 282 ? 24.314 0.669 -10.818 1.00 86.81 282 PHE A O 1
ATOM 2182 N N . SER A 1 283 ? 24.873 0.786 -8.649 1.00 82.50 283 SER A N 1
ATOM 2183 C CA . SER A 1 283 ? 26.322 0.924 -8.870 1.00 82.50 283 SER A CA 1
ATOM 2184 C C . SER A 1 283 ? 26.987 -0.325 -9.458 1.00 82.50 283 SER A C 1
ATOM 2186 O O . SER A 1 283 ? 28.104 -0.234 -9.961 1.00 82.50 283 SER A O 1
ATOM 2188 N N . GLN A 1 284 ? 26.303 -1.474 -9.447 1.00 84.00 284 GLN A N 1
ATOM 2189 C CA . GLN A 1 284 ? 26.750 -2.721 -10.077 1.00 84.00 284 GLN A CA 1
ATOM 2190 C C . GLN A 1 284 ? 26.079 -2.979 -11.438 1.00 84.00 284 GLN A C 1
ATOM 2192 O O . GLN A 1 284 ? 26.276 -4.039 -12.028 1.00 84.00 284 GLN A O 1
ATOM 2197 N N . GLY A 1 285 ? 25.288 -2.030 -11.952 1.00 78.56 285 GLY A N 1
ATOM 2198 C CA . GLY A 1 285 ? 24.628 -2.136 -13.257 1.00 78.56 285 GLY A CA 1
ATOM 2199 C C . GLY A 1 285 ? 23.398 -3.049 -13.261 1.00 78.56 285 GLY A C 1
ATOM 2200 O O . GLY A 1 285 ? 22.838 -3.317 -14.323 1.00 78.56 285 GLY A O 1
ATOM 2201 N N . ARG A 1 286 ? 22.945 -3.500 -12.086 1.00 84.75 286 ARG A N 1
ATOM 2202 C CA . ARG A 1 286 ? 21.712 -4.272 -11.887 1.00 84.75 286 ARG A CA 1
ATOM 2203 C C . ARG A 1 286 ? 20.510 -3.334 -11.818 1.00 84.75 286 ARG A C 1
ATOM 2205 O O . ARG A 1 286 ? 19.951 -3.064 -10.756 1.00 84.75 286 ARG A O 1
ATOM 2212 N N . VAL A 1 287 ? 20.180 -2.743 -12.967 1.00 83.69 287 VAL A N 1
ATOM 2213 C CA . VAL A 1 287 ? 19.227 -1.623 -13.053 1.00 83.69 287 VAL A CA 1
ATOM 2214 C C . VAL A 1 287 ? 17.819 -2.026 -12.635 1.00 83.69 287 VAL A C 1
ATOM 2216 O O . VAL A 1 287 ? 17.131 -1.235 -11.991 1.00 83.69 287 VAL A O 1
ATOM 2219 N N . GLU A 1 288 ? 17.391 -3.245 -12.965 1.00 84.31 288 GLU A N 1
ATOM 2220 C CA . GLU A 1 288 ? 16.050 -3.693 -12.599 1.00 84.31 288 GLU A CA 1
ATOM 2221 C C . GLU A 1 288 ? 15.927 -4.003 -11.113 1.00 84.31 288 GLU A C 1
ATOM 2223 O O . GLU A 1 288 ? 14.942 -3.620 -10.483 1.00 84.31 288 GLU A O 1
ATOM 2228 N N . GLU A 1 289 ? 16.943 -4.619 -10.521 1.00 88.75 289 GLU A N 1
ATOM 2229 C CA . GLU A 1 289 ? 17.012 -4.847 -9.083 1.00 88.75 289 GLU A CA 1
ATOM 2230 C C . GLU A 1 289 ? 17.043 -3.519 -8.324 1.00 88.75 289 GLU A C 1
ATOM 2232 O O . GLU A 1 289 ? 16.308 -3.352 -7.351 1.00 88.75 289 GLU A O 1
ATOM 2237 N N . ALA A 1 290 ? 17.810 -2.542 -8.816 1.00 87.44 290 ALA A N 1
ATOM 2238 C CA . ALA A 1 290 ? 17.837 -1.195 -8.264 1.00 87.44 290 ALA A CA 1
ATOM 2239 C C . ALA A 1 290 ? 16.460 -0.525 -8.331 1.00 87.44 290 ALA A C 1
ATOM 2241 O O . ALA A 1 290 ? 15.981 -0.007 -7.324 1.00 87.44 290 ALA A O 1
ATOM 2242 N N . ARG A 1 291 ? 15.784 -0.583 -9.485 1.00 88.25 291 ARG A N 1
ATOM 2243 C CA . ARG A 1 291 ? 14.439 -0.017 -9.665 1.00 88.25 291 ARG A CA 1
ATOM 2244 C C . ARG A 1 291 ? 13.421 -0.666 -8.727 1.00 88.25 291 ARG A C 1
ATOM 2246 O O . ARG A 1 291 ? 12.632 0.033 -8.095 1.00 88.25 291 ARG A O 1
ATOM 2253 N N . VAL A 1 292 ? 13.447 -1.994 -8.603 1.00 91.56 292 VAL A N 1
ATOM 2254 C CA . VAL A 1 292 ? 12.607 -2.725 -7.642 1.00 91.56 292 VAL A CA 1
ATOM 2255 C C . VAL A 1 292 ? 12.938 -2.309 -6.206 1.00 91.56 292 VAL A C 1
ATOM 2257 O O . VAL A 1 292 ? 12.025 -2.112 -5.407 1.00 91.56 292 VAL A 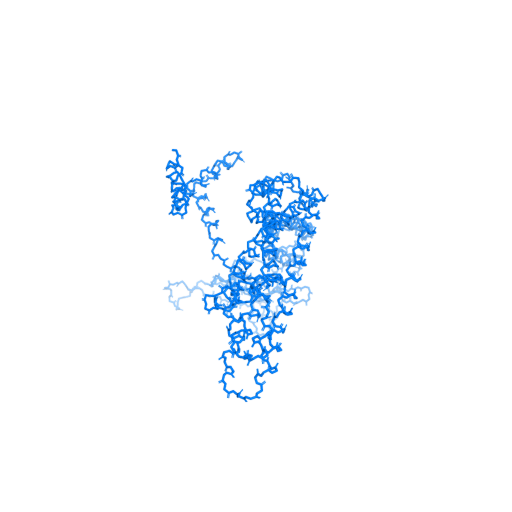O 1
ATOM 2260 N N . GLY A 1 293 ? 14.218 -2.124 -5.879 1.00 90.94 293 GLY A N 1
ATOM 2261 C CA . GLY A 1 293 ? 14.663 -1.626 -4.579 1.00 90.94 293 GLY A CA 1
ATOM 2262 C C . GLY A 1 293 ? 14.107 -0.236 -4.253 1.00 90.94 293 GLY A C 1
ATOM 2263 O O . GLY A 1 293 ? 13.593 -0.032 -3.153 1.00 90.94 293 GLY A O 1
ATOM 2264 N N . VAL A 1 294 ? 14.134 0.691 -5.216 1.00 92.12 294 VAL A N 1
ATOM 2265 C CA . VAL A 1 294 ? 13.556 2.039 -5.071 1.00 92.12 294 VAL A CA 1
ATOM 2266 C C . VAL A 1 294 ? 12.044 1.984 -4.858 1.00 92.12 294 VAL A C 1
ATOM 2268 O O . VAL A 1 294 ? 11.521 2.656 -3.970 1.00 92.12 294 VAL A O 1
ATOM 2271 N N . GLU A 1 295 ? 11.334 1.156 -5.623 1.00 93.44 295 GLU A N 1
ATOM 2272 C CA . GLU A 1 295 ? 9.888 0.975 -5.462 1.00 93.44 295 GLU A CA 1
ATOM 2273 C C . GLU A 1 295 ? 9.541 0.433 -4.068 1.00 93.44 295 GLU A C 1
ATOM 2275 O O . GLU A 1 295 ? 8.675 0.967 -3.377 1.00 93.44 295 GLU A O 1
ATOM 2280 N N . GLN A 1 296 ? 10.267 -0.585 -3.602 1.00 93.44 296 GLN A N 1
ATOM 2281 C CA . GLN A 1 296 ? 10.078 -1.133 -2.259 1.00 93.44 296 GLN A CA 1
ATOM 2282 C C . GLN A 1 296 ? 10.402 -0.122 -1.153 1.00 93.44 296 GLN A C 1
ATOM 2284 O O . GLN A 1 296 ? 9.758 -0.138 -0.104 1.00 93.44 296 GLN A O 1
ATOM 2289 N N . LEU A 1 297 ? 11.407 0.732 -1.358 1.00 94.81 297 LEU A N 1
ATOM 2290 C CA . LEU A 1 297 ? 11.732 1.815 -0.435 1.00 94.81 297 LEU A CA 1
ATOM 2291 C C . LEU A 1 297 ? 10.586 2.832 -0.364 1.00 94.81 297 LEU A C 1
ATOM 2293 O O . LEU A 1 297 ? 10.158 3.185 0.731 1.00 94.81 297 LEU A O 1
ATOM 2297 N N . ASN A 1 298 ? 10.030 3.241 -1.505 1.00 94.62 298 ASN A N 1
ATOM 2298 C CA . ASN A 1 298 ? 8.870 4.133 -1.543 1.00 94.62 298 ASN A CA 1
ATOM 2299 C C . ASN A 1 298 ? 7.650 3.534 -0.839 1.00 94.62 298 ASN A C 1
ATOM 2301 O O . ASN A 1 298 ? 7.001 4.218 -0.048 1.00 94.62 298 ASN A O 1
ATOM 2305 N N . GLN A 1 299 ? 7.361 2.254 -1.075 1.00 92.06 299 GLN A N 1
ATOM 2306 C CA . GLN A 1 299 ? 6.271 1.553 -0.395 1.00 92.06 299 GLN A CA 1
ATOM 2307 C C . GLN A 1 299 ? 6.482 1.503 1.122 1.00 92.06 299 GLN A C 1
ATOM 2309 O O . GLN A 1 299 ? 5.540 1.741 1.879 1.00 92.06 299 GLN A O 1
ATOM 2314 N N . LEU A 1 300 ? 7.715 1.252 1.575 1.00 92.75 300 LEU A N 1
ATOM 2315 C CA . LEU A 1 300 ? 8.057 1.289 2.995 1.00 92.75 300 LEU A CA 1
ATOM 2316 C C . LEU A 1 300 ? 7.811 2.684 3.588 1.00 92.75 300 LEU A C 1
ATOM 2318 O O . LEU A 1 300 ? 7.113 2.798 4.593 1.00 92.75 300 LEU A O 1
ATOM 2322 N N . LEU A 1 301 ? 8.320 3.741 2.947 1.00 94.12 301 LEU A N 1
ATOM 2323 C CA . LEU A 1 301 ? 8.154 5.127 3.400 1.00 94.12 301 LEU A CA 1
ATOM 2324 C C . LEU A 1 301 ? 6.674 5.534 3.488 1.00 94.12 301 LEU A C 1
ATOM 2326 O O . LEU A 1 301 ? 6.250 6.124 4.483 1.00 94.12 301 LEU A O 1
ATOM 2330 N N . GLN A 1 302 ? 5.866 5.171 2.489 1.00 91.88 302 GLN A N 1
ATOM 2331 C CA . GLN A 1 302 ? 4.417 5.394 2.521 1.00 91.88 302 GLN A CA 1
ATOM 2332 C C . GLN A 1 302 ? 3.747 4.605 3.651 1.00 91.88 302 GLN A C 1
ATOM 2334 O O . GLN A 1 302 ? 2.890 5.138 4.356 1.00 91.88 302 GLN A O 1
ATOM 2339 N N . GLY A 1 303 ? 4.157 3.353 3.869 1.00 90.69 303 GLY A N 1
ATOM 2340 C CA . GLY A 1 303 ? 3.697 2.536 4.991 1.00 90.69 303 GLY A CA 1
ATOM 2341 C C . GLY A 1 303 ? 3.978 3.191 6.346 1.00 90.69 303 GLY A C 1
ATOM 2342 O O . GLY A 1 303 ? 3.081 3.262 7.187 1.00 90.69 303 GLY A O 1
ATOM 2343 N N . ARG A 1 304 ? 5.182 3.748 6.535 1.00 90.38 304 ARG A N 1
ATOM 2344 C CA . ARG A 1 304 ? 5.569 4.488 7.750 1.00 90.38 304 ARG A CA 1
ATOM 2345 C C . ARG A 1 304 ? 4.736 5.747 7.957 1.00 90.38 304 ARG A C 1
ATOM 2347 O O . ARG A 1 304 ? 4.266 5.994 9.069 1.00 90.38 304 ARG A O 1
ATOM 2354 N N . GLN A 1 305 ? 4.500 6.511 6.893 1.00 91.50 305 GLN A N 1
ATOM 2355 C CA . GLN A 1 305 ? 3.643 7.694 6.950 1.00 91.50 305 GLN A CA 1
ATOM 2356 C C . GLN A 1 305 ? 2.204 7.330 7.333 1.00 91.50 305 GLN A C 1
ATOM 2358 O O . GLN A 1 305 ? 1.620 7.962 8.215 1.00 91.50 305 GLN A O 1
ATOM 2363 N N . ASN A 1 306 ? 1.652 6.284 6.717 1.00 90.75 306 ASN A N 1
ATOM 2364 C CA . ASN A 1 306 ? 0.306 5.806 7.012 1.00 90.75 306 ASN A CA 1
ATOM 2365 C C . ASN A 1 306 ? 0.187 5.340 8.466 1.00 90.75 306 ASN A C 1
ATOM 2367 O O . ASN A 1 306 ? -0.736 5.758 9.161 1.00 90.75 306 ASN A O 1
ATOM 2371 N N . ALA A 1 307 ? 1.138 4.537 8.952 1.00 92.31 307 ALA A N 1
ATOM 2372 C CA . ALA A 1 307 ? 1.155 4.088 10.341 1.00 92.31 307 ALA A CA 1
ATOM 2373 C C . ALA A 1 307 ? 1.216 5.273 11.319 1.00 92.31 307 ALA A C 1
ATOM 2375 O O . ALA A 1 307 ? 0.425 5.339 12.258 1.00 92.31 307 ALA A O 1
ATOM 2376 N N . LYS A 1 308 ? 2.082 6.264 11.058 1.00 92.56 308 LYS A N 1
ATOM 2377 C CA . LYS A 1 308 ? 2.181 7.489 11.869 1.00 92.56 308 LYS A CA 1
ATOM 2378 C C . LYS A 1 308 ? 0.849 8.240 11.940 1.00 92.56 308 LYS A C 1
ATOM 2380 O O . LYS A 1 308 ? 0.440 8.646 13.026 1.00 92.56 308 LYS A O 1
ATOM 2385 N N . GLN A 1 309 ? 0.162 8.398 10.807 1.00 94.00 309 GLN A N 1
ATOM 2386 C CA . GLN A 1 309 ? -1.144 9.055 10.768 1.00 94.00 309 GLN A CA 1
ATOM 2387 C C . GLN A 1 309 ? -2.199 8.268 11.552 1.00 94.00 309 GLN A C 1
ATOM 2389 O O . GLN A 1 309 ? -2.958 8.854 12.320 1.00 94.00 309 GLN A O 1
ATOM 2394 N N . LEU A 1 310 ? -2.245 6.945 11.386 1.00 96.00 310 LEU A N 1
ATOM 2395 C CA . LEU A 1 310 ? -3.201 6.106 12.104 1.00 96.00 310 LEU A CA 1
ATOM 2396 C C . LEU A 1 310 ? -2.963 6.152 13.615 1.00 96.00 310 LEU A C 1
ATOM 2398 O O . LEU A 1 310 ? -3.925 6.293 14.360 1.00 96.00 310 LEU A O 1
ATOM 2402 N N . ILE A 1 311 ? -1.707 6.107 14.068 1.00 95.75 311 ILE A N 1
ATOM 2403 C CA . ILE A 1 311 ? -1.357 6.216 15.493 1.00 95.75 311 ILE A CA 1
ATOM 2404 C C . ILE A 1 311 ? -1.840 7.556 16.062 1.00 95.75 311 ILE A C 1
ATOM 2406 O O . ILE A 1 311 ? -2.459 7.589 17.125 1.00 95.75 311 ILE A O 1
ATOM 2410 N N . ALA A 1 312 ? -1.620 8.658 15.338 1.00 96.50 312 ALA A N 1
ATOM 2411 C CA . ALA A 1 312 ? -2.123 9.967 15.747 1.00 96.50 312 ALA A CA 1
ATOM 2412 C C . ALA A 1 312 ? -3.660 9.979 15.859 1.00 96.50 312 ALA A C 1
ATOM 2414 O O . ALA A 1 312 ? -4.210 10.518 16.819 1.00 96.50 312 ALA A O 1
ATOM 2415 N N . ASN A 1 313 ? -4.354 9.328 14.922 1.00 96.94 313 ASN A N 1
ATOM 2416 C CA . ASN A 1 313 ? -5.809 9.214 14.957 1.00 96.94 313 ASN A CA 1
ATOM 2417 C C . ASN A 1 313 ? -6.304 8.336 16.123 1.00 96.94 313 ASN A C 1
ATOM 2419 O O . ASN A 1 313 ? -7.338 8.656 16.704 1.00 96.94 313 ASN A O 1
ATOM 2423 N N . VAL A 1 314 ? -5.596 7.253 16.486 1.00 97.00 314 VAL A N 1
ATOM 2424 C CA . VAL A 1 314 ? -5.920 6.446 17.683 1.00 97.00 314 VAL A CA 1
ATOM 2425 C C . VAL A 1 314 ? -5.857 7.319 18.933 1.00 97.00 314 VAL A C 1
ATOM 2427 O O . VAL A 1 314 ? -6.796 7.304 19.724 1.00 97.00 314 VAL A O 1
ATOM 2430 N N . GLN A 1 315 ? -4.797 8.116 19.094 1.00 95.81 315 GLN A N 1
ATOM 2431 C CA . GLN A 1 315 ? -4.653 8.993 20.258 1.00 95.81 315 GLN A CA 1
ATOM 2432 C C . GLN A 1 315 ? -5.765 10.049 20.322 1.00 95.81 315 GLN A C 1
ATOM 2434 O O . GLN A 1 315 ? -6.324 10.299 21.390 1.00 95.81 315 GLN A O 1
ATOM 2439 N N . ALA A 1 316 ? -6.112 10.654 19.183 1.00 97.44 316 ALA A N 1
ATOM 2440 C CA . ALA A 1 316 ? -7.209 11.614 19.107 1.00 97.44 316 ALA A CA 1
ATOM 2441 C C . ALA A 1 316 ? -8.556 10.968 19.470 1.00 97.44 316 ALA A C 1
ATOM 2443 O O . ALA A 1 316 ? -9.309 11.530 20.266 1.00 97.44 316 ALA A O 1
ATOM 2444 N N . LEU A 1 317 ? -8.826 9.767 18.945 1.00 97.19 317 LEU A N 1
ATOM 2445 C CA . LEU A 1 317 ? -10.023 8.997 19.277 1.00 97.19 317 LEU A CA 1
ATOM 2446 C C . LEU A 1 317 ? -10.068 8.668 20.771 1.00 97.19 317 LEU A C 1
ATOM 2448 O O . LEU A 1 317 ? -11.113 8.851 21.387 1.00 97.19 317 LEU A O 1
ATOM 2452 N N . GLN A 1 318 ? -8.945 8.243 21.363 1.00 96.44 318 GLN A N 1
ATOM 2453 C CA . GLN A 1 318 ? -8.859 7.958 22.795 1.00 96.44 318 GLN A CA 1
ATOM 2454 C C . GLN A 1 318 ? -9.283 9.169 23.626 1.00 96.44 318 GLN A C 1
ATOM 2456 O O . GLN A 1 318 ? -10.200 9.070 24.436 1.00 96.44 318 GLN A O 1
ATOM 2461 N N . ASN A 1 319 ? -8.663 10.322 23.365 1.00 97.12 319 ASN A N 1
ATOM 2462 C CA . ASN A 1 319 ? -8.930 11.560 24.093 1.00 97.12 319 ASN A CA 1
ATOM 2463 C C . ASN A 1 319 ? -10.396 12.008 23.956 1.00 97.12 319 ASN A C 1
ATOM 2465 O O . ASN A 1 319 ? -10.939 12.628 24.867 1.00 97.12 319 ASN A O 1
ATOM 2469 N N . GLN A 1 320 ? -11.035 11.701 22.822 1.00 96.88 320 GLN A N 1
ATOM 2470 C CA . GLN A 1 320 ? -12.441 12.008 22.580 1.00 96.88 320 GLN A CA 1
ATOM 2471 C C . GLN A 1 320 ? -13.388 11.085 23.359 1.00 96.88 320 GLN A C 1
ATOM 2473 O O . GLN A 1 320 ? -14.392 11.559 23.891 1.00 96.88 320 GLN A O 1
ATOM 2478 N N . VAL A 1 321 ? -13.117 9.775 23.394 1.00 97.69 321 VAL A N 1
ATOM 2479 C CA . VAL A 1 321 ? -14.077 8.789 23.923 1.00 97.69 321 VAL A CA 1
ATOM 2480 C C . VAL A 1 321 ? -13.856 8.452 25.390 1.00 97.69 321 VAL A C 1
ATOM 2482 O O . VAL A 1 321 ? -14.827 8.168 26.080 1.00 97.69 321 VAL A O 1
ATOM 2485 N N . GLU A 1 322 ? -12.624 8.507 25.895 1.00 97.12 322 GLU A N 1
ATOM 2486 C CA . GLU A 1 322 ? -12.287 8.140 27.277 1.00 97.12 322 GLU A CA 1
ATOM 2487 C C . GLU A 1 322 ? -13.121 8.888 28.342 1.00 97.12 322 GLU A C 1
ATOM 2489 O O . GLU A 1 322 ? -13.622 8.222 29.252 1.00 97.12 322 GLU A O 1
ATOM 2494 N N . PRO A 1 323 ? -13.402 10.206 28.218 1.00 97.94 323 PRO A N 1
ATOM 2495 C CA . PRO A 1 323 ? -14.225 10.937 29.190 1.00 97.94 323 PRO A CA 1
ATOM 2496 C C . PRO A 1 323 ? -15.681 10.462 29.292 1.00 97.94 323 PRO A C 1
ATOM 2498 O O . PRO A 1 323 ? -16.361 10.772 30.272 1.00 97.94 323 PRO A O 1
ATOM 2501 N N . ILE A 1 324 ? -16.181 9.730 28.291 1.00 98.00 324 ILE A N 1
ATOM 2502 C CA . ILE A 1 324 ? -17.546 9.189 28.292 1.00 98.00 324 ILE A CA 1
ATOM 2503 C C . ILE A 1 324 ? -17.674 8.093 29.361 1.00 98.00 324 ILE A C 1
ATOM 2505 O O . ILE A 1 324 ? -18.734 7.953 29.962 1.00 98.00 324 ILE A O 1
ATOM 2509 N N . PHE A 1 325 ? -16.609 7.337 29.640 1.00 98.25 325 PHE A N 1
ATOM 2510 C CA . PHE A 1 325 ? -16.656 6.136 30.473 1.00 98.25 325 PHE A CA 1
ATOM 2511 C C . PHE A 1 325 ? -16.371 6.456 31.946 1.00 98.25 325 PHE A C 1
ATOM 2513 O O . PHE A 1 325 ? -15.275 6.885 32.311 1.00 98.25 325 PHE A O 1
ATOM 2520 N N . LYS A 1 326 ? -17.348 6.205 32.821 1.00 97.19 326 LYS A N 1
ATOM 2521 C CA . LYS A 1 326 ? -17.288 6.512 34.261 1.00 97.19 326 LYS A CA 1
ATOM 2522 C C . LYS A 1 326 ? -17.030 5.279 35.125 1.00 97.19 326 LYS A C 1
ATOM 2524 O O . LYS A 1 326 ? -16.406 5.414 36.175 1.00 97.19 326 LYS A O 1
ATOM 2529 N N . ASP A 1 327 ? -17.450 4.096 34.681 1.00 96.00 327 ASP A N 1
ATOM 2530 C CA . ASP A 1 327 ? -17.305 2.830 35.404 1.00 96.00 327 ASP A CA 1
ATOM 2531 C C . ASP A 1 327 ? -16.079 2.006 34.969 1.00 96.00 327 ASP A C 1
ATOM 2533 O O . ASP A 1 327 ? -15.470 2.246 33.923 1.00 96.00 327 ASP A O 1
ATOM 2537 N N . ALA A 1 328 ? -15.694 1.030 35.796 1.00 96.81 328 ALA A N 1
ATOM 2538 C CA . ALA A 1 328 ? -14.501 0.214 35.572 1.00 96.81 328 ALA A CA 1
ATOM 2539 C C . ALA A 1 328 ? -14.654 -0.769 34.398 1.00 96.81 328 ALA A C 1
ATOM 2541 O O . ALA A 1 328 ? -13.719 -0.919 33.611 1.00 96.81 328 ALA A O 1
ATOM 2542 N N . GLU A 1 329 ? -15.822 -1.400 34.251 1.00 95.19 329 GLU A N 1
ATOM 2543 C CA . GLU A 1 329 ? -16.083 -2.384 33.192 1.00 95.19 329 GLU A CA 1
ATOM 2544 C C . GLU A 1 329 ? -16.088 -1.715 31.811 1.00 95.19 329 GLU A C 1
ATOM 2546 O O . GLU A 1 329 ? -15.422 -2.178 30.878 1.00 95.19 329 GLU A O 1
ATOM 2551 N N . GLY A 1 330 ? -16.757 -0.564 31.688 1.00 96.56 330 GLY A N 1
ATOM 2552 C CA . GLY A 1 330 ? -16.722 0.256 30.480 1.00 96.56 330 GLY A CA 1
ATOM 2553 C C . GLY A 1 330 ? -15.296 0.651 30.074 1.00 96.56 330 GLY A C 1
ATOM 2554 O O . GLY A 1 330 ? -14.901 0.449 28.921 1.00 96.56 330 GLY A O 1
ATOM 2555 N N . LYS A 1 331 ? -14.492 1.147 31.027 1.00 97.81 331 LYS A N 1
ATOM 2556 C CA . LYS A 1 331 ? -13.080 1.501 30.791 1.00 97.81 331 LYS A CA 1
ATOM 2557 C C . LYS A 1 331 ? -12.237 0.295 30.381 1.00 97.81 331 LYS A C 1
ATOM 2559 O O . LYS A 1 331 ? -11.436 0.400 29.456 1.00 97.81 331 LYS A O 1
ATOM 2564 N N . ALA A 1 332 ? -12.427 -0.863 31.014 1.00 98.00 332 ALA A N 1
ATOM 2565 C CA . ALA A 1 332 ? -11.695 -2.082 30.672 1.00 98.00 332 ALA A CA 1
ATOM 2566 C C . ALA A 1 332 ? -11.962 -2.524 29.222 1.00 98.00 332 ALA A C 1
ATOM 2568 O O . ALA A 1 332 ? -11.031 -2.873 28.487 1.00 98.00 332 ALA A O 1
ATOM 2569 N N . ARG A 1 333 ? -13.222 -2.452 28.776 1.00 97.38 333 ARG A N 1
ATOM 2570 C CA . ARG A 1 333 ? -13.613 -2.762 27.391 1.00 97.38 333 ARG A CA 1
ATOM 2571 C C . ARG A 1 333 ? -13.044 -1.766 26.391 1.00 97.38 333 ARG A C 1
ATOM 2573 O O . ARG A 1 333 ? -12.515 -2.195 25.363 1.00 97.38 333 ARG A O 1
ATOM 2580 N N . LEU A 1 334 ? -13.111 -0.470 26.702 1.00 98.19 334 LEU A N 1
ATOM 2581 C CA . LEU A 1 334 ? -12.501 0.570 25.879 1.00 98.19 334 LEU A CA 1
ATOM 2582 C C . LEU A 1 334 ? -10.999 0.312 25.726 1.00 98.19 334 LEU A C 1
ATOM 2584 O O . LEU A 1 334 ? -10.519 0.203 24.603 1.00 98.19 334 LEU A O 1
ATOM 2588 N N . ASN A 1 335 ? -10.274 0.123 26.831 1.00 97.81 335 ASN A N 1
ATOM 2589 C CA . ASN A 1 335 ? -8.826 -0.098 26.823 1.00 97.81 335 ASN A CA 1
ATOM 2590 C C . ASN A 1 335 ? -8.424 -1.291 25.947 1.00 97.81 335 ASN A C 1
ATOM 2592 O O . ASN A 1 335 ? -7.447 -1.212 25.201 1.00 97.81 335 ASN A O 1
ATOM 2596 N N . LYS A 1 336 ? -9.204 -2.379 25.978 1.00 98.00 336 LYS A N 1
ATOM 2597 C CA . LYS A 1 336 ? -8.982 -3.542 25.111 1.00 98.00 336 LYS A CA 1
ATOM 2598 C C . LYS A 1 336 ? -9.103 -3.185 23.626 1.00 98.00 336 LYS A C 1
ATOM 2600 O O . LYS A 1 336 ? -8.235 -3.571 22.845 1.00 98.00 336 LYS A O 1
ATOM 2605 N N . LEU A 1 337 ? -10.153 -2.463 23.233 1.00 98.31 337 LEU A N 1
ATOM 2606 C CA . LEU A 1 337 ? -10.343 -2.037 21.842 1.00 98.31 337 LEU A CA 1
ATOM 2607 C C . LEU A 1 337 ? -9.283 -1.013 21.414 1.00 98.31 337 LEU A C 1
ATOM 2609 O O . LEU A 1 337 ? -8.737 -1.123 20.320 1.00 98.31 337 LEU A O 1
ATOM 2613 N N . MET A 1 338 ? -8.919 -0.073 22.288 1.00 98.00 338 MET A N 1
ATOM 2614 C CA . MET A 1 338 ? -7.882 0.925 22.015 1.00 98.00 338 MET A CA 1
ATOM 2615 C C . MET A 1 338 ? -6.506 0.283 21.808 1.00 98.00 338 MET A C 1
ATOM 2617 O O . MET A 1 338 ? -5.803 0.640 20.865 1.00 98.00 338 MET A O 1
ATOM 2621 N N . ALA A 1 339 ? -6.147 -0.726 22.607 1.00 97.38 339 ALA A N 1
ATOM 2622 C CA . ALA A 1 339 ? -4.915 -1.490 22.408 1.00 97.38 339 ALA A CA 1
ATOM 2623 C C . ALA A 1 339 ? -4.898 -2.220 21.052 1.00 97.38 339 ALA A C 1
ATOM 2625 O O . ALA A 1 339 ? -3.878 -2.239 20.360 1.00 97.38 339 ALA A O 1
ATOM 2626 N N . GLN A 1 340 ? -6.036 -2.783 20.633 1.00 97.69 340 GLN A N 1
ATOM 2627 C CA . GLN A 1 340 ? -6.167 -3.418 19.319 1.00 97.69 340 GLN A CA 1
ATOM 2628 C C . GLN A 1 340 ? -6.071 -2.395 18.177 1.00 97.69 340 GLN A C 1
ATOM 2630 O O . GLN A 1 340 ? -5.399 -2.659 17.178 1.00 97.69 340 GLN A O 1
ATOM 2635 N N . ALA A 1 341 ? -6.697 -1.222 18.323 1.00 97.25 341 ALA A N 1
ATOM 2636 C CA . ALA A 1 341 ? -6.625 -0.141 17.342 1.00 97.25 341 ALA A CA 1
ATOM 2637 C C . ALA A 1 341 ? -5.188 0.375 17.193 1.00 97.25 341 ALA A C 1
ATOM 2639 O O . ALA A 1 341 ? -4.719 0.567 16.071 1.00 97.25 341 ALA A O 1
ATOM 2640 N N . GLN A 1 342 ? -4.470 0.524 18.310 1.00 96.25 342 GLN A N 1
ATOM 2641 C CA . GLN A 1 342 ? -3.067 0.929 18.332 1.00 96.25 342 GLN A CA 1
ATOM 2642 C C . GLN A 1 342 ? -2.169 -0.088 17.623 1.00 96.25 342 GLN A C 1
ATOM 2644 O O . GLN A 1 342 ? -1.332 0.297 16.808 1.00 96.25 342 GLN A O 1
ATOM 2649 N N . LEU A 1 343 ? -2.371 -1.386 17.870 1.00 95.25 343 LEU A N 1
ATOM 2650 C CA . LEU A 1 343 ? -1.633 -2.441 17.176 1.00 95.25 343 LEU A CA 1
ATOM 2651 C C . LEU A 1 343 ? -1.896 -2.412 15.661 1.00 95.25 343 LEU A C 1
ATOM 2653 O O . LEU A 1 343 ? -0.958 -2.465 14.866 1.00 95.25 343 LEU A O 1
ATOM 2657 N N . ALA A 1 344 ? -3.161 -2.281 15.250 1.00 94.19 344 ALA A N 1
ATOM 2658 C CA . ALA A 1 344 ? -3.520 -2.178 13.836 1.00 94.19 344 ALA A CA 1
ATOM 2659 C C . ALA A 1 344 ? -2.911 -0.927 13.177 1.00 94.19 344 ALA A C 1
ATOM 2661 O O . ALA A 1 344 ? -2.416 -1.004 12.051 1.00 94.19 344 ALA A O 1
ATOM 2662 N N . ALA A 1 345 ? -2.890 0.203 13.890 1.00 95.38 345 ALA A N 1
ATOM 2663 C CA . ALA A 1 345 ? -2.278 1.447 13.439 1.00 95.38 345 ALA A CA 1
ATOM 2664 C C . ALA A 1 345 ? -0.757 1.320 13.259 1.00 95.38 345 ALA A C 1
ATOM 2666 O O . ALA A 1 345 ? -0.239 1.700 12.211 1.00 95.38 345 ALA A O 1
ATOM 2667 N N . GLN A 1 346 ? -0.050 0.722 14.224 1.00 90.56 346 GLN A N 1
ATOM 2668 C CA . GLN A 1 346 ? 1.395 0.460 14.140 1.00 90.56 346 GLN A CA 1
ATOM 2669 C C . GLN A 1 346 ? 1.764 -0.434 12.952 1.00 90.56 346 GLN A C 1
ATOM 2671 O O . GLN A 1 346 ? 2.798 -0.237 12.317 1.00 90.56 346 GLN A O 1
ATOM 2676 N N . GLN A 1 347 ? 0.899 -1.394 12.624 1.00 87.25 347 GLN A N 1
ATOM 2677 C CA . GLN A 1 347 ? 1.062 -2.275 11.469 1.00 87.25 347 GLN A CA 1
ATOM 2678 C C . GLN A 1 347 ? 0.659 -1.618 10.139 1.00 87.25 347 GLN A C 1
ATOM 2680 O O . GLN A 1 347 ? 0.820 -2.233 9.087 1.00 87.25 347 GLN A O 1
ATOM 2685 N N . GLY A 1 348 ? 0.085 -0.409 10.156 1.00 87.19 348 GLY A N 1
ATOM 2686 C CA . GLY A 1 348 ? -0.498 0.219 8.968 1.00 87.19 348 GLY A CA 1
ATOM 2687 C C . GLY A 1 348 ? -1.714 -0.534 8.406 1.00 87.19 348 GLY A C 1
ATOM 2688 O O . GLY A 1 348 ? -2.101 -0.309 7.259 1.00 87.19 348 GLY A O 1
ATOM 2689 N N . ASN A 1 349 ? -2.322 -1.441 9.181 1.00 88.81 349 ASN A N 1
ATOM 2690 C CA . ASN A 1 349 ? -3.456 -2.256 8.751 1.00 88.81 349 ASN A CA 1
ATOM 2691 C C . ASN A 1 349 ? -4.756 -1.447 8.838 1.00 88.81 349 ASN A C 1
ATOM 2693 O O . ASN A 1 349 ? -5.465 -1.481 9.848 1.00 88.81 349 ASN A O 1
ATOM 2697 N N . LYS A 1 350 ? -5.065 -0.722 7.758 1.00 91.31 350 LYS A N 1
ATOM 2698 C CA . LYS A 1 350 ? -6.227 0.171 7.672 1.00 91.31 350 LYS A CA 1
ATOM 2699 C C . LYS A 1 350 ? -7.562 -0.549 7.889 1.00 91.31 350 LYS A C 1
ATOM 2701 O O . LYS A 1 350 ? -8.405 -0.026 8.606 1.00 91.31 350 LYS A O 1
ATOM 2706 N N . ASP A 1 351 ? -7.743 -1.746 7.336 1.00 93.81 351 ASP A N 1
ATOM 2707 C CA . ASP A 1 351 ? -9.016 -2.476 7.438 1.00 93.81 351 ASP A CA 1
ATOM 2708 C C . ASP A 1 351 ? -9.296 -2.935 8.872 1.00 93.81 351 ASP A C 1
ATOM 2710 O O . ASP A 1 351 ? -10.417 -2.821 9.372 1.00 93.81 351 ASP A O 1
ATOM 2714 N N . SER A 1 352 ? -8.269 -3.453 9.554 1.00 94.81 352 SER A N 1
ATOM 2715 C CA . SER A 1 352 ? -8.387 -3.802 10.971 1.00 94.81 352 SER A CA 1
ATOM 2716 C C . SER A 1 352 ? -8.591 -2.564 11.830 1.00 94.81 352 SER A C 1
ATOM 2718 O O . SER A 1 352 ? -9.466 -2.585 12.690 1.00 94.81 352 SER A O 1
ATOM 2720 N N . TYR A 1 353 ? -7.845 -1.489 11.559 1.00 96.38 353 TYR A N 1
ATOM 2721 C CA . TYR A 1 353 ? -8.006 -0.208 12.237 1.00 96.38 353 TYR A CA 1
ATOM 2722 C C . TYR A 1 353 ? -9.458 0.283 12.153 1.00 96.38 353 TYR A C 1
ATOM 2724 O O . TYR A 1 353 ? -10.077 0.470 13.195 1.00 96.38 353 TYR A O 1
ATOM 2732 N N . THR A 1 354 ? -10.034 0.387 10.948 1.00 97.25 354 THR A N 1
ATOM 2733 C CA . THR A 1 354 ? -11.406 0.881 10.744 1.00 97.25 354 THR A CA 1
ATOM 2734 C C . THR A 1 354 ? -12.435 0.037 11.491 1.00 97.25 354 THR A C 1
ATOM 2736 O O . THR A 1 354 ? -13.249 0.572 12.237 1.00 97.25 354 THR A O 1
ATOM 2739 N N . ARG A 1 355 ? -12.352 -1.294 11.380 1.00 97.94 355 ARG A N 1
ATOM 2740 C CA . ARG A 1 355 ? -13.279 -2.198 12.076 1.00 97.94 355 ARG A CA 1
ATOM 2741 C C . ARG A 1 355 ? -13.236 -2.021 13.594 1.00 97.94 355 ARG A C 1
ATOM 2743 O O . ARG A 1 355 ? -14.274 -2.072 14.246 1.00 97.94 355 ARG A O 1
ATOM 2750 N N . ILE A 1 356 ? -12.042 -1.855 14.162 1.00 98.38 356 ILE A N 1
ATOM 2751 C CA . ILE A 1 356 ? -11.876 -1.689 15.608 1.00 98.38 356 ILE A CA 1
ATOM 2752 C C . ILE A 1 356 ? -12.359 -0.301 16.038 1.00 98.38 356 ILE A C 1
ATOM 2754 O O . ILE A 1 356 ? -13.039 -0.191 17.055 1.00 98.38 356 ILE A O 1
ATOM 2758 N N . THR A 1 357 ? -12.081 0.757 15.269 1.00 97.56 357 THR A N 1
ATOM 2759 C CA . THR A 1 357 ? -12.594 2.097 15.589 1.00 97.56 357 THR A CA 1
ATOM 2760 C C . THR A 1 357 ? -14.118 2.165 15.514 1.00 97.56 357 THR A C 1
ATOM 2762 O O . THR A 1 357 ? -14.722 2.809 16.366 1.00 97.56 357 THR A O 1
ATOM 2765 N N . ASP A 1 358 ? -14.757 1.425 14.602 1.00 97.62 358 ASP A N 1
ATOM 2766 C CA . ASP A 1 358 ? -16.221 1.306 14.561 1.00 97.62 358 ASP A CA 1
ATOM 2767 C C . ASP A 1 358 ? -16.768 0.639 15.835 1.00 97.62 358 ASP A C 1
ATOM 2769 O O . ASP A 1 358 ? -17.789 1.058 16.382 1.00 97.62 358 ASP A O 1
ATOM 2773 N N . GLN A 1 359 ? -16.063 -0.372 16.359 1.00 97.50 359 GLN A N 1
ATOM 2774 C CA . GLN A 1 359 ? -16.406 -1.006 17.637 1.00 97.50 359 GLN A CA 1
ATOM 2775 C C . GLN A 1 359 ? -16.222 -0.052 18.823 1.00 97.50 359 GLN A C 1
ATOM 2777 O O . GLN A 1 359 ? -17.051 -0.057 19.734 1.00 97.50 359 GLN A O 1
ATOM 2782 N N . VAL A 1 360 ? -15.180 0.788 18.810 1.00 98.38 360 VAL A N 1
ATOM 2783 C CA . VAL A 1 360 ? -14.984 1.847 19.815 1.00 98.38 360 VAL A CA 1
ATOM 2784 C C . VAL A 1 360 ? -16.149 2.836 19.774 1.00 98.38 360 VAL A C 1
ATOM 2786 O O . VAL A 1 360 ? -16.727 3.133 20.819 1.00 98.38 360 VAL A O 1
ATOM 2789 N N . SER A 1 361 ? -16.548 3.297 18.585 1.00 97.00 361 SER A N 1
ATOM 2790 C CA . SER A 1 361 ? -17.686 4.207 18.418 1.00 97.00 361 SER A CA 1
ATOM 2791 C C . SER A 1 361 ? -19.006 3.584 18.875 1.00 97.00 361 SER A C 1
ATOM 2793 O O . SER A 1 361 ? -19.774 4.237 19.577 1.00 97.00 361 SER A O 1
ATOM 2795 N N . ALA A 1 362 ? -19.259 2.314 18.547 1.00 96.06 362 ALA A N 1
ATOM 2796 C CA . ALA A 1 362 ? -20.460 1.606 18.990 1.00 96.06 362 ALA A CA 1
ATOM 2797 C C . ALA A 1 362 ? -20.504 1.422 20.518 1.00 96.06 362 ALA A C 1
ATOM 2799 O O . ALA A 1 362 ? -21.560 1.579 21.135 1.00 96.06 362 ALA A O 1
ATOM 2800 N N . LEU A 1 363 ? -19.360 1.122 21.144 1.00 97.12 363 LEU A N 1
ATOM 2801 C CA . LEU A 1 363 ? -19.253 1.028 22.599 1.00 97.12 363 LEU A CA 1
ATOM 2802 C C . LEU A 1 363 ? -19.488 2.395 23.261 1.00 97.12 363 LEU A C 1
ATOM 2804 O O . LEU A 1 363 ? -20.226 2.475 24.243 1.00 97.12 363 LEU A O 1
ATOM 2808 N N . ALA A 1 364 ? -18.901 3.462 22.714 1.00 97.88 364 ALA A N 1
ATOM 2809 C CA . ALA A 1 364 ? -19.099 4.822 23.204 1.00 97.88 364 ALA A CA 1
ATOM 2810 C C . ALA A 1 364 ? -20.570 5.263 23.096 1.00 97.88 364 ALA A C 1
ATOM 2812 O O . ALA A 1 364 ? -21.094 5.816 24.059 1.00 97.88 364 ALA A O 1
ATOM 2813 N N . ASP A 1 365 ? -21.262 4.958 21.989 1.00 96.44 365 ASP A N 1
ATOM 2814 C CA . ASP A 1 365 ? -22.705 5.219 21.832 1.00 96.44 365 ASP A CA 1
ATOM 2815 C C . ASP A 1 365 ? -23.537 4.493 22.899 1.00 96.44 365 ASP A C 1
ATOM 2817 O O . ASP A 1 365 ? -24.397 5.093 23.552 1.00 96.44 365 ASP A O 1
ATOM 2821 N N . TYR A 1 366 ? -23.253 3.208 23.129 1.00 95.69 366 TYR A N 1
ATOM 2822 C CA . TYR A 1 366 ? -23.938 2.426 24.158 1.00 95.69 366 TYR A CA 1
ATOM 2823 C C . TYR A 1 366 ? -23.737 3.017 25.560 1.00 95.69 366 TYR A C 1
ATOM 2825 O O . TYR A 1 366 ? -24.702 3.177 26.311 1.00 95.69 366 TYR A O 1
ATOM 2833 N N . VAL A 1 367 ? -22.499 3.367 25.916 1.00 97.19 367 VAL A N 1
ATOM 2834 C CA . VAL A 1 367 ? -22.169 3.912 27.239 1.00 97.19 367 VAL A CA 1
ATOM 2835 C C . VAL A 1 367 ? -22.737 5.323 27.417 1.00 97.19 367 VAL A C 1
ATOM 2837 O O . VAL A 1 367 ? -23.295 5.621 28.474 1.00 97.19 367 VAL A O 1
ATOM 2840 N N . ALA A 1 368 ? -22.694 6.165 26.383 1.00 97.12 368 ALA A N 1
ATOM 2841 C CA . ALA A 1 368 ? -23.266 7.510 26.406 1.00 97.12 368 ALA A CA 1
ATOM 2842 C C . ALA A 1 368 ? -24.799 7.508 26.509 1.00 97.12 368 ALA A C 1
ATOM 2844 O O . ALA A 1 368 ? -25.365 8.403 27.139 1.00 97.12 368 ALA A O 1
ATOM 2845 N N . THR A 1 369 ? -25.472 6.509 25.933 1.00 96.56 369 THR A N 1
ATOM 2846 C CA . THR A 1 369 ? -26.938 6.428 25.937 1.00 96.56 369 THR A CA 1
ATOM 2847 C C . THR A 1 369 ? -27.456 5.984 27.308 1.00 96.56 369 THR A C 1
ATOM 2849 O O . THR A 1 369 ? -27.180 4.850 27.704 1.00 96.56 369 THR A O 1
ATOM 2852 N N . PRO A 1 370 ? -28.230 6.806 28.039 1.00 96.94 370 PRO A N 1
ATOM 2853 C CA . PRO A 1 370 ? -28.932 6.332 29.226 1.00 96.94 370 PRO A CA 1
ATOM 2854 C C . PRO A 1 370 ? -30.027 5.333 28.825 1.00 96.94 370 PRO A C 1
ATOM 2856 O O . PRO A 1 370 ? -30.745 5.566 27.850 1.00 96.94 370 PRO A O 1
ATOM 2859 N N . LEU A 1 371 ? -30.150 4.228 29.561 1.00 97.19 371 LEU A N 1
ATOM 2860 C CA . LEU A 1 371 ? -31.164 3.202 29.311 1.00 97.19 371 LEU A CA 1
ATOM 2861 C C . LEU A 1 371 ? -31.952 2.898 30.579 1.00 97.19 371 LEU A C 1
ATOM 2863 O O . LEU A 1 371 ? -31.367 2.752 31.650 1.00 97.19 371 LEU A O 1
ATOM 2867 N N . HIS A 1 372 ? -33.256 2.730 30.417 1.00 96.50 372 HIS A N 1
ATOM 2868 C CA . HIS A 1 372 ? -34.161 2.222 31.436 1.00 96.50 372 HIS A CA 1
ATOM 2869 C C . HIS A 1 372 ? -34.539 0.785 31.080 1.00 96.50 372 HIS A C 1
ATOM 2871 O O . HIS A 1 372 ? -34.962 0.519 29.953 1.00 96.50 372 HIS A O 1
ATOM 2877 N N . MET A 1 373 ? -34.344 -0.158 31.997 1.00 95.19 373 MET A N 1
ATOM 2878 C CA . MET A 1 373 ? -34.784 -1.535 31.814 1.00 95.19 373 MET A CA 1
ATOM 2879 C C . MET A 1 373 ? -36.147 -1.716 32.460 1.00 95.19 373 MET A C 1
ATOM 2881 O O . MET A 1 373 ? -36.312 -1.490 33.657 1.00 95.19 373 MET A O 1
ATOM 2885 N N . GLU A 1 374 ? -37.106 -2.186 31.671 1.00 94.19 374 GLU A N 1
ATOM 2886 C CA . GLU A 1 374 ? -38.480 -2.352 32.123 1.00 94.19 374 GLU A CA 1
ATOM 2887 C C . GLU A 1 374 ? -39.074 -3.706 31.734 1.00 94.19 374 GLU A C 1
ATOM 2889 O O . GLU A 1 374 ? -38.735 -4.294 30.700 1.00 94.19 374 GLU A O 1
ATOM 2894 N N . ILE A 1 375 ? -39.995 -4.190 32.568 1.00 92.88 375 ILE A N 1
ATOM 2895 C CA . ILE A 1 375 ? -40.836 -5.355 32.291 1.00 92.88 375 ILE A CA 1
ATOM 2896 C C . ILE A 1 375 ? -41.828 -4.980 31.191 1.00 92.88 375 ILE A C 1
ATOM 2898 O O . ILE A 1 375 ? -42.520 -3.966 31.276 1.00 92.88 375 ILE A O 1
ATOM 2902 N N . THR A 1 376 ? -41.937 -5.813 30.158 1.00 87.50 376 THR A N 1
ATOM 2903 C CA . THR A 1 376 ? -42.866 -5.533 29.064 1.00 87.50 376 THR A CA 1
ATOM 2904 C C . THR A 1 376 ? -44.325 -5.656 29.509 1.00 87.50 376 THR A C 1
ATOM 2906 O O . THR A 1 376 ? -44.747 -6.651 30.110 1.00 87.50 376 THR A O 1
ATOM 2909 N N . THR A 1 377 ? -45.111 -4.642 29.157 1.00 76.12 377 THR A N 1
ATOM 2910 C CA . THR A 1 377 ? -46.557 -4.555 29.399 1.00 76.12 377 THR A CA 1
ATOM 2911 C C . THR A 1 377 ? -47.381 -4.759 28.130 1.00 76.12 377 THR A C 1
ATOM 2913 O O . THR A 1 377 ? -48.606 -4.676 28.187 1.00 76.12 377 THR A O 1
ATOM 2916 N N . SER A 1 378 ? -46.749 -5.035 26.975 1.00 66.12 378 SER A N 1
ATOM 2917 C CA . SER A 1 378 ? -47.484 -5.140 25.709 1.00 66.12 378 SER A CA 1
ATOM 2918 C C . SER A 1 378 ? -48.555 -6.231 25.805 1.00 66.12 378 SER A C 1
ATOM 2920 O O . SER A 1 378 ? -48.260 -7.369 26.183 1.00 66.12 378 SER A O 1
ATOM 2922 N N . SER A 1 379 ? -49.787 -5.886 25.435 1.00 48.81 379 SER A N 1
ATOM 2923 C CA . SER A 1 379 ? -50.985 -6.727 25.558 1.00 48.81 379 SER A CA 1
ATOM 2924 C C . SER A 1 379 ? -50.923 -8.050 24.778 1.00 48.81 379 SER A C 1
ATOM 2926 O O . SER A 1 379 ? -51.767 -8.916 24.988 1.00 48.81 379 SER A O 1
ATOM 2928 N N . ALA A 1 380 ? -49.916 -8.238 23.918 1.00 49.69 380 ALA A N 1
ATOM 2929 C CA . ALA A 1 380 ? -49.724 -9.430 23.093 1.00 49.69 380 ALA A CA 1
ATOM 2930 C C . ALA A 1 380 ? -48.664 -10.424 23.629 1.00 49.69 380 ALA A C 1
ATOM 2932 O O . ALA A 1 380 ? -48.454 -11.465 23.008 1.00 49.69 380 ALA A O 1
ATOM 2933 N N . GLY A 1 381 ? -47.984 -10.139 24.754 1.00 63.88 381 GLY A N 1
ATOM 2934 C CA . GLY A 1 381 ? -46.857 -10.945 25.257 1.00 63.88 381 GLY A CA 1
ATOM 2935 C C . GLY A 1 381 ? -46.936 -11.335 26.739 1.00 63.88 381 GLY A C 1
ATOM 2936 O O . GLY A 1 381 ? -47.483 -10.617 27.576 1.00 63.88 381 GLY A O 1
ATOM 2937 N N . LYS A 1 382 ? -46.350 -12.489 27.090 1.00 78.44 382 LYS A N 1
ATOM 2938 C CA . LYS A 1 382 ? -46.146 -12.899 28.491 1.00 78.44 382 LYS A CA 1
ATOM 2939 C C . LYS A 1 382 ? -45.126 -11.956 29.149 1.00 78.44 382 LYS A C 1
ATOM 2941 O O . LYS A 1 382 ? -44.025 -11.821 28.638 1.00 78.44 382 LYS A O 1
ATOM 2946 N N . SER A 1 383 ? -45.463 -11.355 30.294 1.00 87.31 383 SER A N 1
ATOM 2947 C CA . SER A 1 383 ? -44.513 -10.558 31.107 1.00 87.31 383 SER A CA 1
ATOM 2948 C C . SER A 1 383 ? -43.636 -11.435 32.008 1.00 87.31 383 SER A C 1
ATOM 2950 O O . SER A 1 383 ? -42.632 -10.972 32.541 1.00 87.31 383 SER A O 1
ATOM 2952 N N . GLY A 1 384 ? -44.010 -12.707 32.173 1.00 89.69 384 GLY A N 1
ATOM 2953 C CA . GLY A 1 384 ? -43.303 -13.675 32.995 1.00 89.69 384 GLY A CA 1
ATOM 2954 C C . GLY A 1 384 ? -43.387 -15.085 32.415 1.00 89.69 384 GLY A C 1
ATOM 2955 O O . GLY A 1 384 ? -44.403 -15.466 31.828 1.00 89.69 384 GLY A O 1
ATOM 2956 N N . ILE A 1 385 ? -42.303 -15.843 32.560 1.00 90.75 385 ILE A N 1
ATOM 2957 C CA . ILE A 1 385 ? -42.164 -17.214 32.068 1.00 90.75 385 ILE A CA 1
ATOM 2958 C C . ILE A 1 385 ? -41.664 -18.091 33.215 1.00 90.75 385 ILE A C 1
ATOM 2960 O O . ILE A 1 385 ? -40.625 -17.824 33.820 1.00 90.75 385 ILE A O 1
ATOM 2964 N N . GLU A 1 386 ? -42.399 -19.164 33.492 1.00 91.62 386 GLU A N 1
ATOM 2965 C CA . GLU A 1 386 ? -41.921 -20.272 34.318 1.00 91.62 386 GLU A CA 1
ATOM 2966 C C . GLU A 1 386 ? -41.320 -21.308 33.369 1.00 91.62 386 GLU A C 1
ATOM 2968 O O . GLU A 1 386 ? -42.013 -21.808 32.480 1.00 91.62 386 GLU A O 1
ATOM 2973 N N . ARG A 1 387 ? -40.028 -21.599 33.523 1.00 89.62 387 ARG A N 1
ATOM 2974 C CA . ARG A 1 387 ? -39.324 -22.573 32.689 1.00 89.62 387 ARG A CA 1
ATOM 2975 C C . ARG A 1 387 ? -38.879 -23.738 33.552 1.00 89.62 387 ARG A C 1
ATOM 2977 O O . ARG A 1 387 ? -38.164 -23.552 34.534 1.00 89.62 387 ARG A O 1
ATOM 2984 N N . GLU A 1 388 ? -39.340 -24.926 33.199 1.00 86.81 388 GLU A N 1
ATOM 2985 C CA . GLU A 1 388 ? -38.958 -26.169 33.853 1.00 86.81 388 GLU A CA 1
ATOM 2986 C C . GLU A 1 388 ? -37.829 -26.823 33.062 1.00 86.81 388 GLU A C 1
ATOM 2988 O O . GLU A 1 388 ? -37.914 -26.939 31.839 1.00 86.81 388 GLU A O 1
ATOM 2993 N N . TYR A 1 389 ? -36.754 -27.193 33.753 1.00 79.19 389 TYR A N 1
ATOM 2994 C CA . TYR A 1 389 ? -35.593 -27.827 33.142 1.00 79.19 389 TYR A CA 1
ATOM 2995 C C . TYR A 1 389 ? -35.578 -29.300 33.507 1.00 79.19 389 TYR A C 1
ATOM 2997 O O . TYR A 1 389 ? -35.519 -29.638 34.685 1.00 79.19 389 TYR A O 1
ATOM 3005 N N . HIS A 1 390 ? -35.587 -30.164 32.498 1.00 71.56 390 HIS A N 1
ATOM 3006 C CA . HIS A 1 390 ? -35.342 -31.588 32.682 1.00 71.56 390 HIS A CA 1
ATOM 3007 C C . HIS A 1 390 ? -33.904 -31.891 32.275 1.00 71.56 390 HIS A C 1
ATOM 3009 O O . HIS A 1 390 ? -33.457 -31.509 31.191 1.00 71.56 390 HIS A O 1
ATOM 3015 N N . GLU A 1 391 ? -33.168 -32.563 33.152 1.00 64.12 391 GLU A N 1
ATOM 3016 C CA . GLU A 1 391 ? -31.867 -33.121 32.797 1.00 64.12 391 GLU A CA 1
ATOM 3017 C C . GLU A 1 391 ? -32.052 -34.334 31.875 1.00 64.12 391 GLU A C 1
ATOM 3019 O O . GLU A 1 391 ? -33.080 -35.018 31.921 1.00 64.12 391 GLU A O 1
ATOM 3024 N N . ASN A 1 392 ? -31.056 -34.617 31.031 1.00 56.66 392 ASN A N 1
ATOM 3025 C CA . ASN A 1 392 ? -31.093 -35.781 30.147 1.00 56.66 392 ASN A CA 1
ATOM 3026 C C . ASN A 1 392 ? -31.332 -37.064 30.960 1.00 56.66 392 ASN A C 1
ATOM 3028 O O . ASN A 1 392 ? -30.514 -37.432 31.799 1.00 56.66 392 ASN A O 1
ATOM 3032 N N . GLY A 1 393 ? -32.446 -37.746 30.682 1.00 57.59 393 GLY A N 1
ATOM 3033 C CA . GLY A 1 393 ? -32.845 -38.983 31.360 1.00 57.59 393 GLY A CA 1
ATOM 3034 C C . GLY A 1 393 ? -33.946 -38.825 32.416 1.00 57.59 393 GLY A C 1
ATOM 3035 O O . GLY A 1 393 ? -34.444 -39.840 32.898 1.00 57.59 393 GLY A O 1
ATOM 3036 N N . GLN A 1 394 ? -34.382 -37.602 32.750 1.00 56.97 394 GLN A N 1
ATOM 3037 C CA . GLN A 1 394 ? -35.597 -37.404 33.551 1.00 56.97 394 GLN A CA 1
ATOM 3038 C C . GLN A 1 394 ? -36.856 -37.584 32.696 1.00 56.97 394 GLN A C 1
ATOM 3040 O O . GLN A 1 394 ? -36.968 -37.037 31.600 1.00 56.97 394 GLN A O 1
ATOM 3045 N N . SER A 1 395 ? -37.823 -38.345 33.217 1.00 56.28 395 SER A N 1
ATOM 3046 C CA . SER A 1 395 ? -39.142 -38.482 32.595 1.00 56.28 395 SER A CA 1
ATOM 3047 C C . SER A 1 395 ? -39.857 -37.131 32.563 1.00 56.28 395 SER A C 1
ATOM 3049 O O . SER A 1 395 ? -39.901 -36.441 33.580 1.00 56.28 395 SER A O 1
ATOM 3051 N N . ALA A 1 396 ? -40.514 -36.807 31.445 1.00 63.44 396 ALA A N 1
ATOM 3052 C CA . ALA A 1 396 ? -41.385 -35.631 31.321 1.00 63.44 396 ALA A CA 1
ATOM 3053 C C . ALA A 1 396 ? -42.563 -35.633 32.321 1.00 63.44 396 ALA A C 1
ATOM 3055 O O . ALA A 1 396 ? -43.239 -34.624 32.491 1.00 63.44 396 ALA A O 1
ATOM 3056 N N . SER A 1 397 ? -42.825 -36.768 32.978 1.00 68.56 397 SER A N 1
ATOM 3057 C CA . SER A 1 397 ? -43.821 -36.903 34.045 1.00 68.56 397 SER A CA 1
ATOM 3058 C C . SER A 1 397 ? -43.301 -36.529 35.441 1.00 68.56 397 SER A C 1
ATOM 3060 O O . SER A 1 397 ? -44.093 -36.490 36.380 1.00 68.56 397 SER A O 1
ATOM 3062 N N . THR A 1 398 ? -41.996 -36.284 35.607 1.00 66.31 398 THR A N 1
ATOM 3063 C CA . THR A 1 398 ? -41.390 -35.881 36.884 1.00 66.31 398 THR A CA 1
ATOM 3064 C C . THR A 1 398 ? -41.109 -34.380 36.862 1.00 66.31 398 THR A C 1
ATOM 3066 O O . THR A 1 398 ? -40.339 -33.949 36.004 1.00 66.31 398 THR A O 1
ATOM 3069 N N . PRO A 1 399 ? -41.668 -33.583 37.797 1.00 71.75 399 PRO A N 1
ATOM 3070 C CA . PRO A 1 399 ? -41.422 -32.149 37.829 1.00 71.75 399 PRO A CA 1
ATOM 3071 C C . PRO A 1 399 ? -39.929 -31.825 37.982 1.00 71.75 399 PRO A C 1
ATOM 3073 O O . PRO A 1 399 ? -39.309 -32.201 38.979 1.00 71.75 399 PRO A O 1
ATOM 3076 N N . GLY A 1 400 ? -39.356 -31.132 37.003 1.00 74.12 400 GLY A N 1
ATOM 3077 C CA . GLY A 1 400 ? -37.983 -30.643 37.016 1.00 74.12 400 GLY A CA 1
ATOM 3078 C C . GLY A 1 400 ? -37.815 -29.353 37.834 1.00 74.12 400 GLY A C 1
ATOM 3079 O O . GLY A 1 400 ? -38.796 -28.703 38.223 1.00 74.12 400 GLY A O 1
ATOM 3080 N N . PRO A 1 401 ? -36.569 -28.929 38.116 1.00 82.19 401 PRO A N 1
ATOM 3081 C CA . PRO A 1 401 ? -36.301 -27.622 38.703 1.00 82.19 401 PRO A CA 1
ATOM 3082 C C . PRO A 1 401 ? -36.873 -26.493 37.836 1.00 82.19 401 PRO A C 1
ATOM 3084 O O . PRO A 1 401 ? -36.603 -26.389 36.637 1.00 82.19 401 PRO A O 1
ATOM 3087 N N . LYS A 1 402 ? -37.643 -25.607 38.475 1.00 88.94 402 LYS A N 1
ATOM 3088 C CA . LYS A 1 402 ? -38.211 -24.415 37.839 1.00 88.94 402 LYS A CA 1
ATOM 3089 C C . LYS A 1 402 ? -37.284 -23.220 37.988 1.00 88.94 402 LYS A C 1
ATOM 3091 O O . LYS A 1 402 ? -36.733 -22.980 39.062 1.00 88.94 402 LYS A O 1
ATOM 3096 N N . ARG A 1 403 ? -37.188 -22.436 36.922 1.00 93.00 403 ARG A N 1
ATOM 3097 C CA . ARG A 1 403 ? -36.595 -21.101 36.910 1.00 93.00 403 ARG A CA 1
ATOM 3098 C C . ARG A 1 403 ? -37.638 -20.087 36.470 1.00 93.00 403 ARG A C 1
ATOM 3100 O O . ARG A 1 403 ? -38.565 -20.408 35.723 1.00 93.00 403 ARG A O 1
ATOM 3107 N N . TRP A 1 404 ? -37.488 -18.868 36.962 1.00 94.31 404 TRP A N 1
ATOM 3108 C CA . TRP A 1 404 ? -38.455 -17.800 36.767 1.00 94.31 404 TRP A CA 1
ATOM 3109 C C . TRP A 1 404 ? -37.812 -16.670 35.989 1.00 94.31 404 TRP A C 1
ATOM 3111 O O . TRP A 1 404 ? -36.757 -16.174 36.376 1.00 94.31 404 TRP A O 1
ATOM 3121 N N . TYR A 1 405 ? -38.466 -16.261 34.911 1.00 94.75 405 TYR A N 1
ATOM 3122 C CA . TYR A 1 405 ? -37.990 -15.194 34.047 1.00 94.75 405 TYR A CA 1
ATOM 3123 C C . TYR A 1 405 ? -39.036 -14.094 33.942 1.00 94.75 405 TYR A C 1
ATOM 3125 O O . TYR A 1 405 ? -40.235 -14.374 33.881 1.00 94.75 405 TYR A O 1
ATOM 3133 N N . LEU A 1 406 ? -38.576 -12.850 33.874 1.00 93.94 406 LEU A N 1
ATOM 3134 C CA . LEU A 1 406 ? -39.388 -11.698 33.493 1.00 93.94 406 LEU A CA 1
ATOM 3135 C C . LEU A 1 406 ? -38.986 -11.253 32.096 1.00 93.94 406 LEU A C 1
ATOM 3137 O O . LEU A 1 406 ? -37.800 -11.203 31.784 1.00 93.94 406 LEU A O 1
ATOM 3141 N N . VAL A 1 407 ? -39.964 -10.949 31.249 1.00 93.81 407 VAL A N 1
ATOM 3142 C CA . VAL A 1 407 ? -39.688 -10.466 29.894 1.00 93.81 407 VAL A CA 1
ATOM 3143 C C . VAL A 1 407 ? -39.437 -8.968 29.958 1.00 93.81 407 VAL A C 1
ATOM 3145 O O . VAL A 1 407 ? -40.328 -8.199 30.318 1.00 93.81 407 VAL A O 1
ATOM 3148 N N . VAL A 1 408 ? -38.218 -8.568 29.617 1.00 94.44 408 VAL A N 1
ATOM 3149 C CA . VAL A 1 408 ? -37.704 -7.213 29.787 1.00 94.44 408 VAL A CA 1
ATOM 3150 C C . VAL A 1 408 ? -37.219 -6.631 28.465 1.00 94.44 408 VAL A C 1
ATOM 3152 O O . VAL A 1 408 ? -36.882 -7.354 27.522 1.00 94.44 408 VAL A O 1
ATOM 3155 N N . ARG A 1 409 ? -37.178 -5.302 28.408 1.00 94.94 409 ARG A N 1
ATOM 3156 C CA . ARG A 1 409 ? -36.543 -4.525 27.341 1.00 94.94 409 ARG A CA 1
ATOM 3157 C C . ARG A 1 409 ? -35.752 -3.371 27.944 1.00 94.94 409 ARG A C 1
ATOM 3159 O O . ARG A 1 409 ? -36.149 -2.829 28.970 1.00 94.94 409 ARG A O 1
ATOM 3166 N N . ALA A 1 410 ? -34.670 -2.972 27.283 1.00 95.69 410 ALA A N 1
ATOM 3167 C CA . ALA A 1 410 ? -33.979 -1.722 27.580 1.00 95.69 410 ALA A CA 1
ATOM 3168 C C . ALA A 1 410 ? -34.455 -0.643 26.605 1.00 95.69 410 ALA A C 1
ATOM 3170 O O . ALA A 1 410 ? -34.336 -0.814 25.390 1.00 95.69 410 ALA A O 1
ATOM 3171 N N . VAL A 1 411 ? -34.989 0.455 27.126 1.00 95.44 411 VAL A N 1
ATOM 3172 C CA . VAL A 1 411 ? -35.476 1.595 26.344 1.00 95.44 411 VAL A CA 1
ATOM 3173 C C . VAL A 1 411 ? -34.609 2.824 26.585 1.00 95.44 411 VAL A C 1
ATOM 3175 O O . VAL A 1 411 ? -34.053 3.001 27.667 1.00 95.44 411 VAL A O 1
ATOM 3178 N N . ASP A 1 412 ? -34.455 3.659 25.562 1.00 94.50 412 ASP A N 1
ATOM 3179 C CA . ASP A 1 412 ? -33.826 4.973 25.705 1.00 94.50 412 ASP A CA 1
ATOM 3180 C C . ASP A 1 412 ? -34.816 6.026 26.240 1.00 94.50 412 ASP A C 1
ATOM 3182 O O . ASP A 1 412 ? -35.986 5.739 26.498 1.00 94.50 412 ASP A O 1
ATOM 3186 N N . ALA A 1 413 ? -34.359 7.274 26.373 1.00 92.06 413 ALA A N 1
ATOM 3187 C CA . ALA A 1 413 ? -35.178 8.392 26.849 1.00 92.06 413 ALA A CA 1
ATOM 3188 C C . ALA A 1 413 ? -36.417 8.693 25.977 1.00 92.06 413 ALA A C 1
ATOM 3190 O O . ALA A 1 413 ? -37.319 9.395 26.426 1.00 92.06 413 ALA A O 1
ATOM 3191 N N . THR A 1 414 ? -36.478 8.182 24.743 1.00 93.06 414 THR A N 1
ATOM 3192 C CA . THR A 1 414 ? -37.639 8.321 23.849 1.00 93.06 414 THR A CA 1
ATOM 3193 C C . THR A 1 414 ? -38.637 7.168 23.991 1.00 93.06 414 THR A C 1
ATOM 3195 O O . THR A 1 414 ? -39.671 7.163 23.327 1.00 93.06 414 THR A O 1
ATOM 3198 N N . GLY A 1 415 ? -38.336 6.172 24.833 1.00 90.94 415 GLY A N 1
ATOM 3199 C CA . GLY A 1 415 ? -39.115 4.940 24.968 1.00 90.94 415 GLY A CA 1
ATOM 3200 C C . GLY A 1 415 ? -38.829 3.912 23.867 1.00 90.94 415 GLY A C 1
ATOM 3201 O O . GLY A 1 415 ? -39.510 2.886 23.780 1.00 90.94 415 GLY A O 1
ATOM 3202 N N . LYS A 1 416 ? -37.827 4.149 23.010 1.00 92.88 416 LYS A N 1
ATOM 3203 C CA . LYS A 1 416 ? -37.464 3.222 21.937 1.00 92.88 416 LYS A CA 1
ATOM 3204 C C . LYS A 1 416 ? -36.609 2.091 22.496 1.00 92.88 416 LYS A C 1
ATOM 3206 O O . LYS A 1 416 ? -35.567 2.323 23.106 1.00 92.88 416 LYS A O 1
ATOM 3211 N N . ALA A 1 417 ? -37.023 0.852 22.239 1.00 92.88 417 ALA A N 1
ATOM 3212 C CA . ALA A 1 417 ? -36.261 -0.321 22.649 1.00 92.88 417 ALA A CA 1
ATOM 3213 C C . ALA A 1 417 ? -34.929 -0.412 21.885 1.00 92.88 417 ALA A C 1
ATOM 3215 O O . ALA A 1 417 ? -34.897 -0.387 20.649 1.00 92.88 417 ALA A O 1
ATOM 3216 N N . ARG A 1 418 ? -33.828 -0.557 22.624 1.00 93.75 418 ARG A N 1
ATOM 3217 C CA . ARG A 1 418 ? -32.484 -0.763 22.086 1.00 93.75 418 ARG A CA 1
ATOM 3218 C C . ARG A 1 418 ? -32.192 -2.257 22.004 1.00 93.75 418 ARG A C 1
ATOM 3220 O O . ARG A 1 418 ? -32.356 -2.988 22.974 1.00 93.75 418 ARG A O 1
ATOM 3227 N N . ALA A 1 419 ? -31.726 -2.711 20.842 1.00 94.31 419 ALA A N 1
ATOM 3228 C CA . ALA A 1 419 ? -31.265 -4.085 20.692 1.00 94.31 419 ALA A CA 1
ATOM 3229 C C . ALA A 1 419 ? -29.962 -4.308 21.478 1.00 94.31 419 ALA A C 1
ATOM 3231 O O . ALA A 1 419 ? -29.035 -3.491 21.406 1.00 94.31 419 ALA A O 1
ATOM 3232 N N . MET A 1 420 ? -29.894 -5.421 22.200 1.00 91.75 420 MET A N 1
ATOM 3233 C CA . MET A 1 420 ? -28.768 -5.833 23.033 1.00 91.75 420 MET A CA 1
ATOM 3234 C C . MET A 1 420 ? -28.308 -7.235 22.647 1.00 91.75 420 MET A C 1
ATOM 3236 O O . MET A 1 420 ? -29.103 -8.048 22.180 1.00 91.75 420 MET A O 1
ATOM 3240 N N . ASP A 1 421 ? -27.020 -7.504 22.841 1.00 92.94 421 ASP A N 1
ATOM 3241 C CA . ASP A 1 421 ? -26.431 -8.816 22.588 1.00 92.94 421 ASP A CA 1
ATOM 3242 C C . ASP A 1 421 ? -26.628 -9.682 23.836 1.00 92.94 421 ASP A C 1
ATOM 3244 O O . ASP A 1 421 ? -25.978 -9.468 24.859 1.00 92.94 421 ASP A O 1
ATOM 3248 N N . ILE A 1 422 ? -27.563 -10.631 23.761 1.00 94.38 422 ILE A N 1
ATOM 3249 C CA . ILE A 1 422 ? -28.011 -11.447 24.893 1.00 94.38 422 ILE A CA 1
ATOM 3250 C C . ILE A 1 422 ? -27.655 -12.915 24.644 1.00 94.38 422 ILE A C 1
ATOM 3252 O O . ILE A 1 422 ? -27.973 -13.477 23.595 1.00 94.38 422 ILE A O 1
ATOM 3256 N N . THR A 1 423 ? -26.999 -13.553 25.616 1.00 95.19 423 THR A N 1
ATOM 3257 C CA . THR A 1 423 ? -26.610 -14.969 25.538 1.00 95.19 423 THR A CA 1
ATOM 3258 C C . THR A 1 423 ? -27.737 -15.871 26.017 1.00 95.19 423 THR A C 1
ATOM 3260 O O . THR A 1 423 ? -27.967 -15.994 27.217 1.00 95.19 423 THR A O 1
ATOM 3263 N N . ASN A 1 424 ? -28.375 -16.594 25.103 1.00 93.38 424 ASN A N 1
ATOM 3264 C CA . ASN A 1 424 ? -29.410 -17.554 25.463 1.00 93.38 424 ASN A CA 1
ATOM 3265 C C . ASN A 1 424 ? -28.821 -18.710 26.294 1.00 93.38 424 ASN A C 1
ATOM 3267 O O . ASN A 1 424 ? -27.918 -19.422 25.847 1.00 93.38 424 ASN A O 1
ATOM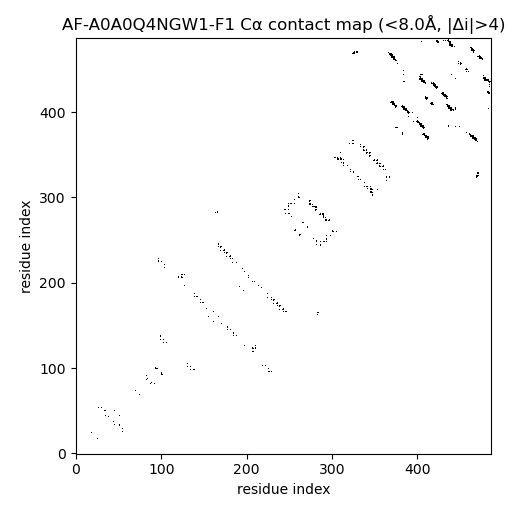 3271 N N . ILE A 1 425 ? -29.342 -18.920 27.503 1.00 92.12 425 ILE A N 1
ATOM 3272 C CA . ILE A 1 425 ? -28.821 -19.931 28.428 1.00 92.12 425 ILE A CA 1
ATOM 3273 C C . ILE A 1 425 ? -29.026 -21.368 27.931 1.00 92.12 425 ILE A C 1
ATOM 3275 O O . ILE A 1 425 ? -28.210 -22.230 28.265 1.00 92.12 425 ILE A O 1
ATOM 3279 N N . GLU A 1 426 ? -30.062 -21.620 27.129 1.00 88.44 426 GLU A N 1
ATOM 3280 C CA . GLU A 1 426 ? -30.395 -22.940 26.581 1.00 88.44 426 GLU A CA 1
ATOM 3281 C C . GLU A 1 426 ? -29.521 -23.270 25.370 1.00 88.44 426 GLU A C 1
ATOM 3283 O O . GLU A 1 426 ? -28.966 -24.361 25.284 1.00 88.44 426 GLU A O 1
ATOM 3288 N N . THR A 1 427 ? -29.340 -22.317 24.452 1.00 90.88 427 THR A N 1
ATOM 3289 C CA . THR A 1 427 ? -28.607 -22.565 23.196 1.00 90.88 427 THR A CA 1
ATOM 3290 C C . THR A 1 427 ? -27.133 -22.167 23.246 1.00 90.88 427 THR A C 1
ATOM 3292 O O . THR A 1 427 ? -26.377 -22.529 22.346 1.00 90.88 427 THR A O 1
ATOM 3295 N N . LYS A 1 428 ? -26.724 -21.399 24.264 1.00 93.00 428 LYS A N 1
ATOM 3296 C CA . LYS A 1 428 ? -25.402 -20.757 24.403 1.00 93.00 428 LYS A CA 1
ATOM 3297 C C . LYS A 1 428 ? -25.038 -19.790 23.269 1.00 93.00 428 LYS A C 1
ATOM 3299 O O . LYS A 1 428 ? -23.883 -19.382 23.164 1.00 93.00 428 LYS A O 1
ATOM 3304 N N . LYS A 1 429 ? -25.998 -19.403 22.424 1.00 94.88 429 LYS A N 1
ATOM 3305 C CA . LYS A 1 429 ? -25.788 -18.440 21.335 1.00 94.88 429 LYS A CA 1
ATOM 3306 C C . LYS A 1 429 ? -26.068 -17.020 21.813 1.00 94.88 429 LYS A C 1
ATOM 3308 O O . LYS A 1 429 ? -27.013 -16.793 22.565 1.00 94.88 429 LYS A O 1
ATOM 3313 N N . VAL A 1 430 ? -25.262 -16.074 21.339 1.00 94.81 430 VAL A N 1
ATOM 3314 C CA . VAL A 1 430 ? -25.524 -14.639 21.487 1.00 94.81 430 VAL A CA 1
ATOM 3315 C C . VAL A 1 430 ? -26.479 -14.215 20.374 1.00 94.81 430 VAL A C 1
ATOM 3317 O O . VAL A 1 430 ? -26.182 -14.426 19.198 1.00 94.81 430 VAL A O 1
ATOM 3320 N N . GLU A 1 431 ? -27.622 -13.636 20.730 1.00 95.00 431 GLU A N 1
ATOM 3321 C CA . GLU A 1 431 ? -28.586 -13.076 19.779 1.00 95.00 431 GLU A CA 1
ATOM 3322 C C . GLU A 1 431 ? -28.801 -11.591 20.071 1.00 95.00 431 GLU A C 1
ATOM 3324 O O . GLU A 1 431 ? -28.891 -11.178 21.228 1.00 95.00 431 GLU A O 1
ATOM 3329 N N . ARG A 1 432 ? -28.898 -10.784 19.010 1.00 95.62 432 ARG A N 1
ATOM 3330 C CA . ARG A 1 432 ? -29.157 -9.350 19.121 1.00 95.62 432 ARG A CA 1
ATOM 3331 C C . ARG A 1 432 ? -30.662 -9.098 19.139 1.00 95.62 432 ARG A C 1
ATOM 3333 O O . ARG A 1 432 ? -31.310 -9.173 18.097 1.00 95.62 432 ARG A O 1
ATOM 3340 N N . VAL A 1 433 ? -31.216 -8.824 20.318 1.00 95.31 433 VAL A N 1
ATOM 3341 C CA . VAL A 1 433 ? -32.668 -8.731 20.555 1.00 95.31 433 VAL A CA 1
ATOM 3342 C C . VAL A 1 433 ? -33.033 -7.472 21.336 1.00 95.31 433 VAL A C 1
ATOM 3344 O O . VAL A 1 433 ? -32.257 -6.988 22.152 1.00 95.31 433 VAL A O 1
ATOM 3347 N N . SER A 1 434 ? -34.218 -6.916 21.086 1.00 94.50 434 SER A N 1
ATOM 3348 C CA . SER A 1 434 ? -34.773 -5.782 21.848 1.00 94.50 434 SER A CA 1
ATOM 3349 C C . SER A 1 434 ? -35.656 -6.214 23.024 1.00 94.50 434 SER A C 1
ATOM 3351 O O . SER A 1 434 ? -36.046 -5.378 23.834 1.00 94.50 434 SER A O 1
ATOM 3353 N N . LEU A 1 435 ? -35.975 -7.508 23.104 1.00 93.69 435 LEU A N 1
ATOM 3354 C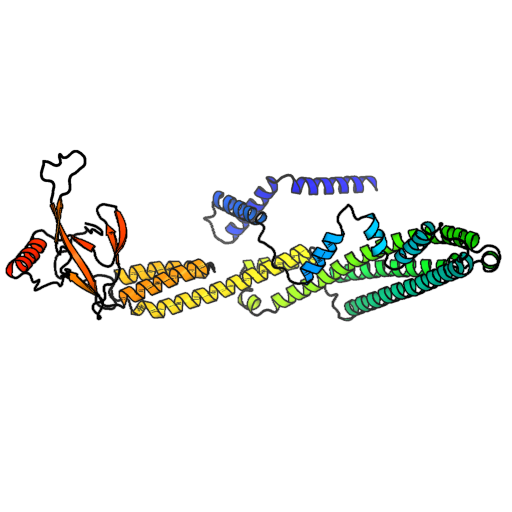 CA . LEU A 1 435 ? -36.810 -8.124 24.126 1.00 93.69 435 LEU A CA 1
ATOM 3355 C C . LEU A 1 435 ? -36.193 -9.474 24.500 1.00 93.69 435 LEU A C 1
ATOM 3357 O O . LEU A 1 435 ? -35.873 -10.268 23.615 1.00 93.69 435 LEU A O 1
ATOM 3361 N N . TRP A 1 436 ? -36.024 -9.739 25.790 1.00 94.81 436 TRP A N 1
ATOM 3362 C CA . TRP A 1 436 ? -35.501 -11.013 26.286 1.00 94.81 436 TRP A CA 1
ATOM 3363 C C . TRP A 1 436 ? -36.112 -11.351 27.642 1.00 94.81 436 TRP A C 1
ATOM 3365 O O . TRP A 1 436 ? -36.644 -10.481 28.325 1.00 94.81 436 TRP A O 1
ATOM 3375 N N . ALA A 1 437 ? -36.048 -12.615 28.049 1.00 94.62 437 ALA A N 1
ATOM 3376 C CA . ALA A 1 437 ? -36.444 -13.031 29.385 1.00 94.62 437 ALA A CA 1
ATOM 3377 C C . ALA A 1 437 ? -35.220 -13.042 30.309 1.00 94.62 437 ALA A C 1
ATOM 3379 O O . ALA A 1 437 ? -34.256 -13.755 30.038 1.00 94.62 437 ALA A O 1
ATOM 3380 N N . GLN A 1 438 ? -35.258 -12.267 31.389 1.00 95.69 438 GLN A N 1
ATOM 3381 C CA . GLN A 1 438 ? -34.214 -12.155 32.405 1.00 95.69 438 GLN A CA 1
ATOM 3382 C C . GLN A 1 438 ? -34.565 -13.027 33.613 1.00 95.69 438 GLN A C 1
ATOM 3384 O O . GLN A 1 438 ? -35.663 -12.912 34.160 1.00 95.69 438 GLN A O 1
ATOM 3389 N N . GLU A 1 439 ? -33.656 -13.913 34.023 1.00 95.19 439 GLU A N 1
ATOM 3390 C CA . GLU A 1 439 ? -33.864 -14.782 35.182 1.00 95.19 439 GLU A CA 1
ATOM 3391 C C . GLU A 1 439 ? -33.873 -13.952 36.468 1.00 95.19 439 GLU A C 1
ATOM 3393 O O . GLU A 1 439 ? -32.997 -13.111 36.692 1.00 95.19 439 GLU A O 1
ATOM 3398 N N . VAL A 1 440 ? -34.856 -14.218 37.323 1.00 94.31 440 VAL A N 1
ATOM 3399 C CA . VAL A 1 440 ? -35.043 -13.565 38.619 1.00 94.31 440 VAL A CA 1
ATOM 3400 C C . VAL A 1 440 ? -35.326 -14.600 39.700 1.00 94.31 440 VAL A C 1
ATOM 3402 O O . VAL A 1 440 ? -35.690 -15.749 39.438 1.00 94.31 440 VAL A O 1
ATOM 3405 N N . SER A 1 441 ? -35.205 -14.188 40.960 1.00 93.19 441 SER A N 1
ATOM 3406 C CA . SER A 1 441 ? -35.634 -15.039 42.072 1.00 93.19 441 SER A CA 1
ATOM 3407 C C . SER A 1 441 ? -37.140 -15.343 42.009 1.00 93.19 441 SER A C 1
ATOM 3409 O O . SER A 1 441 ? -37.945 -14.497 41.611 1.00 93.19 441 SER A O 1
ATOM 3411 N N . LYS A 1 442 ? -37.550 -16.513 42.521 1.00 91.56 442 LYS A N 1
ATOM 3412 C CA . LYS A 1 442 ? -38.973 -16.872 42.700 1.00 91.56 442 LYS A CA 1
ATOM 3413 C C . LYS A 1 442 ? -39.762 -15.779 43.427 1.00 91.56 442 LYS A C 1
ATOM 3415 O O . LYS A 1 442 ? -40.910 -15.508 43.088 1.00 91.56 442 LYS A O 1
ATOM 3420 N N . LYS A 1 443 ? -39.140 -15.151 44.433 1.00 92.31 443 LYS A N 1
ATOM 3421 C CA . LYS A 1 443 ? -39.730 -14.047 45.200 1.00 92.31 443 LYS A CA 1
ATOM 3422 C C . LYS A 1 443 ? -40.010 -12.836 44.304 1.00 92.31 443 LYS A C 1
ATOM 3424 O O . LYS A 1 443 ? -41.118 -12.315 44.356 1.00 92.31 443 LYS A O 1
ATOM 3429 N N . GLY A 1 444 ? -39.041 -12.427 43.480 1.00 90.62 444 GLY A N 1
ATOM 3430 C CA . GLY A 1 444 ? -39.197 -11.315 42.535 1.00 90.62 444 GLY A CA 1
ATOM 3431 C C . GLY A 1 444 ? -40.280 -11.591 41.491 1.00 90.62 444 GLY A C 1
ATOM 3432 O O . GLY A 1 444 ? -41.186 -10.784 41.313 1.00 90.62 444 GLY A O 1
ATOM 3433 N N . TYR A 1 445 ? -40.262 -12.783 40.893 1.00 92.88 445 TYR A N 1
ATOM 3434 C CA . TYR A 1 445 ? -41.289 -13.211 39.941 1.00 92.88 445 TYR A CA 1
ATOM 3435 C C . TYR A 1 445 ? -42.699 -13.197 40.541 1.00 92.88 445 TYR A C 1
ATOM 3437 O O . TYR A 1 445 ? -43.633 -12.665 39.945 1.00 92.88 445 TYR A O 1
ATOM 3445 N N . ASN A 1 446 ? -42.862 -13.760 41.742 1.00 92.12 446 ASN A N 1
ATOM 3446 C CA . ASN A 1 446 ? -44.160 -13.818 42.408 1.00 92.12 446 ASN A CA 1
ATOM 3447 C C . ASN A 1 446 ? -44.691 -12.430 42.790 1.00 92.12 446 ASN A C 1
ATOM 3449 O O . ASN A 1 446 ? -45.906 -12.251 42.797 1.00 92.12 446 ASN A O 1
ATOM 3453 N N . ALA A 1 447 ? -43.816 -11.463 43.091 1.00 89.50 447 ALA A N 1
ATOM 3454 C CA . ALA A 1 447 ? -44.226 -10.085 43.357 1.00 89.50 447 ALA A CA 1
ATOM 3455 C C . ALA A 1 447 ? -44.867 -9.451 42.111 1.00 89.50 447 ALA A C 1
ATOM 3457 O O . ALA A 1 447 ? -45.998 -8.981 42.187 1.00 89.50 447 ALA A O 1
ATOM 3458 N N . VAL A 1 448 ? -44.204 -9.560 40.956 1.00 90.06 448 VAL A N 1
ATOM 3459 C CA . VAL A 1 448 ? -44.711 -9.069 39.660 1.00 90.06 448 VAL A CA 1
ATOM 3460 C C . VAL A 1 448 ? -45.977 -9.816 39.228 1.00 90.06 448 VAL A C 1
ATOM 3462 O O . VAL A 1 448 ? -46.924 -9.225 38.720 1.00 90.06 448 VAL A O 1
ATOM 3465 N N . LYS A 1 449 ? -46.029 -11.136 39.449 1.00 89.44 449 LYS A N 1
ATOM 3466 C CA . LYS A 1 449 ? -47.214 -11.953 39.148 1.00 89.44 449 LYS A CA 1
ATOM 3467 C C . LYS A 1 449 ? -48.422 -11.534 39.985 1.00 89.44 449 LYS A C 1
ATOM 3469 O O . LYS A 1 449 ? -49.528 -11.500 39.458 1.00 89.44 449 LYS A O 1
ATOM 3474 N N . LYS A 1 450 ? -48.221 -11.255 41.278 1.00 88.69 450 LYS A N 1
ATOM 3475 C CA . LYS A 1 450 ? -49.292 -10.825 42.185 1.00 88.69 450 LYS A CA 1
ATOM 3476 C C . LYS A 1 450 ? -49.854 -9.465 41.771 1.00 88.69 450 LYS A C 1
ATOM 3478 O O . LYS A 1 450 ? -51.069 -9.332 41.756 1.00 88.69 450 LYS A O 1
ATOM 3483 N N . ASP A 1 451 ? -48.974 -8.528 41.430 1.00 85.88 451 ASP A N 1
ATOM 3484 C CA . ASP A 1 451 ? -49.313 -7.195 40.921 1.00 85.88 451 ASP A CA 1
ATOM 3485 C C . ASP A 1 451 ? -50.219 -7.301 39.684 1.00 85.88 451 ASP A C 1
ATOM 3487 O O . ASP A 1 451 ? -51.404 -6.994 39.738 1.00 85.88 451 ASP A O 1
ATOM 3491 N N . LYS A 1 452 ? -49.732 -7.979 38.637 1.00 85.31 452 LYS A N 1
ATOM 3492 C CA . LYS A 1 452 ? -50.474 -8.150 37.380 1.00 85.31 452 LYS A CA 1
ATOM 3493 C C . LYS A 1 452 ? -51.830 -8.852 37.521 1.00 85.31 452 LYS A C 1
ATOM 3495 O O . LYS A 1 452 ? -52.717 -8.631 36.705 1.00 85.31 452 LYS A O 1
ATOM 3500 N N . ILE A 1 453 ? -51.989 -9.765 38.483 1.00 85.69 453 ILE A N 1
ATOM 3501 C CA . ILE A 1 453 ? -53.262 -10.478 38.706 1.00 85.69 453 ILE A CA 1
ATOM 3502 C C . ILE A 1 453 ? -54.265 -9.606 39.476 1.00 85.69 453 ILE A C 1
ATOM 3504 O O . ILE A 1 453 ? -55.464 -9.850 39.363 1.00 85.69 453 ILE A O 1
ATOM 3508 N N . ALA A 1 454 ? -53.798 -8.624 40.253 1.00 82.50 454 ALA A N 1
ATOM 3509 C CA . ALA A 1 454 ? -54.659 -7.811 41.104 1.00 82.50 454 ALA A CA 1
ATOM 3510 C C . ALA A 1 454 ? -55.628 -6.944 40.287 1.00 82.50 454 ALA A C 1
ATOM 3512 O O . ALA A 1 454 ? -56.818 -6.920 40.597 1.00 82.50 454 ALA A O 1
ATOM 3513 N N . ASP A 1 455 ? -55.144 -6.288 39.233 1.00 76.50 455 ASP A N 1
ATOM 3514 C CA . ASP A 1 455 ? -55.942 -5.377 38.402 1.00 76.50 455 ASP A CA 1
ATOM 3515 C C . ASP A 1 455 ? -55.645 -5.475 36.890 1.00 76.50 455 ASP A C 1
ATOM 3517 O O . ASP A 1 455 ? -56.268 -4.783 36.082 1.00 76.50 455 ASP A O 1
ATOM 3521 N N . GLY A 1 456 ? -54.735 -6.367 36.480 1.00 77.06 456 GLY A N 1
ATOM 3522 C CA . GLY A 1 456 ? -54.321 -6.527 35.084 1.00 77.06 456 GLY A CA 1
ATOM 3523 C C . GLY A 1 456 ? -53.217 -5.566 34.633 1.00 77.06 456 GLY A C 1
ATOM 3524 O O . GLY A 1 456 ? -52.759 -5.681 33.491 1.00 77.06 456 GLY A O 1
ATOM 3525 N N . ILE A 1 457 ? -52.774 -4.654 35.500 1.00 81.12 457 ILE A N 1
ATOM 3526 C CA . ILE A 1 457 ? -51.777 -3.616 35.233 1.00 81.12 457 ILE A CA 1
ATOM 3527 C C . ILE A 1 457 ? -50.504 -3.943 36.036 1.00 81.12 457 ILE A C 1
ATOM 3529 O O . ILE A 1 457 ? -50.531 -4.684 37.011 1.00 81.12 457 ILE A O 1
ATOM 3533 N N . LEU A 1 458 ? -49.343 -3.511 35.539 1.00 82.81 458 LEU A N 1
ATOM 3534 C CA . LEU A 1 458 ? -48.090 -3.594 36.293 1.00 82.81 458 LEU A CA 1
ATOM 3535 C C . LEU A 1 458 ? -47.756 -2.199 36.809 1.00 82.81 458 LEU A C 1
ATOM 3537 O O . LEU A 1 458 ? -47.432 -1.325 36.004 1.00 82.81 458 LEU A O 1
ATOM 3541 N N . ASP A 1 459 ? -47.811 -2.020 38.126 1.00 82.00 459 ASP A N 1
ATOM 3542 C CA . ASP A 1 459 ? -47.566 -0.736 38.787 1.00 82.00 459 ASP A CA 1
ATOM 3543 C C . ASP A 1 459 ? -46.077 -0.377 38.785 1.00 82.00 459 ASP A C 1
ATOM 3545 O O . ASP A 1 459 ? -45.698 0.786 38.631 1.00 82.00 459 ASP A O 1
ATOM 3549 N N . ASN A 1 460 ? -45.209 -1.381 38.943 1.00 83.94 460 ASN A N 1
ATOM 3550 C CA . ASN A 1 460 ? -43.762 -1.193 38.936 1.00 83.94 460 ASN A CA 1
ATOM 3551 C C . ASN A 1 460 ? -43.091 -2.085 37.893 1.00 83.94 460 ASN A C 1
ATOM 3553 O O . ASN A 1 460 ? -42.774 -3.252 38.136 1.00 83.94 460 ASN A O 1
ATOM 3557 N N . THR A 1 461 ? -42.839 -1.503 36.726 1.00 89.31 461 THR A N 1
ATOM 3558 C CA . THR A 1 461 ? -42.120 -2.162 35.638 1.00 89.31 461 THR A CA 1
ATOM 3559 C C . THR A 1 461 ? -40.609 -1.968 35.717 1.00 89.31 461 THR A C 1
ATOM 3561 O O . THR A 1 461 ? -39.915 -2.622 34.946 1.00 89.31 461 THR A O 1
ATOM 3564 N N . ASN A 1 462 ? -40.076 -1.128 36.615 1.00 90.88 462 ASN A N 1
ATOM 3565 C CA . ASN A 1 462 ? -38.646 -0.811 36.641 1.00 90.88 462 ASN A CA 1
ATOM 3566 C C . ASN A 1 462 ? -37.809 -1.995 37.150 1.00 90.88 462 ASN A C 1
ATOM 3568 O O . ASN A 1 462 ? -37.942 -2.443 38.291 1.00 90.88 462 ASN A O 1
ATOM 3572 N N . VAL A 1 463 ? -36.888 -2.444 36.305 1.00 92.62 463 VAL A N 1
ATOM 3573 C CA . VAL A 1 463 ? -35.945 -3.539 36.556 1.00 92.62 463 VAL A CA 1
ATOM 3574 C C . VAL A 1 463 ? -34.556 -3.001 36.916 1.00 92.62 463 VAL A C 1
ATOM 3576 O O . VAL A 1 463 ? -33.813 -3.633 37.674 1.00 92.62 463 VAL A O 1
ATOM 3579 N N . GLY A 1 464 ? -34.196 -1.833 36.390 1.00 95.00 464 GLY A N 1
ATOM 3580 C CA . GLY A 1 464 ? -32.916 -1.184 36.626 1.00 95.00 464 GLY A CA 1
ATOM 3581 C C . GLY A 1 464 ? -32.601 -0.098 35.609 1.00 95.00 464 GLY A C 1
ATOM 3582 O O . GLY A 1 464 ? -33.184 -0.034 34.530 1.00 95.00 464 GLY A O 1
ATOM 3583 N N . ASP A 1 465 ? -31.603 0.716 35.926 1.00 96.31 465 ASP A N 1
ATOM 3584 C CA . ASP A 1 465 ? -31.221 1.874 35.123 1.00 96.31 465 ASP A CA 1
ATOM 3585 C C . ASP A 1 465 ? -29.729 1.840 34.789 1.00 96.31 465 ASP A C 1
ATOM 3587 O O . ASP A 1 465 ? -28.884 1.594 35.651 1.00 96.31 465 ASP A O 1
ATOM 3591 N N . LYS A 1 466 ? -29.389 2.127 33.533 1.00 96.38 466 LYS A N 1
ATOM 3592 C CA . LYS A 1 466 ? -28.015 2.345 33.078 1.00 96.38 466 LYS A CA 1
ATOM 3593 C C . LYS A 1 466 ? -27.817 3.839 32.821 1.00 96.38 466 LYS A C 1
ATOM 3595 O O . LYS A 1 466 ? -28.204 4.322 31.750 1.00 96.38 466 LYS A O 1
ATOM 3600 N N . PRO A 1 467 ? -27.225 4.596 33.759 1.00 96.62 467 PRO A N 1
ATOM 3601 C CA . PRO A 1 467 ? -26.997 6.020 33.559 1.00 96.62 467 PRO A CA 1
ATOM 3602 C C . PRO A 1 467 ? -26.016 6.291 32.409 1.00 96.62 467 PRO A C 1
ATOM 3604 O O . PRO A 1 467 ? -25.227 5.435 32.000 1.00 96.62 467 PRO A O 1
ATOM 3607 N N . SER A 1 468 ? -26.051 7.517 31.883 1.00 96.81 468 SER A N 1
ATOM 3608 C CA . SER A 1 468 ? -25.088 7.953 30.871 1.00 96.81 468 SER A CA 1
ATOM 3609 C C . SER A 1 468 ? -23.664 7.951 31.434 1.00 96.81 468 SER A C 1
ATOM 3611 O O . SER A 1 468 ? -23.372 8.521 32.498 1.00 96.81 468 SER A O 1
ATOM 3613 N N . GLY A 1 469 ? -22.775 7.313 30.687 1.00 97.38 469 GLY A N 1
ATOM 3614 C CA . GLY A 1 469 ? -21.384 7.101 31.043 1.00 97.38 469 GLY A CA 1
ATOM 3615 C C . GLY A 1 469 ? -21.109 5.792 31.777 1.00 97.38 469 GLY A C 1
ATOM 3616 O O . GLY A 1 469 ? -19.965 5.554 32.147 1.00 97.38 469 GLY A O 1
ATOM 3617 N N . PHE A 1 470 ? -22.121 4.945 31.978 1.00 97.62 470 PHE A N 1
ATOM 3618 C CA . PHE A 1 470 ? -21.971 3.637 32.611 1.00 97.62 470 PHE A CA 1
ATOM 3619 C C . PHE A 1 470 ? -22.261 2.511 31.615 1.00 97.62 470 PHE A C 1
ATOM 3621 O O . PHE A 1 470 ? -23.181 2.606 30.790 1.00 97.62 470 PHE A O 1
ATOM 3628 N N . TYR A 1 471 ? -21.465 1.444 31.683 1.00 95.69 471 TYR A N 1
ATOM 3629 C CA . TYR A 1 471 ? -21.681 0.221 30.912 1.00 95.69 471 TYR A CA 1
ATOM 3630 C C . TYR A 1 471 ? -22.713 -0.712 31.568 1.00 95.69 471 TYR A C 1
ATOM 3632 O O . TYR A 1 471 ? -23.551 -1.297 30.872 1.00 95.69 471 TYR A O 1
ATOM 3640 N N . GLU A 1 472 ? -22.664 -0.836 32.894 1.00 92.94 472 GLU A N 1
ATOM 3641 C CA . GLU A 1 472 ? -23.507 -1.747 33.674 1.00 92.94 472 GLU A CA 1
ATOM 3642 C C . GLU A 1 472 ? -24.826 -1.105 34.129 1.00 92.94 472 GLU A C 1
ATOM 3644 O O . GLU A 1 472 ? -24.906 0.101 34.373 1.00 92.94 472 GLU A O 1
ATOM 3649 N N . PHE A 1 473 ? -25.868 -1.932 34.252 1.00 94.25 473 PHE A N 1
ATOM 3650 C CA . PHE A 1 473 ? -27.152 -1.534 34.828 1.00 94.25 473 PHE A CA 1
ATOM 3651 C C . PHE A 1 473 ? -27.101 -1.586 36.357 1.00 94.25 473 PHE A C 1
ATOM 3653 O O . PHE A 1 473 ? -26.638 -2.565 36.942 1.00 94.25 473 PHE A O 1
ATOM 3660 N N . ASN A 1 474 ? -27.683 -0.575 36.995 1.00 94.69 474 ASN A N 1
ATOM 3661 C CA . ASN A 1 474 ? -28.004 -0.587 38.414 1.00 94.69 474 ASN A CA 1
ATOM 3662 C C . ASN A 1 474 ? -29.392 -1.210 38.594 1.00 94.69 474 ASN A C 1
ATOM 3664 O O . ASN A 1 474 ? -30.406 -0.559 38.340 1.00 94.69 474 ASN A O 1
ATOM 3668 N N . TYR A 1 475 ? -29.443 -2.478 38.999 1.00 93.56 475 TYR A N 1
ATOM 3669 C CA . TYR A 1 475 ? -30.704 -3.203 39.158 1.00 93.56 475 TYR A CA 1
ATOM 3670 C C . TYR A 1 475 ? -31.429 -2.842 40.459 1.00 93.56 475 TYR A C 1
ATOM 3672 O O . TYR A 1 475 ? -30.821 -2.761 41.526 1.00 93.56 475 TYR A O 1
ATOM 3680 N N . THR A 1 476 ? -32.751 -2.692 40.380 1.00 90.81 476 THR A N 1
ATOM 3681 C CA . THR A 1 476 ? -33.633 -2.434 41.536 1.00 90.81 476 THR A CA 1
ATOM 3682 C C . THR A 1 476 ? -34.086 -3.722 42.228 1.00 90.81 476 THR A C 1
ATOM 3684 O O . THR A 1 476 ? -34.631 -3.686 43.332 1.00 90.81 476 THR A O 1
ATOM 3687 N N . MET A 1 477 ? -33.848 -4.877 41.600 1.00 86.00 477 MET A N 1
ATOM 3688 C CA . MET A 1 477 ? -34.125 -6.197 42.159 1.00 86.00 477 MET A CA 1
ATOM 3689 C C . MET A 1 477 ? -33.003 -7.199 41.833 1.00 86.00 477 MET A C 1
ATOM 3691 O O . MET A 1 477 ? -32.242 -6.983 40.891 1.00 86.00 477 MET A O 1
ATOM 3695 N N . PRO A 1 478 ? -32.874 -8.309 42.584 1.00 87.50 478 PRO A N 1
ATOM 3696 C CA . PRO A 1 478 ? -31.839 -9.306 42.319 1.00 87.50 478 PRO A CA 1
ATOM 3697 C C . PRO A 1 478 ? -32.035 -10.003 40.965 1.00 87.50 478 PRO A C 1
ATOM 3699 O O . PRO A 1 478 ? -33.022 -10.723 40.774 1.00 87.50 478 PRO A O 1
ATOM 3702 N N . MET A 1 479 ? -31.063 -9.830 40.067 1.00 89.06 479 MET A N 1
ATOM 3703 C CA . MET A 1 479 ? -30.970 -10.558 38.800 1.00 89.06 479 MET A CA 1
ATOM 3704 C C . MET A 1 479 ? -30.147 -11.831 38.963 1.00 89.06 479 MET A C 1
ATOM 3706 O O . MET A 1 479 ? -29.159 -11.858 39.697 1.00 89.06 479 MET A O 1
ATOM 3710 N N . LEU A 1 480 ? -30.552 -12.885 38.258 1.00 90.56 480 LEU A N 1
ATOM 3711 C CA . LEU A 1 480 ? -29.787 -14.122 38.117 1.00 90.56 480 LEU A CA 1
ATOM 3712 C C . LEU A 1 480 ? -29.178 -14.199 36.710 1.00 90.56 480 LEU A C 1
ATOM 3714 O O . LEU A 1 480 ? -29.609 -13.514 35.791 1.00 90.56 480 LEU A O 1
ATOM 3718 N N . ASN A 1 481 ? -28.174 -15.050 36.513 1.00 86.69 481 ASN A N 1
ATOM 3719 C CA . ASN A 1 481 ? -27.343 -15.018 35.299 1.00 86.69 481 ASN A CA 1
ATOM 3720 C C . ASN A 1 481 ? -28.001 -15.625 34.043 1.00 86.69 481 ASN A C 1
ATOM 3722 O O . ASN A 1 481 ? -27.377 -15.664 32.982 1.00 86.69 481 ASN A O 1
ATOM 3726 N N . GLY A 1 482 ? -29.219 -16.159 34.143 1.00 90.75 482 GLY A N 1
ATOM 3727 C CA . GLY A 1 482 ? -29.902 -16.765 33.006 1.00 90.75 482 GLY A CA 1
ATOM 3728 C C . GLY A 1 482 ? -30.651 -15.750 32.161 1.00 90.75 482 GLY A C 1
ATOM 3729 O O . GLY A 1 482 ? -31.341 -14.877 32.679 1.00 90.75 482 GLY A O 1
ATOM 3730 N N . THR A 1 483 ? -30.572 -15.910 30.842 1.00 94.44 483 THR A N 1
ATOM 3731 C CA . THR A 1 483 ? -31.426 -15.167 29.912 1.00 94.44 483 THR A CA 1
ATOM 3732 C C . THR A 1 483 ? -31.956 -16.070 28.802 1.00 94.44 483 THR A C 1
ATOM 3734 O O . THR A 1 483 ? -31.293 -17.029 28.401 1.00 94.44 483 THR A O 1
ATOM 3737 N N . LEU A 1 484 ? -33.160 -15.776 28.308 1.00 92.56 484 LEU A N 1
ATOM 3738 C CA . LEU A 1 484 ? -33.787 -16.449 27.167 1.00 92.56 484 LEU A CA 1
ATOM 3739 C C . LEU A 1 484 ? -34.108 -15.425 26.082 1.00 92.56 484 LEU A C 1
ATOM 3741 O O . LEU A 1 484 ? -34.702 -14.385 26.345 1.00 92.56 484 LEU A O 1
ATOM 3745 N N . THR A 1 485 ? -33.757 -15.742 24.844 1.00 92.75 485 THR A N 1
ATOM 3746 C CA . THR A 1 485 ? -34.033 -14.895 23.667 1.00 92.75 485 THR A CA 1
ATOM 3747 C C . THR A 1 485 ? -35.270 -15.365 22.898 1.00 92.75 485 THR A C 1
ATOM 3749 O O . THR A 1 485 ? -35.746 -14.670 22.006 1.00 92.75 485 THR A O 1
ATOM 3752 N N . ARG A 1 486 ? -35.785 -16.558 23.233 1.00 87.88 486 ARG A N 1
ATOM 3753 C CA . ARG A 1 486 ? -36.963 -17.217 22.649 1.00 87.88 486 ARG A CA 1
ATOM 3754 C C . ARG A 1 486 ? -37.645 -18.050 23.739 1.00 87.88 486 ARG A C 1
ATOM 3756 O O . ARG A 1 486 ? -36.929 -18.613 24.569 1.00 87.88 486 ARG A O 1
ATOM 3763 N N . TRP A 1 487 ? -38.978 -18.117 23.749 1.00 86.19 487 TRP A N 1
ATOM 3764 C CA . TRP A 1 487 ? -39.760 -18.796 24.793 1.00 86.19 487 TRP A CA 1
ATOM 3765 C C . TRP A 1 487 ? -41.128 -19.281 24.325 1.00 86.19 487 TRP A C 1
ATOM 3767 O O . TRP A 1 487 ? -41.687 -18.669 23.387 1.00 86.19 487 TRP A O 1
#

Mean predicted aligned error: 16.92 Å